Protein AF-A0A3R7H3B7-F1 (afdb_monomer)

Solvent-accessible surface area (backbone atoms only — not comparable to full-atom values): 36992 Å² total; per-residue (Å²): 107,69,53,58,36,31,70,70,70,75,41,98,56,63,69,35,51,40,84,41,78,47,76,55,96,95,42,68,45,66,43,55,30,46,43,41,50,54,59,50,52,53,51,50,52,37,36,76,71,58,27,34,45,76,46,83,48,63,47,96,85,70,43,81,40,78,48,77,43,81,29,76,66,31,55,58,53,57,67,72,50,58,67,67,61,51,47,57,49,44,54,68,42,30,75,87,79,74,93,74,78,92,86,82,89,85,89,80,84,87,82,90,77,86,81,86,77,82,67,75,76,60,56,53,57,42,79,45,77,39,79,91,80,67,43,41,33,42,33,42,64,89,68,51,71,46,75,53,63,47,60,62,77,58,77,71,27,29,28,29,17,31,28,75,64,47,82,82,41,97,79,54,71,79,82,65,68,77,42,60,88,50,28,66,54,26,37,54,52,42,73,70,45,93,61,72,71,57,78,70,92,74,87,77,84,64,49,36,34,18,52,39,33,44,35,39,16,37,48,47,101,48,48,32,71,56,42,36,56,42,37,61,74,40,23,66,88,46,96,67,51,40,46,78,42,60,67,76,78,78,88,56,84,87,54,96,74,85,89,78,77,86,49,34,34,33,37,42,70,67,49,75,40,72,63,49,34,43,30,29,40,38,34,68,53,50,84,82,61,96,84,53,48,72,45,66,31,32,16,36,40,42,38,21,77,19,44,33,40,40,15,26,33,44,39,18,46,36,84,32,48,24,73,52,36,49,50,74,59,49,23,41,49,48,52,52,53,50,47,50,53,42,51,48,49,52,34,70,46,52,73,69,57,48,54,51,39,25,61,54,41,67,72,42,52,64,67,63,85,59,37,40,37,37,36,17,45,34,52,40,74,82,66,63,37,66,70,46,67,62,88,42,66,52,31,36,54,52,29,48,62,18,31,64,74,77,50,60,38,62,50,79,90,71,28,31,39,41,37,29,75,43,12,35,40,32,28,10,81,62,38,78,79,46,42,67,59,52,50,54,50,39,52,52,52,15,46,51,55,47,52,54,39,50,52,53,46,52,52,52,52,52,51,50,52,50,52,50,52,52,44,69,74,49,40,90,80,50,67,84,54,50,62,62,48,52,53,50,52,53,50,50,54,54,50,50,54,60,47,64,70,41,57,62,46,61,77,67,61,72,75,81,82,75,74,96,62,97,45,76,65,61,57,53,59,53,51,65,73,56,64,87,80,75,77,86,84,83,80,46,79,48,76,45,67,41,84,88,79,76,42,79,74,48,74,52,68,53,78,75,91,88,69,64,66,64,59,56,51,50,49,50,49,52,47,40,57,74,68,46,76,78,49,93,78,73,76,79,88,80,88,78,89,79,91,80,85,88,89,86,88,84,83,89,83,83,90,80,90,80,85,85,90,86,87,85,89,85,89,86,92,84,91,134

Radius of gyration: 31.47 Å; Cα contacts (8 Å, |Δi|>4): 890; chains: 1; bounding box: 110×87×71 Å

pLDDT: mean 72.65, std 22.72, range [22.89, 96.06]

Secondary structure (DSSP, 8-state):
-HHHHHHTTS-----EEEEEEEEETTEEEEEEEEE-HHHHHHHHHHHHTTSEEEEEEE-TT--EEEEEEE-HHHHHHHHHS-HHHHHHHHHHHS-S-----S------PPP------------SPEEEEETTTTEEEEE-TTS-EEE-STT-PPP--EEEEE---GGGSSSS-PPPP--GGGHHHHHHHHHH-SS-SS--S----S-EEES-EEEEEEE----HHHHHHHHHHTTTTSSS--EEE-S---S-TTSS-----S-EEEEEEEEEETTTEEEEEEEEE-PPPSS--EE--EEEEEETTSEEEEEEEEEEETTEETTSEEHHHHHHHHHHHHHHHHHHHHHHS-HHHHHHHHHHTTT-TTS---EEEEEESEEES---GGGG--SSHHHHHHHHHH-SEEEEEEETTTEEEEEESSEEEEESTTGGGGHHHHHHHHHHHHHHHHHHHHHHHHHHHHHHHHHHHHHHHSGGG-GGGHHHHHHHHHHHHHHHHHHHHHHHHHHH---------S-HHHHHHHHHHHTTSS-SPPPEEEEEEETTTTEEEEEEEE----S-HHHHHHHHHHHHHHTTTT-TT-PPPP----------------------------------

Structure (mmCIF, N/CA/C/O backbone):
data_AF-A0A3R7H3B7-F1
#
_entry.id   AF-A0A3R7H3B7-F1
#
loop_
_atom_site.group_PDB
_atom_site.id
_atom_site.type_symbol
_atom_site.label_atom_id
_atom_site.label_alt_id
_atom_site.label_comp_id
_atom_site.label_asym_id
_atom_site.label_entity_id
_atom_site.label_seq_id
_atom_site.pdbx_PDB_ins_code
_atom_site.Cartn_x
_atom_site.Cartn_y
_atom_site.Cartn_z
_atom_site.occupancy
_atom_site.B_iso_or_equiv
_atom_site.auth_seq_id
_atom_site.auth_comp_id
_atom_site.auth_asym_id
_atom_site.auth_atom_id
_atom_site.pdbx_PDB_model_num
ATOM 1 N N . MET A 1 1 ? -18.184 2.719 -10.898 1.00 84.25 1 MET A N 1
ATOM 2 C CA . MET A 1 1 ? -19.611 2.324 -10.978 1.00 84.25 1 MET A CA 1
ATOM 3 C C . MET A 1 1 ? -20.132 1.876 -9.626 1.00 84.25 1 MET A C 1
ATOM 5 O O . MET A 1 1 ? -20.988 2.570 -9.114 1.00 84.25 1 MET A O 1
ATOM 9 N N . VAL A 1 2 ? -19.607 0.794 -9.035 1.00 90.25 2 VAL A N 1
ATOM 10 C CA . VAL A 1 2 ? -20.010 0.353 -7.682 1.00 90.25 2 VAL A CA 1
ATOM 11 C C . VAL A 1 2 ? -19.800 1.459 -6.644 1.00 90.25 2 VAL A C 1
ATOM 13 O O . VAL A 1 2 ? -20.755 1.822 -5.979 1.00 90.25 2 VAL A O 1
ATOM 16 N N . TYR A 1 3 ? -18.607 2.064 -6.602 1.00 90.88 3 TYR A N 1
ATOM 17 C CA . TYR A 1 3 ? -18.316 3.225 -5.747 1.00 90.88 3 TYR A CA 1
ATOM 18 C C . TYR A 1 3 ? -19.371 4.339 -5.872 1.00 90.88 3 TYR A C 1
ATOM 20 O O . TYR A 1 3 ? -19.967 4.753 -4.890 1.00 90.88 3 TYR A O 1
ATOM 28 N N . GLU A 1 4 ? -19.683 4.762 -7.099 1.00 89.00 4 GLU A N 1
ATOM 29 C CA . GLU A 1 4 ? -20.697 5.798 -7.344 1.00 89.00 4 GLU A CA 1
ATOM 30 C C . GLU A 1 4 ? -22.089 5.374 -6.850 1.00 89.00 4 GLU A C 1
ATOM 32 O O . GLU A 1 4 ? -22.828 6.190 -6.317 1.00 89.00 4 GLU A O 1
ATOM 37 N N . ALA A 1 5 ? -22.453 4.096 -6.989 1.00 88.19 5 ALA A N 1
ATOM 38 C CA . ALA A 1 5 ? -23.725 3.583 -6.486 1.00 88.19 5 ALA A CA 1
ATOM 39 C C . ALA A 1 5 ? -23.786 3.572 -4.946 1.00 88.19 5 ALA A C 1
ATOM 41 O O . ALA A 1 5 ? -24.858 3.816 -4.392 1.00 88.19 5 ALA A O 1
ATOM 42 N N . ILE A 1 6 ? -22.657 3.331 -4.271 1.00 89.06 6 ILE A N 1
ATOM 43 C CA . ILE A 1 6 ? -22.537 3.430 -2.809 1.00 89.06 6 ILE A CA 1
ATOM 44 C C . ILE A 1 6 ? -22.723 4.884 -2.368 1.00 89.06 6 ILE A C 1
ATOM 46 O O . ILE A 1 6 ? -23.629 5.177 -1.596 1.00 89.06 6 ILE A O 1
ATOM 50 N N . VAL A 1 7 ? -21.970 5.820 -2.958 1.00 86.81 7 VAL A N 1
ATOM 51 C CA . VAL A 1 7 ? -22.064 7.261 -2.645 1.00 86.81 7 VAL A CA 1
ATOM 52 C C . VAL A 1 7 ? -23.470 7.822 -2.920 1.00 86.81 7 VAL A C 1
ATOM 54 O O . VAL A 1 7 ? -23.940 8.719 -2.224 1.00 86.81 7 VAL A O 1
ATOM 57 N N . HIS A 1 8 ? -24.182 7.281 -3.914 1.00 85.38 8 HIS A N 1
ATOM 58 C CA . HIS A 1 8 ? -25.578 7.628 -4.200 1.00 85.38 8 HIS A CA 1
ATOM 59 C C . HIS A 1 8 ? -26.615 6.941 -3.283 1.00 85.38 8 HIS A C 1
ATOM 61 O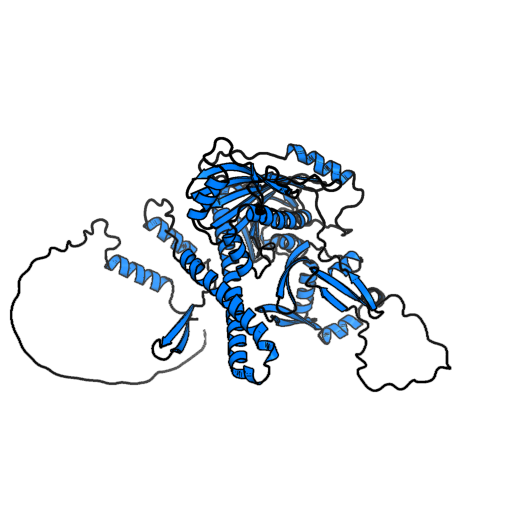 O . HIS A 1 8 ? -27.817 7.167 -3.455 1.00 85.38 8 HIS A O 1
ATOM 67 N N . GLY A 1 9 ? -26.195 6.102 -2.330 1.00 85.19 9 GLY A N 1
ATOM 68 C CA . GLY A 1 9 ? -27.075 5.390 -1.394 1.00 85.19 9 GLY A CA 1
ATOM 69 C C . GLY A 1 9 ? -27.939 4.304 -2.050 1.00 85.19 9 GLY A C 1
ATOM 70 O O . GLY A 1 9 ? -29.058 4.024 -1.599 1.00 85.19 9 GLY A O 1
ATOM 71 N N . LEU A 1 10 ? -27.477 3.735 -3.170 1.00 86.75 10 LEU A N 1
ATOM 72 C CA . LEU A 1 10 ? -28.135 2.610 -3.848 1.00 86.75 10 LEU A CA 1
ATOM 73 C C . LEU A 1 10 ? -27.658 1.264 -3.312 1.00 86.75 10 LEU A C 1
ATOM 75 O O . LEU A 1 10 ? -28.444 0.320 -3.266 1.00 86.75 10 LEU A O 1
ATOM 79 N N . LEU A 1 11 ? -26.385 1.186 -2.929 1.00 87.50 11 LEU A N 1
ATOM 80 C CA . LEU A 1 11 ? -25.763 0.017 -2.322 1.00 87.50 11 LEU A CA 1
ATOM 81 C C . LEU A 1 11 ? -25.270 0.406 -0.928 1.00 87.50 11 LEU A C 1
ATOM 83 O O . LEU A 1 11 ? -24.579 1.408 -0.795 1.00 87.50 11 LEU A O 1
ATOM 87 N N . ALA A 1 12 ? -25.628 -0.385 0.080 1.00 87.69 12 ALA A N 1
ATOM 88 C CA . ALA A 1 12 ? -25.113 -0.256 1.440 1.00 87.69 12 ALA A CA 1
ATOM 89 C C . ALA A 1 12 ? -23.921 -1.208 1.593 1.00 87.69 12 ALA A C 1
ATOM 91 O O . ALA A 1 12 ? -24.053 -2.287 2.162 1.00 87.69 12 ALA A O 1
ATOM 92 N N . PHE A 1 13 ? -22.814 -0.854 0.947 1.00 89.06 13 PHE A N 1
ATOM 93 C CA . PHE A 1 13 ? -21.551 -1.584 1.004 1.00 89.06 13 PHE A CA 1
ATOM 94 C C . PHE A 1 13 ? -20.454 -0.617 1.397 1.00 89.06 13 PHE A C 1
ATOM 96 O O . PHE A 1 13 ? -20.462 0.515 0.913 1.00 89.06 13 PHE A O 1
ATOM 103 N N . ASP A 1 14 ? -19.483 -1.099 2.157 1.00 87.50 14 ASP A N 1
ATOM 104 C CA . ASP A 1 14 ? -18.314 -0.303 2.501 1.00 87.50 14 ASP A CA 1
ATOM 105 C C . ASP A 1 14 ? -17.273 -0.326 1.363 1.00 87.50 14 ASP A C 1
ATOM 107 O O . ASP A 1 14 ? -17.285 -1.198 0.476 1.00 87.50 14 ASP A O 1
ATOM 111 N N . TYR A 1 15 ? -16.377 0.658 1.350 1.00 90.94 15 TYR A N 1
ATOM 112 C CA . TYR A 1 15 ? -15.267 0.772 0.417 1.00 90.94 15 TYR A CA 1
ATOM 113 C C . TYR A 1 15 ? -13.994 1.298 1.081 1.00 90.94 15 TYR A C 1
ATOM 115 O O . TYR A 1 15 ? -13.997 2.186 1.933 1.00 90.94 15 TYR A O 1
ATOM 123 N N . SER A 1 16 ? -12.868 0.830 0.555 1.00 91.50 16 SER A N 1
ATOM 124 C CA . SER A 1 16 ? -11.545 1.270 0.971 1.00 91.50 16 SER A CA 1
ATOM 125 C C . SER A 1 16 ? -10.645 1.539 -0.237 1.00 91.50 16 SER A C 1
ATOM 127 O O . SER A 1 16 ? -10.895 1.029 -1.340 1.00 91.50 16 SER A O 1
ATOM 129 N N . PRO A 1 17 ? -9.603 2.368 -0.076 1.00 92.44 17 PRO A N 1
ATOM 130 C CA . PRO A 1 17 ? -8.626 2.581 -1.129 1.00 92.44 17 PRO A CA 1
ATOM 131 C C . PRO A 1 17 ? -7.788 1.321 -1.369 1.00 92.44 17 PRO A C 1
ATOM 133 O O . PRO A 1 17 ? -7.205 0.752 -0.454 1.00 92.44 17 PRO A O 1
ATOM 136 N N . VAL A 1 18 ? -7.672 0.916 -2.633 1.00 90.38 18 VAL A N 1
ATOM 137 C CA . VAL A 1 18 ? -6.851 -0.221 -3.067 1.00 90.38 18 VAL A CA 1
ATOM 138 C C . VAL A 1 18 ? -5.989 0.190 -4.254 1.00 90.38 18 VAL A C 1
ATOM 140 O O . VAL A 1 18 ? -6.495 0.677 -5.273 1.00 90.38 18 VAL A O 1
ATOM 143 N N . CYS A 1 19 ? -4.682 -0.060 -4.164 1.00 87.56 19 CYS A N 1
ATOM 144 C CA . CYS A 1 19 ? -3.751 0.203 -5.255 1.00 87.56 19 CYS A CA 1
ATOM 145 C C . CYS A 1 19 ? -3.958 -0.813 -6.386 1.00 87.56 19 CYS A C 1
ATOM 147 O O . CYS A 1 19 ? -3.610 -1.991 -6.291 1.00 87.56 19 CYS A O 1
ATOM 149 N N . THR A 1 20 ? -4.545 -0.357 -7.490 1.00 84.81 20 THR A N 1
ATOM 150 C CA . THR A 1 20 ? -4.897 -1.201 -8.633 1.00 84.81 20 THR A CA 1
ATOM 151 C C . THR A 1 20 ? -4.161 -0.740 -9.880 1.00 84.81 20 THR A C 1
ATOM 153 O O . THR A 1 20 ? -4.021 0.453 -10.146 1.00 84.81 20 THR A O 1
ATOM 156 N N . SER A 1 21 ? -3.707 -1.694 -10.693 1.00 81.12 21 SER A N 1
ATOM 157 C CA . SER A 1 21 ? -3.136 -1.370 -11.995 1.00 81.12 21 SER A CA 1
ATOM 158 C C . SER A 1 21 ? -4.216 -1.320 -13.073 1.00 81.12 21 SER A C 1
ATOM 160 O O . SER A 1 21 ? -5.039 -2.225 -13.195 1.00 81.12 21 SER A O 1
ATOM 162 N N . ILE A 1 22 ? -4.199 -0.246 -13.854 1.00 82.31 22 ILE A N 1
ATOM 163 C CA . ILE A 1 22 ? -5.062 -0.003 -15.000 1.00 82.31 22 ILE A CA 1
ATOM 164 C C . ILE A 1 22 ? -4.201 -0.015 -16.251 1.00 82.31 22 ILE A C 1
ATOM 166 O O . ILE A 1 22 ? -3.172 0.655 -16.313 1.00 82.31 22 ILE A O 1
ATOM 170 N N . VAL A 1 23 ? -4.657 -0.745 -17.263 1.00 73.81 23 VAL A N 1
ATOM 171 C CA . VAL A 1 23 ? -4.038 -0.752 -18.587 1.00 73.81 23 VAL A CA 1
ATOM 172 C C . VAL A 1 23 ? -4.940 -0.010 -19.554 1.00 73.81 23 VAL A C 1
ATOM 174 O O . VAL A 1 23 ? -6.113 -0.362 -19.705 1.00 73.81 23 VAL A O 1
ATOM 177 N N . LYS A 1 24 ? -4.393 1.003 -20.221 1.00 72.25 24 LYS A N 1
ATOM 178 C CA . LYS A 1 24 ? -5.067 1.691 -21.318 1.00 72.25 24 LYS A CA 1
ATOM 179 C C . LYS A 1 24 ? -4.048 2.135 -22.363 1.00 72.25 24 LYS A C 1
ATOM 181 O O . LYS A 1 24 ? -3.003 2.661 -22.007 1.00 72.25 24 LYS A O 1
ATOM 186 N N . ASP A 1 25 ? -4.370 1.924 -23.638 1.00 66.12 25 ASP A N 1
ATOM 187 C CA . ASP A 1 25 ? -3.553 2.361 -24.779 1.00 66.12 25 ASP A CA 1
ATOM 188 C C . ASP A 1 25 ? -2.088 1.855 -24.699 1.00 66.12 25 ASP A C 1
ATOM 190 O O . ASP A 1 25 ? -1.145 2.580 -25.004 1.00 66.12 25 ASP A O 1
ATOM 194 N N . GLY A 1 26 ? -1.893 0.611 -24.231 1.00 62.34 26 GLY A N 1
ATOM 195 C CA . GLY A 1 26 ? -0.570 -0.009 -24.046 1.00 62.34 26 GLY A CA 1
ATOM 196 C C . GLY A 1 26 ? 0.262 0.572 -22.894 1.00 62.34 26 GLY A C 1
ATOM 197 O O . GLY A 1 26 ? 1.460 0.304 -22.800 1.00 62.34 26 GLY A O 1
ATOM 198 N N . GLN A 1 27 ? -0.347 1.401 -22.040 1.00 65.06 27 GLN A N 1
ATOM 199 C CA . GLN A 1 27 ? 0.271 1.942 -20.837 1.00 65.06 27 GLN A CA 1
ATOM 200 C C . GLN A 1 27 ? -0.405 1.371 -19.593 1.00 65.06 27 GLN A C 1
ATOM 202 O O . GLN A 1 27 ? -1.615 1.496 -19.387 1.00 65.06 27 GLN A O 1
ATOM 207 N N . SER A 1 28 ? 0.414 0.762 -18.743 1.00 73.19 28 SER A N 1
ATOM 208 C CA . SER A 1 28 ? 0.033 0.265 -17.430 1.00 73.19 28 SER A CA 1
ATOM 209 C C . SER A 1 28 ? 0.355 1.325 -16.382 1.00 73.19 28 SER A C 1
ATOM 211 O O . SER A 1 28 ? 1.526 1.543 -16.086 1.00 73.19 28 SER A O 1
ATOM 213 N N . ARG A 1 29 ? -0.669 1.919 -15.773 1.00 79.44 29 ARG A N 1
ATOM 214 C CA . ARG A 1 29 ? -0.538 2.857 -14.651 1.00 79.44 29 ARG A CA 1
ATOM 215 C C . ARG A 1 29 ? -1.155 2.264 -13.393 1.00 79.44 29 ARG A C 1
ATOM 217 O O . ARG A 1 29 ? -2.046 1.419 -13.473 1.00 79.44 29 ARG A O 1
ATOM 224 N N . ARG A 1 30 ? -0.684 2.662 -12.227 1.00 83.88 30 ARG A N 1
ATOM 225 C CA . ARG A 1 30 ? -1.213 2.262 -10.928 1.00 83.88 30 ARG A CA 1
ATOM 226 C C . ARG A 1 30 ? -1.883 3.449 -10.282 1.00 83.88 30 ARG A C 1
ATOM 228 O O . ARG A 1 30 ? -1.384 4.569 -10.321 1.00 83.88 30 ARG A O 1
ATOM 235 N N . LEU A 1 31 ? -3.067 3.191 -9.757 1.00 87.38 31 LEU A N 1
ATOM 236 C CA . LEU A 1 31 ? -3.912 4.197 -9.150 1.00 87.38 31 LEU A CA 1
ATOM 237 C C . LEU A 1 31 ? -4.520 3.612 -7.889 1.00 87.38 31 LEU A C 1
ATOM 239 O O . LEU A 1 31 ? -4.938 2.451 -7.867 1.00 87.38 31 LEU A O 1
ATOM 243 N N . TRP A 1 32 ? -4.618 4.452 -6.874 1.00 90.00 32 TRP A N 1
ATOM 244 C CA . TRP A 1 32 ? -5.471 4.192 -5.734 1.00 90.00 32 TRP A CA 1
ATOM 245 C C . TRP A 1 32 ? -6.923 4.374 -6.166 1.00 90.00 32 TRP A C 1
ATOM 247 O O . TRP A 1 32 ? -7.287 5.403 -6.738 1.00 90.00 32 TRP A O 1
ATOM 257 N N . LEU A 1 33 ? -7.724 3.330 -5.971 1.00 92.25 33 LEU A N 1
ATOM 258 C CA . LEU A 1 33 ? -9.146 3.324 -6.284 1.00 92.25 33 LEU A CA 1
ATOM 259 C C . LEU A 1 33 ? -9.929 2.959 -5.035 1.00 92.25 33 LEU A C 1
ATOM 261 O O . LEU A 1 33 ? -9.603 1.969 -4.387 1.00 92.25 33 LEU A O 1
ATOM 265 N N . ASN A 1 34 ? -11.010 3.678 -4.773 1.00 92.62 34 ASN A N 1
ATOM 266 C CA . ASN A 1 34 ? -11.999 3.276 -3.785 1.00 92.62 34 ASN A CA 1
ATOM 267 C C . ASN A 1 34 ? -12.763 2.047 -4.296 1.00 92.62 34 ASN A C 1
ATOM 269 O O . ASN A 1 34 ? -13.562 2.123 -5.240 1.00 92.62 34 ASN A O 1
ATOM 273 N N . VAL A 1 35 ? -12.481 0.889 -3.701 1.00 92.38 35 VAL A N 1
ATOM 274 C CA . VAL A 1 35 ? -13.042 -0.407 -4.081 1.00 92.38 35 VAL A CA 1
ATOM 275 C C . VAL A 1 35 ? -13.765 -1.027 -2.893 1.00 92.38 35 VAL A C 1
ATOM 277 O O . VAL A 1 35 ? -13.250 -1.076 -1.785 1.00 92.38 35 VAL A O 1
ATOM 280 N N . SER A 1 36 ? -14.959 -1.554 -3.152 1.00 92.69 36 SER A N 1
ATOM 281 C CA . SER A 1 36 ? -15.730 -2.297 -2.159 1.00 92.69 36 SER A CA 1
ATOM 282 C C . SER A 1 36 ? -15.365 -3.780 -2.179 1.00 92.69 36 SER A C 1
ATOM 284 O O . SER A 1 36 ? -15.512 -4.449 -3.212 1.00 92.69 36 SER A O 1
ATOM 286 N N . HIS A 1 37 ? -14.893 -4.291 -1.040 1.00 90.88 37 HIS A N 1
ATOM 287 C CA . HIS A 1 37 ? -14.665 -5.721 -0.836 1.00 90.88 37 HIS A CA 1
ATOM 288 C C . HIS A 1 37 ? -15.986 -6.487 -0.692 1.00 90.88 37 HIS A C 1
ATOM 290 O O . HIS A 1 37 ? -16.108 -7.566 -1.272 1.00 90.88 37 HIS A O 1
ATOM 296 N N . ASP A 1 38 ? -17.008 -5.886 -0.079 1.00 90.62 38 ASP A N 1
ATOM 297 C CA . ASP A 1 38 ? -18.362 -6.453 -0.011 1.00 90.62 38 ASP A CA 1
ATOM 298 C C . ASP A 1 38 ? -18.953 -6.680 -1.400 1.00 90.62 38 ASP A C 1
ATOM 300 O O . ASP A 1 38 ? -19.488 -7.745 -1.705 1.00 90.62 38 ASP A O 1
ATOM 304 N N . ALA A 1 39 ? -18.791 -5.708 -2.300 1.00 91.75 39 ALA A N 1
ATOM 305 C CA . ALA A 1 39 ? -19.256 -5.857 -3.670 1.00 91.75 39 ALA A CA 1
ATOM 306 C C . ALA A 1 39 ? -18.494 -6.952 -4.434 1.00 91.75 39 ALA A C 1
ATOM 308 O O . ALA A 1 39 ? -19.076 -7.610 -5.299 1.00 91.75 39 ALA A O 1
ATOM 309 N N . ARG A 1 40 ? -17.200 -7.163 -4.143 1.00 91.31 40 ARG A N 1
ATOM 310 C CA . ARG A 1 40 ? -16.432 -8.283 -4.716 1.00 91.31 40 ARG A CA 1
ATOM 311 C C . ARG A 1 40 ? -16.951 -9.622 -4.192 1.00 91.31 40 ARG A C 1
ATOM 313 O O . ARG A 1 40 ? -17.205 -10.503 -5.010 1.00 91.31 40 ARG A O 1
ATOM 320 N N . ALA A 1 41 ? -17.187 -9.735 -2.885 1.00 91.12 41 ALA A N 1
ATOM 321 C CA . ALA A 1 41 ? -17.777 -10.923 -2.271 1.00 91.12 41 ALA A CA 1
ATOM 322 C C . ALA A 1 41 ? -19.163 -11.233 -2.865 1.00 91.12 41 ALA A C 1
ATOM 324 O O . ALA A 1 41 ? -19.416 -12.355 -3.295 1.00 91.12 41 ALA A O 1
ATOM 325 N N . ALA A 1 42 ? -20.012 -10.217 -3.041 1.00 92.12 42 ALA A N 1
ATOM 326 C CA . ALA A 1 42 ? -21.317 -10.376 -3.678 1.00 92.12 42 ALA A CA 1
ATOM 327 C C . ALA A 1 42 ? -21.216 -10.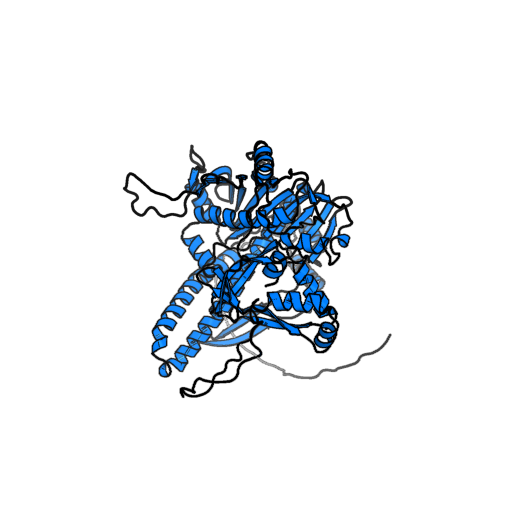881 -5.133 1.00 92.12 42 ALA A C 1
ATOM 329 O O . ALA A 1 42 ? -22.040 -11.680 -5.576 1.00 92.12 42 ALA A O 1
ATOM 330 N N . ILE A 1 43 ? -20.209 -10.446 -5.904 1.00 92.12 43 ILE A N 1
ATOM 331 C CA . ILE A 1 43 ? -19.965 -10.972 -7.260 1.00 92.12 43 ILE A CA 1
ATOM 332 C C . ILE A 1 43 ? -19.547 -12.446 -7.214 1.00 92.12 43 ILE A C 1
ATOM 334 O O . ILE A 1 43 ? -19.983 -13.228 -8.067 1.00 92.12 43 ILE A O 1
ATOM 338 N N . ASP A 1 44 ? -18.726 -12.832 -6.239 1.00 90.50 44 ASP A N 1
ATOM 339 C CA . ASP A 1 44 ? -18.331 -14.224 -6.044 1.00 90.50 44 ASP A CA 1
ATOM 340 C C . ASP A 1 44 ? -19.533 -15.098 -5.652 1.00 90.50 44 ASP A C 1
ATOM 342 O O . ASP A 1 44 ? -19.723 -16.151 -6.263 1.00 90.50 44 ASP A O 1
ATOM 346 N N . ASP A 1 45 ? -20.429 -14.621 -4.785 1.00 92.44 45 ASP A N 1
ATOM 347 C CA . ASP A 1 45 ? -21.685 -15.309 -4.453 1.00 92.44 45 ASP A CA 1
ATOM 348 C C . ASP A 1 45 ? -22.582 -15.492 -5.686 1.00 92.44 45 ASP A C 1
ATOM 350 O O . ASP A 1 45 ? -23.094 -16.584 -5.956 1.00 92.44 45 ASP A O 1
ATOM 354 N N . LEU A 1 46 ? -22.743 -14.446 -6.507 1.00 93.12 46 LEU A N 1
ATOM 355 C CA . LEU A 1 46 ? -23.495 -14.533 -7.766 1.00 93.12 46 LEU A CA 1
ATOM 356 C C . LEU A 1 46 ? -22.887 -15.561 -8.730 1.00 93.12 46 LEU A C 1
ATOM 358 O O . LEU A 1 46 ? -23.604 -16.197 -9.513 1.00 93.12 46 LEU A O 1
ATOM 362 N N . ARG A 1 47 ? -21.566 -15.729 -8.695 1.00 92.69 47 ARG A N 1
ATOM 363 C CA . ARG A 1 47 ? -20.856 -16.724 -9.494 1.00 92.69 47 ARG A CA 1
ATOM 364 C C . ARG A 1 47 ? -21.033 -18.133 -8.929 1.00 92.69 47 ARG A C 1
ATOM 366 O O . ARG A 1 47 ? -21.271 -19.049 -9.717 1.00 92.69 47 ARG A O 1
ATOM 373 N N . GLU A 1 48 ? -20.964 -18.314 -7.611 1.00 91.88 48 GLU A N 1
ATOM 374 C CA . GLU A 1 48 ? -21.236 -19.593 -6.939 1.00 91.88 48 GLU A CA 1
ATOM 375 C C . GLU A 1 48 ? -22.674 -20.074 -7.198 1.00 91.88 48 GLU A C 1
ATOM 377 O O . GLU A 1 48 ? -22.903 -21.260 -7.429 1.00 91.88 48 GLU A O 1
ATOM 382 N N . GLN A 1 49 ? -23.636 -19.149 -7.272 1.00 92.88 49 GLN A N 1
ATOM 383 C CA . GLN A 1 49 ? -25.039 -19.439 -7.599 1.00 92.88 49 GLN A CA 1
ATOM 384 C C . GLN A 1 49 ? -25.316 -19.620 -9.108 1.00 92.88 49 GLN A C 1
ATOM 386 O O . GLN A 1 49 ? -26.471 -19.767 -9.520 1.00 92.88 49 GLN A O 1
ATOM 391 N N . GLU A 1 50 ? -24.277 -19.610 -9.952 1.00 92.94 50 GLU A N 1
ATOM 392 C CA . GLU A 1 50 ? -24.353 -19.717 -11.419 1.00 92.94 50 GLU A CA 1
ATOM 393 C C . GLU A 1 50 ? -25.200 -18.619 -12.102 1.00 92.94 50 GLU A C 1
ATOM 395 O O . GLU A 1 50 ? -25.703 -18.786 -13.223 1.00 92.94 50 GLU A O 1
ATOM 400 N N . LEU A 1 51 ? -25.361 -17.469 -11.447 1.00 93.19 51 LEU A N 1
ATOM 401 C CA . LEU A 1 51 ? -26.051 -16.299 -11.998 1.00 93.19 51 LEU A CA 1
ATOM 402 C C . LEU A 1 51 ? -25.123 -15.496 -12.921 1.00 93.19 51 LEU A C 1
ATOM 404 O O . LEU A 1 51 ? -25.560 -14.918 -13.919 1.00 93.19 51 LEU A O 1
ATOM 408 N N . VAL A 1 52 ? -23.820 -15.525 -12.647 1.00 94.06 52 VAL A N 1
ATOM 409 C CA . VAL A 1 52 ? -22.799 -14.855 -13.455 1.00 94.06 52 VAL A CA 1
ATOM 410 C C . VAL A 1 52 ? -21.704 -15.843 -13.848 1.00 94.06 52 VAL A C 1
ATOM 412 O O . VAL A 1 52 ? -21.156 -16.568 -13.023 1.00 94.06 52 VAL A O 1
ATOM 415 N N . LYS A 1 53 ? -21.354 -15.863 -15.135 1.00 92.69 53 LYS A N 1
ATOM 416 C CA . LYS A 1 53 ? -20.165 -16.545 -15.653 1.00 92.69 53 LYS A CA 1
ATOM 417 C C . LYS A 1 53 ? -18.991 -15.580 -15.672 1.00 92.69 53 LYS A C 1
ATOM 419 O O . LYS A 1 53 ? -19.155 -14.415 -16.019 1.00 92.69 53 LYS A O 1
ATOM 424 N N . ALA A 1 54 ? -17.805 -16.088 -15.362 1.00 92.62 54 ALA A N 1
ATOM 425 C CA . ALA A 1 54 ? -16.563 -15.331 -15.407 1.00 92.62 54 ALA A CA 1
ATOM 426 C C . ALA A 1 54 ? -15.610 -15.943 -16.439 1.00 92.62 54 ALA A C 1
ATOM 428 O O . ALA A 1 54 ? -15.347 -17.147 -16.415 1.00 92.62 54 ALA A O 1
ATOM 429 N N . LEU A 1 55 ? -15.077 -15.108 -17.325 1.00 91.25 55 LEU A N 1
ATOM 430 C CA . LEU A 1 55 ? -14.008 -15.436 -18.256 1.00 91.25 55 LEU A CA 1
ATOM 431 C C . LEU A 1 55 ? -12.741 -14.711 -17.802 1.00 91.25 55 LEU A C 1
ATOM 433 O O . LEU A 1 55 ? -12.687 -13.482 -17.803 1.00 91.25 55 LEU A O 1
ATOM 437 N N . LYS A 1 56 ? -11.711 -15.473 -17.434 1.00 90.19 56 LYS A N 1
ATOM 438 C CA . LYS A 1 56 ? -10.383 -14.915 -17.167 1.00 90.19 56 LYS A CA 1
ATOM 439 C C . LYS A 1 56 ? -9.659 -14.699 -18.494 1.00 90.19 56 LYS A C 1
ATOM 441 O O . LYS A 1 56 ? -9.549 -15.617 -19.301 1.00 90.19 56 LYS A O 1
ATOM 446 N N . THR A 1 57 ? -9.185 -13.483 -18.703 1.00 86.81 57 THR A N 1
ATOM 447 C CA . THR A 1 57 ? -8.445 -13.023 -19.883 1.00 86.81 57 THR A CA 1
ATOM 448 C C . THR A 1 57 ? -7.193 -12.276 -19.424 1.00 86.81 57 THR A C 1
ATOM 450 O O . THR A 1 57 ? -6.988 -12.087 -18.222 1.00 86.81 57 THR A O 1
ATOM 453 N N . CYS A 1 58 ? -6.341 -11.851 -20.350 1.00 80.50 58 CYS A N 1
ATOM 454 C CA . CYS A 1 58 ? -5.213 -10.978 -20.048 1.00 80.50 58 CYS A CA 1
ATOM 455 C C . CYS A 1 58 ? -5.213 -9.755 -20.968 1.00 80.50 58 CYS A C 1
ATOM 457 O O . CYS A 1 58 ? -5.662 -9.836 -22.111 1.00 80.50 58 CYS A O 1
ATOM 459 N N . SER A 1 59 ? -4.731 -8.625 -20.454 1.00 75.62 59 SER A N 1
ATOM 460 C CA . SER A 1 59 ? -4.462 -7.431 -21.256 1.00 75.62 59 SER A CA 1
ATOM 461 C C . SER A 1 59 ? -3.190 -7.595 -22.096 1.00 75.62 59 SER A C 1
ATOM 463 O O . SER A 1 59 ? -2.439 -8.557 -21.921 1.00 75.62 59 SER A O 1
ATOM 465 N N . GLU A 1 60 ? -2.927 -6.626 -22.977 1.00 69.06 60 GLU A N 1
ATOM 466 C CA . GLU A 1 60 ? -1.689 -6.552 -23.770 1.00 69.06 60 GLU A CA 1
ATOM 467 C C . GLU A 1 60 ? -0.424 -6.499 -22.892 1.00 69.06 60 GLU A C 1
ATOM 469 O O . GLU A 1 60 ? 0.605 -7.048 -23.268 1.00 69.06 60 GLU A O 1
ATOM 474 N N . ASP A 1 61 ? -0.526 -5.942 -21.681 1.00 67.00 61 ASP A N 1
ATOM 475 C CA . ASP A 1 61 ? 0.564 -5.881 -20.692 1.00 67.00 61 ASP A CA 1
ATOM 476 C C . ASP A 1 61 ? 0.580 -7.087 -19.733 1.00 67.00 61 ASP A C 1
ATOM 478 O O . ASP A 1 61 ? 1.082 -7.002 -18.604 1.00 67.00 61 ASP A O 1
ATOM 482 N N . PHE A 1 62 ? -0.018 -8.209 -20.147 1.00 72.31 62 PHE A N 1
ATOM 483 C CA . PHE A 1 62 ? -0.100 -9.459 -19.384 1.00 72.31 62 PHE A CA 1
ATOM 484 C C . PHE A 1 62 ? -0.773 -9.320 -18.009 1.00 72.31 62 PHE A C 1
ATOM 486 O O . PHE A 1 62 ? -0.533 -10.124 -17.105 1.00 72.31 62 PHE A O 1
ATOM 493 N N . GLN A 1 63 ? -1.636 -8.316 -17.823 1.00 74.50 63 GLN A N 1
ATOM 494 C CA . GLN A 1 63 ? -2.398 -8.193 -16.583 1.00 74.50 63 GLN A CA 1
ATOM 495 C C . GLN A 1 63 ? -3.645 -9.072 -16.637 1.00 74.50 63 GLN A C 1
ATOM 497 O O . GLN A 1 63 ? -4.373 -9.017 -17.631 1.00 74.50 63 GLN A O 1
ATOM 502 N N . PRO A 1 64 ? -3.929 -9.869 -15.594 1.00 80.56 64 PRO A N 1
ATOM 503 C CA . PRO A 1 64 ? -5.141 -10.668 -15.555 1.00 80.56 64 PRO A CA 1
ATOM 504 C C . PRO A 1 64 ? -6.365 -9.751 -15.481 1.00 80.56 64 PRO A C 1
ATOM 506 O O . PRO A 1 64 ? -6.429 -8.840 -14.661 1.00 80.56 64 PRO A O 1
ATOM 509 N N . SER A 1 65 ? -7.355 -10.025 -16.321 1.00 83.38 65 SER A N 1
ATOM 510 C CA . SER A 1 65 ? -8.645 -9.343 -16.338 1.00 83.38 65 SER A CA 1
ATOM 511 C C . SER A 1 65 ? -9.766 -10.373 -16.281 1.00 83.38 65 SER A C 1
ATOM 513 O O . SER A 1 65 ? -9.660 -11.453 -16.865 1.00 83.38 65 SER A O 1
ATOM 515 N N . THR A 1 66 ? -10.848 -10.056 -15.575 1.00 88.50 66 THR A N 1
ATOM 516 C CA . THR A 1 66 ? -12.019 -10.935 -15.485 1.00 88.50 66 THR A CA 1
ATOM 517 C C . THR A 1 66 ? -13.200 -10.263 -16.162 1.00 88.50 66 THR A C 1
ATOM 519 O O . THR A 1 66 ? -13.649 -9.202 -15.737 1.00 88.50 66 THR A O 1
ATOM 522 N N . ALA A 1 67 ? -13.698 -10.887 -17.226 1.00 89.31 67 ALA A N 1
ATOM 523 C CA . ALA A 1 67 ? -14.914 -10.477 -17.906 1.00 89.31 67 ALA A CA 1
ATOM 524 C C . ALA A 1 67 ? -16.101 -11.272 -17.355 1.00 89.31 67 ALA A C 1
ATOM 526 O O . ALA A 1 67 ? -16.028 -12.495 -17.227 1.00 89.31 67 ALA A O 1
ATOM 527 N N . TYR A 1 68 ? -17.199 -10.586 -17.055 1.00 90.25 68 TYR A N 1
ATOM 528 C CA . TYR A 1 68 ? -18.400 -11.197 -16.495 1.00 90.25 68 TYR A CA 1
ATOM 529 C C . TYR A 1 68 ? -19.532 -11.227 -17.525 1.00 90.25 68 TYR A C 1
ATOM 531 O O . TYR A 1 68 ? -19.742 -10.263 -18.259 1.00 90.25 68 TYR A O 1
ATOM 539 N N . GLN A 1 69 ? -20.271 -12.336 -17.572 1.00 92.25 69 GLN A N 1
ATOM 540 C CA . GLN A 1 69 ? -21.448 -12.514 -18.418 1.00 92.25 69 GLN A CA 1
ATOM 541 C C . GLN A 1 69 ? -22.622 -13.032 -17.586 1.00 92.25 69 GLN A C 1
ATOM 543 O O . GLN A 1 69 ? -22.524 -14.065 -16.927 1.00 92.25 69 GLN A O 1
ATOM 548 N N . VAL A 1 70 ? -23.755 -12.338 -17.662 1.00 92.12 70 VAL A N 1
ATOM 549 C CA . VAL A 1 70 ? -25.007 -12.731 -17.000 1.00 92.12 70 VAL A CA 1
ATOM 550 C C . VAL A 1 70 ? -25.570 -14.006 -17.644 1.00 92.12 70 VAL A C 1
ATOM 552 O O . VAL A 1 70 ? -25.558 -14.146 -18.869 1.00 92.12 70 VAL A O 1
ATOM 555 N N . THR A 1 71 ? -26.051 -14.956 -16.837 1.00 93.81 71 THR A N 1
ATOM 556 C CA . THR A 1 71 ? -26.667 -16.199 -17.332 1.00 93.81 71 THR A CA 1
ATOM 557 C C . THR A 1 71 ? -28.173 -16.054 -17.554 1.00 93.81 71 THR A C 1
ATOM 559 O O . THR A 1 71 ? -28.817 -15.161 -17.012 1.00 93.81 71 THR A O 1
ATOM 562 N N . ALA A 1 72 ? -28.778 -16.980 -18.308 1.00 91.38 72 ALA A N 1
ATOM 563 C CA . ALA A 1 72 ? -30.233 -17.005 -18.490 1.00 91.38 72 ALA A CA 1
ATOM 564 C C . ALA A 1 72 ? -30.993 -17.154 -17.154 1.00 91.38 72 ALA A C 1
ATOM 566 O O . ALA A 1 72 ? -32.050 -16.556 -16.981 1.00 91.38 72 ALA A O 1
ATOM 567 N N . ARG A 1 73 ? -30.426 -17.898 -16.187 1.00 91.69 73 ARG A N 1
ATOM 568 C CA . ARG A 1 73 ? -30.980 -18.028 -14.827 1.00 91.69 73 ARG A CA 1
ATOM 569 C C . ARG A 1 73 ? -31.024 -16.678 -14.116 1.00 91.69 73 ARG A C 1
ATOM 571 O O . ARG A 1 73 ? -32.027 -16.354 -13.488 1.00 91.69 73 ARG A O 1
ATOM 578 N N . ALA A 1 74 ? -29.961 -15.888 -14.247 1.00 91.00 74 ALA A N 1
ATOM 579 C CA . ALA A 1 74 ? -29.934 -14.537 -13.711 1.00 91.00 74 ALA A CA 1
ATOM 580 C C . ALA A 1 74 ? -30.950 -13.624 -14.388 1.00 91.00 74 ALA A C 1
ATOM 582 O O . ALA A 1 74 ? -31.613 -12.878 -13.684 1.00 91.00 74 ALA A O 1
ATOM 583 N N . SER A 1 75 ? -31.159 -13.722 -15.704 1.00 88.81 75 SER A N 1
ATOM 584 C CA . SER A 1 75 ? -32.224 -12.963 -16.375 1.00 88.81 75 SER A CA 1
ATOM 585 C C . SER A 1 75 ? -33.607 -13.252 -15.776 1.00 88.81 75 SER A C 1
ATOM 587 O O . SER A 1 75 ? -34.344 -12.317 -15.481 1.00 88.81 75 SER A O 1
ATOM 589 N N . THR A 1 76 ? -33.930 -14.518 -15.494 1.00 89.12 76 THR A N 1
ATOM 590 C CA . THR A 1 76 ? -35.187 -14.883 -14.815 1.00 89.12 76 THR A CA 1
ATOM 591 C C . THR A 1 76 ? -35.245 -14.369 -13.372 1.00 89.12 76 THR A C 1
ATOM 593 O O . THR A 1 76 ? -36.285 -13.895 -12.924 1.00 89.12 76 THR A O 1
ATOM 596 N N . ALA A 1 77 ? -34.135 -14.420 -12.630 1.00 87.44 77 ALA A N 1
ATOM 597 C CA . ALA A 1 77 ? -34.075 -13.864 -11.275 1.00 87.44 77 ALA A CA 1
ATOM 598 C C . ALA A 1 77 ? -34.251 -12.334 -11.272 1.00 87.44 77 ALA A C 1
ATOM 600 O O . ALA A 1 77 ? -34.948 -11.790 -10.416 1.00 87.44 77 ALA A O 1
ATOM 601 N N . LEU A 1 78 ? -33.685 -11.643 -12.267 1.00 86.94 78 LEU A N 1
ATOM 602 C CA . LEU A 1 78 ? -33.863 -10.208 -12.464 1.00 86.94 78 LEU A CA 1
ATOM 603 C C . LEU A 1 78 ? -35.330 -9.864 -12.749 1.00 86.94 78 LEU A C 1
ATOM 605 O O . LEU A 1 78 ? -35.808 -8.840 -12.272 1.00 86.94 78 LEU A O 1
ATOM 609 N N . GLU A 1 79 ? -36.092 -10.705 -13.455 1.00 86.69 79 GLU A N 1
ATOM 610 C CA . GLU A 1 79 ? -37.535 -10.486 -13.652 1.00 86.69 79 GLU A CA 1
ATOM 611 C C . GLU A 1 79 ? -38.309 -10.465 -12.324 1.00 86.69 79 GLU A C 1
ATOM 613 O O . GLU A 1 79 ? -39.204 -9.633 -12.169 1.00 86.69 79 GLU A O 1
ATOM 618 N N . ALA A 1 80 ? -37.903 -11.273 -11.342 1.00 87.19 80 ALA A N 1
ATOM 619 C CA . ALA A 1 80 ? -38.538 -11.354 -10.026 1.00 87.19 80 ALA A CA 1
ATOM 620 C C . ALA A 1 80 ? -38.195 -10.192 -9.070 1.00 87.19 80 ALA A C 1
ATOM 622 O O . ALA A 1 80 ? -38.859 -10.043 -8.042 1.00 87.19 80 ALA A O 1
ATOM 623 N N . LEU A 1 81 ? -37.191 -9.361 -9.383 1.00 87.19 81 LEU A N 1
ATOM 624 C CA . LEU A 1 81 ? -36.821 -8.218 -8.539 1.00 87.19 81 LEU A CA 1
ATOM 625 C C . LEU A 1 81 ? -37.959 -7.181 -8.437 1.00 87.19 81 LEU A C 1
ATOM 627 O O . LEU A 1 81 ? -38.649 -6.930 -9.437 1.00 87.19 81 LEU A O 1
ATOM 631 N N . PRO A 1 82 ? -38.124 -6.521 -7.272 1.00 91.56 82 PRO A N 1
ATOM 632 C CA . PRO A 1 82 ? -39.114 -5.467 -7.088 1.00 91.56 82 PRO A CA 1
ATOM 633 C C . PRO A 1 82 ? -38.969 -4.354 -8.130 1.00 91.56 82 PRO A C 1
ATOM 635 O O . PRO A 1 82 ? -37.872 -3.858 -8.387 1.00 91.56 82 PRO A O 1
ATOM 638 N N . ALA A 1 83 ? -40.094 -3.908 -8.694 1.00 87.81 83 ALA A N 1
ATOM 639 C CA . ALA A 1 83 ? -40.104 -2.832 -9.690 1.00 87.81 83 ALA A CA 1
ATOM 640 C C . ALA A 1 83 ? -39.474 -1.532 -9.162 1.00 87.81 83 ALA A C 1
ATOM 642 O O . ALA A 1 83 ? -38.817 -0.820 -9.914 1.00 87.81 83 ALA A O 1
ATOM 643 N N . ARG A 1 84 ? -39.618 -1.262 -7.857 1.00 87.94 84 ARG A N 1
ATOM 644 C CA . ARG A 1 84 ? -39.002 -0.111 -7.185 1.00 87.94 84 ARG A CA 1
ATOM 645 C C . ARG A 1 84 ? -37.477 -0.124 -7.298 1.00 87.94 84 ARG A C 1
ATOM 647 O O . ARG A 1 84 ? -36.890 0.911 -7.587 1.00 87.94 84 ARG A O 1
ATOM 654 N N . ASP A 1 85 ? -36.845 -1.270 -7.066 1.00 85.25 85 ASP A N 1
ATOM 655 C CA . ASP A 1 85 ? -35.382 -1.367 -7.051 1.00 85.25 85 ASP A CA 1
ATOM 656 C C . ASP A 1 85 ? -34.817 -1.312 -8.470 1.00 85.25 85 ASP A C 1
ATOM 658 O O . ASP A 1 85 ? -33.811 -0.646 -8.705 1.00 85.25 85 ASP A O 1
ATOM 662 N N . LYS A 1 86 ? -35.527 -1.916 -9.435 1.00 85.19 86 LYS A N 1
ATOM 663 C CA . LYS A 1 86 ? -35.228 -1.764 -10.867 1.00 85.19 86 LYS A CA 1
ATOM 664 C C . LYS A 1 86 ? -35.270 -0.304 -11.286 1.00 85.19 86 LYS A C 1
ATOM 666 O O . LYS A 1 86 ? -34.304 0.174 -11.857 1.00 85.19 86 LYS A O 1
ATOM 671 N N . GLN A 1 87 ? -36.339 0.410 -10.929 1.00 86.06 87 GLN A N 1
ATOM 672 C CA . GLN A 1 87 ? -36.485 1.821 -11.270 1.00 86.06 87 GLN A CA 1
ATOM 673 C C . GLN A 1 87 ? -35.371 2.673 -10.651 1.00 86.06 87 GLN A C 1
ATOM 675 O O . GLN A 1 87 ? -34.779 3.480 -11.351 1.00 86.06 87 GLN A O 1
ATOM 680 N N . ARG A 1 88 ? -35.010 2.451 -9.377 1.00 86.00 88 ARG A N 1
ATOM 681 C CA . ARG A 1 88 ? -33.881 3.161 -8.744 1.00 86.00 88 ARG A CA 1
ATOM 682 C C . ARG A 1 88 ? -32.553 2.914 -9.466 1.00 86.00 88 ARG A C 1
ATOM 684 O O . ARG A 1 88 ? -31.745 3.832 -9.573 1.00 86.00 88 ARG A O 1
ATOM 691 N N . LEU A 1 89 ? -32.315 1.686 -9.930 1.00 85.50 89 LEU A N 1
ATOM 692 C CA . LEU A 1 89 ? -31.108 1.340 -10.680 1.00 85.50 89 LEU A CA 1
ATOM 693 C C . LEU A 1 89 ? -31.138 1.930 -12.095 1.00 85.50 89 LEU A C 1
ATOM 695 O O . LEU A 1 89 ? -30.133 2.476 -12.543 1.00 85.50 89 LEU A O 1
ATOM 699 N N . ASP A 1 90 ? -32.278 1.862 -12.777 1.00 84.19 90 ASP A N 1
ATOM 700 C CA . ASP A 1 90 ? -32.473 2.450 -14.099 1.00 84.19 90 ASP A CA 1
ATOM 701 C C . ASP A 1 90 ? -32.297 3.972 -14.037 1.00 84.19 90 ASP A C 1
ATOM 703 O O . ASP A 1 90 ? -31.548 4.511 -14.842 1.00 84.19 90 ASP A O 1
ATOM 707 N N . ASP A 1 91 ? -32.859 4.661 -13.041 1.00 82.81 91 ASP A N 1
ATOM 708 C CA . ASP A 1 91 ? -32.688 6.108 -12.818 1.00 82.81 91 ASP A CA 1
ATOM 709 C C . ASP A 1 91 ? -31.221 6.509 -12.570 1.00 82.81 91 ASP A C 1
ATOM 711 O O . ASP A 1 91 ? -30.827 7.651 -12.809 1.00 82.81 91 ASP A O 1
ATOM 715 N N . PHE A 1 92 ? -30.400 5.582 -12.072 1.00 83.69 92 PHE A N 1
ATOM 716 C CA . PHE A 1 92 ? -28.968 5.789 -11.863 1.00 83.69 92 PHE A CA 1
ATOM 717 C C . PHE A 1 92 ? -28.138 5.498 -13.118 1.00 83.69 92 PHE A C 1
ATOM 719 O O . PHE A 1 92 ? -27.201 6.234 -13.438 1.00 83.69 92 PHE A O 1
ATOM 726 N N . LEU A 1 93 ? -28.463 4.412 -13.826 1.00 80.31 93 LEU A N 1
ATOM 727 C CA . LEU A 1 93 ? -27.766 3.982 -15.040 1.00 80.31 93 LEU A CA 1
ATOM 728 C C . LEU A 1 93 ? -28.164 4.802 -16.273 1.00 80.31 93 LEU A C 1
ATOM 730 O O . LEU A 1 93 ? -27.382 4.887 -17.224 1.00 80.31 93 LEU A O 1
ATOM 734 N N . THR A 1 94 ? -29.3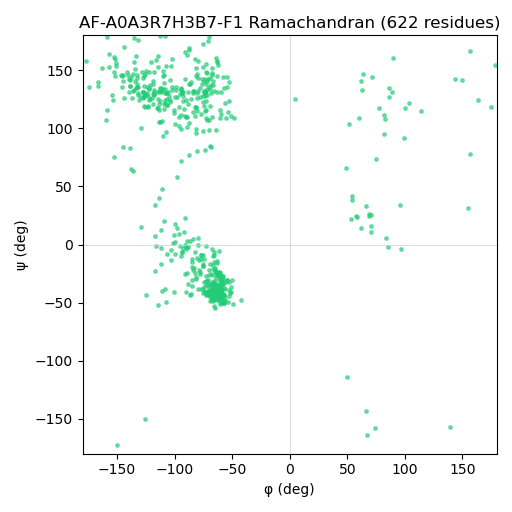61 5.385 -16.254 1.00 74.06 94 THR A N 1
ATOM 735 C CA . THR A 1 94 ? -29.946 6.220 -17.306 1.00 74.06 94 THR A CA 1
ATOM 736 C C . THR A 1 94 ? -30.120 7.657 -16.809 1.00 74.06 94 THR A C 1
ATOM 738 O O . THR A 1 94 ? -30.020 7.941 -15.621 1.00 74.06 94 THR A O 1
ATOM 741 N N . CYS A 1 95 ? -30.288 8.619 -17.717 1.00 54.56 95 CYS A N 1
ATOM 742 C CA . CYS A 1 95 ? -30.416 10.018 -17.313 1.00 54.56 95 CYS A CA 1
ATOM 743 C C . CYS A 1 95 ? -31.838 10.306 -16.786 1.00 54.56 95 CYS A C 1
ATOM 745 O O . CYS A 1 95 ? -32.800 9.952 -17.475 1.00 54.56 95 CYS A O 1
ATOM 747 N N . PRO A 1 96 ? -32.016 11.008 -15.648 1.00 45.06 96 PRO A N 1
ATOM 748 C CA . PRO A 1 96 ? -33.329 11.493 -15.242 1.00 45.06 96 PRO A CA 1
ATOM 749 C C . PRO A 1 96 ? -33.748 12.620 -16.191 1.00 45.06 96 PRO A C 1
ATOM 751 O O . PRO A 1 96 ? -33.304 13.759 -16.056 1.00 45.06 96 PRO A O 1
ATOM 754 N N . GLY A 1 97 ? -34.572 12.299 -17.192 1.00 44.09 97 GLY A N 1
ATOM 755 C CA . GLY A 1 97 ? -35.095 13.313 -18.112 1.00 44.09 97 GLY A CA 1
ATOM 756 C C . GLY A 1 97 ? -35.522 12.863 -19.507 1.00 44.09 97 GLY A C 1
ATOM 757 O O . GLY A 1 97 ? -35.426 13.668 -20.427 1.00 44.09 97 GLY A O 1
ATOM 758 N N . SER A 1 98 ? -36.011 11.634 -19.701 1.00 40.25 98 SER A N 1
ATOM 759 C CA . SER A 1 98 ? -36.727 11.281 -20.944 1.00 40.25 98 SER A CA 1
ATOM 760 C C . SER A 1 98 ? -38.187 10.883 -20.719 1.00 40.25 98 SER A C 1
ATOM 762 O O . SER A 1 98 ? -38.753 10.113 -21.482 1.00 40.25 98 SER A O 1
ATOM 764 N N . ASP A 1 99 ? -38.840 11.504 -19.734 1.00 39.50 99 ASP A N 1
ATOM 765 C CA . ASP A 1 99 ? -40.302 11.628 -19.721 1.00 39.50 99 ASP A CA 1
ATOM 766 C C . ASP A 1 99 ? -40.723 12.891 -20.496 1.00 39.50 99 ASP A C 1
ATOM 768 O O . ASP A 1 99 ? -41.009 13.947 -19.931 1.00 39.50 99 ASP A O 1
ATOM 772 N N . SER A 1 100 ? -40.686 12.799 -21.830 1.00 35.09 100 SER A N 1
ATOM 773 C CA . SER A 1 100 ? -41.365 13.672 -22.814 1.00 35.09 100 SER A CA 1
ATOM 774 C C . SER A 1 100 ? -40.908 13.232 -24.214 1.00 35.09 100 SER A C 1
ATOM 776 O O . SER A 1 100 ? -39.726 13.305 -24.512 1.00 35.09 100 SER A O 1
ATOM 778 N N . VAL A 1 101 ? -41.725 12.758 -25.159 1.00 35.72 101 VAL A N 1
ATOM 779 C CA . VAL A 1 101 ? -43.109 13.114 -25.486 1.00 35.72 101 VAL A CA 1
ATOM 780 C C . VAL A 1 101 ? -43.759 11.953 -26.260 1.00 35.72 101 VAL A C 1
ATOM 782 O O . VAL A 1 101 ? -43.408 11.684 -27.409 1.00 35.72 101 VAL A O 1
ATOM 785 N N . LEU A 1 102 ? -44.787 11.329 -25.683 1.00 37.03 102 LEU A N 1
ATOM 786 C CA . LEU A 1 102 ? -45.956 10.949 -26.477 1.00 37.03 102 LEU A CA 1
ATOM 787 C C . LEU A 1 102 ? -46.750 12.241 -26.737 1.00 37.03 102 LEU A C 1
ATOM 789 O O . LEU A 1 102 ? -47.078 12.934 -25.780 1.00 37.03 102 LEU A O 1
ATOM 793 N N . LEU A 1 103 ? -47.072 12.499 -28.016 1.00 33.16 103 LEU A N 1
ATOM 794 C CA . LEU A 1 103 ? -47.920 13.572 -28.592 1.00 33.16 103 LEU A CA 1
ATOM 795 C C . LEU A 1 103 ? -47.202 14.806 -29.185 1.00 33.16 103 LEU A C 1
ATOM 797 O O . LEU A 1 103 ? -47.056 15.830 -28.531 1.00 33.16 103 LEU A O 1
ATOM 801 N N . ALA A 1 104 ? -46.913 14.765 -30.492 1.00 27.84 104 ALA A N 1
ATOM 802 C CA . ALA A 1 104 ? -47.638 15.579 -31.486 1.00 27.84 104 ALA A CA 1
ATOM 803 C C . ALA A 1 104 ? -47.204 15.233 -32.932 1.00 27.84 104 ALA A C 1
ATOM 805 O O . ALA A 1 104 ? -46.009 15.112 -33.205 1.00 27.84 104 ALA A O 1
ATOM 806 N N . PRO A 1 105 ? -48.150 15.091 -33.881 1.00 40.66 105 PRO A N 1
ATOM 807 C CA . PRO A 1 105 ? -47.858 14.953 -35.299 1.00 40.66 105 PRO A CA 1
ATOM 808 C C . PRO A 1 105 ? -47.611 16.332 -35.934 1.00 40.66 105 PRO A C 1
ATOM 810 O O . PRO A 1 105 ? -48.216 17.325 -35.541 1.00 40.66 105 PRO A O 1
ATOM 813 N N . HIS A 1 106 ? -46.794 16.331 -36.988 1.00 33.31 106 HIS A N 1
ATOM 814 C CA . HIS A 1 106 ? -46.594 17.380 -37.998 1.00 33.31 106 HIS A CA 1
ATOM 815 C C . HIS A 1 106 ? -45.328 18.248 -37.916 1.00 33.31 106 HIS A C 1
ATOM 817 O O . HIS A 1 106 ? -45.117 19.072 -37.033 1.00 33.31 106 HIS A O 1
ATOM 823 N N . SER A 1 107 ? -44.612 18.166 -39.042 1.00 34.03 107 SER A N 1
ATOM 824 C CA . SER A 1 107 ? -43.742 19.169 -39.661 1.00 34.03 107 SER A CA 1
ATOM 825 C C . SER A 1 107 ? -42.313 19.323 -39.126 1.00 34.03 107 SER A C 1
ATOM 827 O O . SER A 1 107 ? -42.028 20.149 -38.269 1.00 34.03 107 SER A O 1
ATOM 829 N N . ARG A 1 108 ? -41.376 18.627 -39.788 1.00 28.81 108 ARG A N 1
ATOM 830 C CA . ARG A 1 108 ? -40.306 19.246 -40.600 1.00 28.81 108 ARG A CA 1
ATOM 831 C C . ARG A 1 108 ? -39.623 18.183 -41.473 1.00 28.81 108 ARG A C 1
ATOM 833 O O . ARG A 1 108 ? -39.481 17.035 -41.077 1.00 28.81 108 ARG A O 1
ATOM 840 N N . GLN A 1 109 ? -39.329 18.574 -42.710 1.00 29.69 109 GLN A N 1
ATOM 841 C CA . GLN A 1 109 ? -38.866 17.737 -43.821 1.00 29.69 109 GLN A CA 1
ATOM 842 C C . GLN A 1 109 ? -37.498 17.070 -43.574 1.00 29.69 109 GLN A C 1
ATOM 844 O O . GLN A 1 109 ? -36.691 17.612 -42.819 1.00 29.69 109 GLN A O 1
ATOM 849 N N . PRO A 1 110 ? -37.200 15.950 -44.264 1.00 33.12 110 PRO A N 1
ATOM 850 C CA . PRO A 1 110 ? -35.919 15.265 -44.170 1.00 33.12 110 PRO A CA 1
ATOM 851 C C . PRO A 1 110 ? -34.882 15.936 -45.083 1.00 33.12 110 PRO A C 1
ATOM 853 O O . PRO A 1 110 ? -35.041 15.961 -46.304 1.00 33.12 110 PRO A O 1
ATOM 856 N N . SER A 1 111 ? -33.796 16.459 -44.514 1.00 28.70 111 SER A N 1
ATOM 857 C CA . SER A 1 111 ? -32.574 16.717 -45.277 1.00 28.70 111 SER A CA 1
ATOM 858 C C . SER A 1 111 ? -31.788 15.413 -45.392 1.00 28.70 111 SER A C 1
ATOM 860 O O . SER A 1 111 ? -31.375 14.832 -44.392 1.00 28.70 111 SER A O 1
ATOM 862 N N . ILE A 1 112 ? -31.621 14.957 -46.628 1.00 37.91 112 ILE A N 1
ATOM 863 C CA . ILE A 1 112 ? -30.881 13.759 -47.012 1.00 37.91 112 ILE A CA 1
ATOM 864 C C . ILE A 1 112 ? -29.377 14.025 -46.853 1.00 37.91 112 ILE A C 1
ATOM 866 O O . ILE A 1 112 ? -28.815 14.824 -47.599 1.00 37.91 112 ILE A O 1
ATOM 870 N N . THR A 1 113 ? -28.722 13.302 -45.945 1.00 30.12 113 THR A N 1
ATOM 871 C CA . THR A 1 113 ? -27.287 12.969 -46.005 1.00 30.12 113 THR A CA 1
ATOM 872 C C . THR A 1 113 ? -27.095 11.490 -45.635 1.00 30.12 113 THR A C 1
ATOM 874 O O . THR A 1 113 ? -27.917 10.929 -44.907 1.00 30.12 113 THR A O 1
ATOM 877 N N . PRO A 1 114 ? -26.105 10.799 -46.230 1.00 36.38 114 PRO A N 1
ATOM 878 C CA . PRO A 1 114 ? -26.213 9.369 -46.487 1.00 36.38 114 PRO A CA 1
ATOM 879 C C . PRO A 1 114 ? -25.747 8.484 -45.323 1.00 36.38 114 PRO A C 1
ATOM 881 O O . PRO A 1 114 ? -24.696 8.698 -44.735 1.00 36.38 114 PRO A O 1
ATOM 884 N N . ALA A 1 115 ? -26.540 7.435 -45.107 1.00 33.16 115 ALA A N 1
ATOM 885 C CA . ALA A 1 115 ? -26.162 6.065 -44.768 1.00 33.16 115 ALA A CA 1
ATOM 886 C C . ALA A 1 115 ? -25.190 5.807 -43.593 1.00 33.16 115 ALA A C 1
ATOM 888 O O . ALA A 1 115 ? -23.975 5.749 -43.744 1.00 33.16 115 ALA A O 1
ATOM 889 N N . ASN A 1 116 ? -25.823 5.371 -42.500 1.00 36.66 116 ASN A N 1
ATOM 890 C CA . ASN A 1 116 ? -25.544 4.089 -41.843 1.00 36.66 116 ASN A CA 1
ATOM 891 C C . ASN A 1 116 ? -24.260 3.966 -41.020 1.00 36.66 116 ASN A C 1
ATOM 893 O O . ASN A 1 116 ? -23.381 3.167 -41.320 1.00 36.66 116 ASN A O 1
ATOM 897 N N . LEU A 1 117 ? -24.288 4.610 -39.859 1.00 30.19 117 LEU A N 1
ATOM 898 C CA . LEU A 1 117 ? -24.005 3.940 -38.590 1.00 30.19 117 LEU A CA 1
ATOM 899 C C . LEU A 1 117 ? -24.923 4.579 -37.549 1.00 30.19 117 LEU A C 1
ATOM 901 O O . LEU A 1 117 ? -24.541 5.503 -36.838 1.00 30.19 117 LEU A O 1
ATOM 905 N N . VAL A 1 118 ? -26.164 4.092 -37.469 1.00 35.34 118 VAL A N 1
ATOM 906 C CA . VAL A 1 118 ? -26.899 4.191 -36.205 1.00 35.34 118 VAL A CA 1
ATOM 907 C C . VAL A 1 118 ? -26.160 3.241 -35.268 1.00 35.34 118 VAL A C 1
ATOM 909 O O . VAL A 1 118 ? -26.482 2.059 -35.175 1.00 35.34 118 VAL A O 1
ATOM 912 N N . LEU A 1 119 ? -25.084 3.735 -34.649 1.00 36.78 119 LEU A N 1
ATOM 913 C CA . LEU A 1 119 ? -24.634 3.186 -33.381 1.00 36.78 119 LEU A CA 1
ATOM 914 C C . LEU A 1 119 ? -25.872 3.291 -32.504 1.00 36.78 119 LEU A C 1
ATOM 916 O O . LEU A 1 119 ? -26.312 4.403 -32.232 1.00 36.78 119 LEU A O 1
ATOM 920 N N . ALA A 1 120 ? -26.497 2.161 -32.178 1.00 38.47 120 ALA A N 1
ATOM 921 C CA . ALA A 1 120 ? -27.537 2.141 -31.167 1.00 38.47 120 ALA A CA 1
ATOM 922 C C . ALA A 1 120 ? -26.962 2.900 -29.967 1.00 38.47 120 ALA A C 1
ATOM 924 O O . ALA A 1 120 ? -25.973 2.448 -29.382 1.00 38.47 120 ALA A O 1
ATOM 925 N N . GLU A 1 121 ? -27.473 4.103 -29.699 1.00 50.38 121 GLU A N 1
ATOM 926 C CA . GLU A 1 121 ? -27.037 4.895 -28.560 1.00 50.38 121 GLU A CA 1
ATOM 927 C C . GLU A 1 121 ? -27.444 4.079 -27.348 1.00 50.38 121 GLU A C 1
ATOM 929 O O . GLU A 1 121 ? -28.618 4.000 -26.997 1.00 50.38 121 GLU A O 1
ATOM 934 N N . ASN A 1 122 ? -26.482 3.340 -26.801 1.00 56.22 122 ASN A N 1
ATOM 935 C CA . ASN A 1 122 ? -26.714 2.546 -25.619 1.00 56.22 122 ASN A CA 1
ATOM 936 C C . ASN A 1 122 ? -27.119 3.548 -24.527 1.00 56.22 122 ASN A C 1
ATOM 938 O O . ASN A 1 122 ? -26.307 4.420 -24.207 1.00 56.22 122 ASN A O 1
ATOM 942 N N . PRO A 1 123 ? -28.357 3.485 -23.998 1.00 64.31 123 PRO A N 1
ATOM 943 C CA . PRO A 1 123 ? -28.835 4.462 -23.024 1.00 64.31 123 PRO A CA 1
ATOM 944 C C . PRO A 1 123 ? -28.079 4.364 -21.693 1.00 64.31 123 PRO A C 1
ATOM 946 O O . PRO A 1 123 ? -28.240 5.229 -20.836 1.00 64.31 123 PRO A O 1
ATOM 949 N N . LEU A 1 124 ? -27.266 3.315 -21.529 1.00 72.44 124 LEU A N 1
ATOM 950 C CA . LEU A 1 124 ? -26.466 3.054 -20.348 1.00 72.44 124 LEU A CA 1
ATOM 951 C C . LEU A 1 124 ? -25.265 3.996 -20.242 1.00 72.44 124 LEU A C 1
ATOM 953 O O . LEU A 1 124 ? -24.568 4.298 -21.215 1.00 72.44 124 LEU A O 1
ATOM 957 N N . LEU A 1 125 ? -24.982 4.378 -19.003 1.00 80.00 125 LEU A N 1
ATOM 958 C CA . LEU A 1 125 ? -23.796 5.117 -18.607 1.00 80.00 125 LEU A CA 1
ATOM 959 C C . LEU A 1 125 ? -22.504 4.435 -19.099 1.00 80.00 125 LEU A C 1
ATOM 961 O O . LEU A 1 125 ? -22.215 3.280 -18.783 1.00 80.00 125 LEU A O 1
ATOM 965 N N . LYS A 1 126 ? -21.693 5.173 -19.864 1.00 83.12 126 LYS A N 1
ATOM 966 C CA . LYS A 1 126 ? -20.403 4.720 -20.395 1.00 83.12 126 LYS A CA 1
ATOM 967 C C . LYS A 1 126 ? -19.262 5.249 -19.534 1.00 83.12 126 LYS A C 1
ATOM 969 O O . LYS A 1 126 ? -19.129 6.455 -19.350 1.00 83.12 126 LYS A O 1
ATOM 974 N N . ILE A 1 127 ? -18.386 4.360 -19.075 1.00 86.25 127 ILE A N 1
ATOM 975 C CA . ILE A 1 127 ? -17.173 4.733 -18.337 1.00 86.25 127 ILE A CA 1
ATOM 976 C C . ILE A 1 127 ? -15.998 4.830 -19.309 1.00 86.25 127 ILE A C 1
ATOM 978 O O . ILE A 1 127 ? -15.768 3.931 -20.118 1.00 86.25 127 ILE A O 1
ATOM 982 N N . THR A 1 128 ? -15.231 5.910 -19.215 1.00 86.62 128 THR A N 1
ATOM 983 C CA . THR A 1 128 ? -13.963 6.075 -19.934 1.00 86.62 128 THR A CA 1
ATOM 984 C C . THR A 1 128 ? -12.883 6.544 -18.973 1.00 86.62 128 THR A C 1
ATOM 986 O O . THR A 1 128 ? -13.130 7.445 -18.179 1.00 86.62 128 THR A O 1
ATOM 989 N N . TYR A 1 129 ? -11.692 5.960 -19.052 1.00 87.00 129 TYR A N 1
ATOM 990 C CA . TYR A 1 129 ? -10.531 6.393 -18.274 1.00 87.00 129 TYR A CA 1
ATOM 991 C C . TYR A 1 129 ? -9.697 7.397 -19.082 1.00 87.00 129 TYR A C 1
ATOM 993 O O . TYR A 1 129 ? -9.411 7.156 -20.258 1.00 87.00 129 TYR A O 1
ATOM 1001 N N . ASP A 1 130 ? -9.335 8.526 -18.481 1.00 85.25 130 ASP A N 1
ATOM 1002 C CA . ASP A 1 130 ? -8.378 9.489 -19.025 1.00 85.25 130 ASP A CA 1
ATOM 1003 C C . ASP A 1 130 ? -6.992 9.211 -18.426 1.00 85.25 130 ASP A C 1
ATOM 1005 O O . ASP A 1 130 ? -6.771 9.451 -17.239 1.00 85.25 130 ASP A O 1
ATOM 1009 N N . ALA A 1 131 ? -6.073 8.700 -19.249 1.00 78.81 131 ALA A N 1
ATOM 1010 C CA . ALA A 1 131 ? -4.736 8.299 -18.816 1.00 78.81 131 ALA A CA 1
ATOM 1011 C C . ALA A 1 131 ? -3.831 9.489 -18.460 1.00 78.81 131 ALA A C 1
ATOM 1013 O O . ALA A 1 131 ? -3.000 9.364 -17.558 1.00 78.81 131 ALA A O 1
ATOM 1014 N N . GLU A 1 132 ? -4.015 10.646 -19.108 1.00 78.50 132 GLU A N 1
ATOM 1015 C CA . GLU A 1 132 ? -3.206 11.842 -18.844 1.00 78.50 132 GLU A CA 1
ATOM 1016 C C . GLU A 1 132 ? -3.533 12.405 -17.463 1.00 78.50 132 GLU A C 1
ATOM 1018 O O . GLU A 1 132 ? -2.646 12.656 -16.646 1.00 78.50 132 GLU A O 1
ATOM 1023 N N . ARG A 1 133 ? -4.832 12.549 -17.177 1.00 80.12 133 ARG A N 1
ATOM 1024 C CA . ARG A 1 133 ? -5.314 13.096 -15.902 1.00 80.12 133 ARG A CA 1
ATOM 1025 C C . ARG A 1 133 ? -5.430 12.060 -14.791 1.00 80.12 133 ARG A C 1
ATOM 1027 O O . ARG A 1 133 ? -5.571 12.444 -13.638 1.00 80.12 133 ARG A O 1
ATOM 1034 N N . GLY A 1 134 ? -5.397 10.771 -15.120 1.00 80.00 134 GLY A N 1
ATOM 1035 C CA . GLY A 1 134 ? -5.598 9.694 -14.154 1.00 80.00 134 GLY A CA 1
ATOM 1036 C C . GLY A 1 134 ? -7.028 9.609 -13.615 1.00 80.00 134 GLY A C 1
ATOM 1037 O O . GLY A 1 134 ? -7.223 9.087 -12.528 1.00 80.00 134 GLY A O 1
ATOM 1038 N N . GLN A 1 135 ? -8.023 10.110 -14.354 1.00 86.81 135 GLN A N 1
ATOM 1039 C CA . GLN A 1 135 ? -9.402 10.265 -13.876 1.00 86.81 135 GLN A CA 1
ATOM 1040 C C . GLN A 1 135 ? -10.391 9.423 -14.680 1.00 86.81 135 GLN A C 1
ATOM 1042 O O . GLN A 1 135 ? -10.250 9.236 -15.892 1.00 86.81 135 GLN A O 1
ATOM 1047 N N . PHE A 1 136 ? -11.457 8.973 -14.022 1.00 89.19 136 PHE A N 1
ATOM 1048 C CA . PHE A 1 136 ? -12.568 8.302 -14.688 1.00 89.19 136 PHE A CA 1
ATOM 1049 C C . PHE A 1 136 ? -13.666 9.295 -15.044 1.00 89.19 136 PHE A C 1
ATOM 1051 O O . PHE A 1 136 ? -14.126 10.075 -14.216 1.00 89.19 136 PHE A O 1
ATOM 1058 N N . ARG A 1 137 ? -14.125 9.233 -16.290 1.00 88.62 137 ARG A N 1
ATOM 1059 C CA . ARG A 1 137 ? -15.253 10.008 -16.798 1.00 88.62 137 ARG A CA 1
ATOM 1060 C C . ARG A 1 137 ? -16.452 9.102 -17.009 1.00 88.62 137 ARG A C 1
ATOM 1062 O O . ARG A 1 137 ? -16.343 8.064 -17.665 1.00 88.62 137 ARG A O 1
ATOM 1069 N N . LEU A 1 138 ? -17.589 9.533 -16.487 1.00 86.38 138 LEU A N 1
ATOM 1070 C CA . LEU A 1 138 ? -18.890 8.912 -16.667 1.00 86.38 138 LEU A CA 1
ATOM 1071 C C . LEU A 1 138 ? -19.627 9.721 -17.731 1.00 86.38 138 LEU A C 1
ATOM 1073 O O . LEU A 1 138 ? -19.938 10.893 -17.531 1.00 86.38 138 LEU A O 1
ATOM 1077 N N . ARG A 1 139 ? -19.865 9.113 -18.889 1.00 83.69 139 ARG A N 1
ATOM 1078 C CA . ARG A 1 139 ? -20.588 9.730 -19.998 1.00 83.69 139 ARG A CA 1
ATOM 1079 C C . ARG A 1 139 ? -21.992 9.154 -20.067 1.00 83.69 139 ARG A C 1
ATOM 1081 O O . ARG A 1 139 ? -22.156 7.942 -20.201 1.00 83.69 139 ARG A O 1
ATOM 1088 N N . ARG A 1 140 ? -22.989 10.027 -20.013 1.00 79.12 140 ARG A N 1
ATOM 1089 C CA . ARG A 1 140 ? -24.397 9.666 -20.180 1.00 79.12 140 ARG A CA 1
ATOM 1090 C C . ARG A 1 140 ? -24.817 9.770 -21.648 1.00 79.12 140 ARG A C 1
ATOM 1092 O O . ARG A 1 140 ? -24.102 10.335 -22.483 1.00 79.12 140 ARG A O 1
ATOM 1099 N N . SER A 1 141 ? -25.970 9.188 -21.958 1.00 72.00 141 SER A N 1
ATOM 1100 C CA . SER A 1 141 ? -26.556 9.157 -23.304 1.00 72.00 141 SER A CA 1
ATOM 1101 C C . SER A 1 141 ? -26.935 10.544 -23.833 1.00 72.00 141 SER A C 1
ATOM 1103 O O . SER A 1 141 ? -26.821 10.785 -25.028 1.00 72.00 141 SER A O 1
ATOM 1105 N N . ASP A 1 142 ? -27.269 11.488 -22.951 1.00 70.81 142 ASP A N 1
ATOM 1106 C CA . ASP A 1 142 ? -27.536 12.897 -23.283 1.00 70.81 142 ASP A CA 1
ATOM 1107 C C . ASP A 1 142 ? -26.273 13.708 -23.646 1.00 70.81 142 ASP A C 1
ATOM 1109 O O . ASP A 1 142 ? -26.354 14.893 -23.969 1.00 70.81 142 ASP A O 1
ATOM 1113 N N . GLY A 1 143 ? -25.092 13.083 -23.592 1.00 73.50 143 GLY A N 1
ATOM 1114 C CA . GLY A 1 143 ? -23.807 13.722 -23.854 1.00 73.50 143 GLY A CA 1
ATOM 1115 C C . GLY A 1 143 ? -23.189 14.425 -22.643 1.00 73.50 143 GLY A C 1
ATOM 1116 O O . GLY A 1 143 ? -22.064 14.914 -22.763 1.00 73.50 143 GLY A O 1
ATOM 1117 N N . SER A 1 144 ? -23.857 14.440 -21.484 1.00 78.19 144 SER A N 1
ATOM 1118 C CA . SER A 1 144 ? -23.268 14.943 -20.244 1.00 78.19 144 SER A CA 1
ATOM 1119 C C . SER A 1 144 ? -22.116 14.044 -19.786 1.00 78.19 144 SER A C 1
ATOM 1121 O O . SER A 1 144 ? -22.141 12.815 -19.925 1.00 78.19 144 SER A O 1
ATOM 1123 N N . VAL A 1 145 ? -21.061 14.676 -19.275 1.00 83.25 145 VAL A N 1
ATOM 1124 C CA . VAL A 1 145 ? -19.864 14.000 -18.777 1.00 83.25 145 VAL A CA 1
ATOM 1125 C C . VAL A 1 145 ? -19.607 14.483 -17.360 1.00 83.25 145 VAL A C 1
ATOM 1127 O O . VAL A 1 145 ? -19.369 15.671 -17.153 1.00 83.25 145 VAL A O 1
ATOM 1130 N N . SER A 1 146 ? -19.633 13.567 -16.398 1.00 85.00 146 SER A N 1
ATOM 1131 C CA . SER A 1 146 ? -19.181 13.818 -15.031 1.00 85.00 146 SER A CA 1
ATOM 1132 C C . SER A 1 146 ? -17.851 13.115 -14.770 1.00 85.00 146 SER A C 1
ATOM 1134 O O . SER A 1 146 ? -17.505 12.126 -15.422 1.00 85.00 146 SER A O 1
ATOM 1136 N N . VAL A 1 147 ? -17.070 13.657 -13.839 1.00 88.50 147 VAL A N 1
ATOM 1137 C CA . VAL A 1 147 ? -15.845 13.020 -13.347 1.00 88.50 147 VAL A CA 1
ATOM 1138 C C . VAL A 1 147 ? -16.218 12.205 -12.115 1.00 88.50 147 VAL A C 1
ATOM 1140 O O . VAL A 1 147 ? -16.887 12.714 -11.221 1.00 88.50 147 VAL A O 1
ATOM 1143 N N . SER A 1 148 ? -15.839 10.931 -12.116 1.00 89.75 148 SER A N 1
ATOM 1144 C CA . SER A 1 148 ? -16.026 10.026 -10.985 1.00 89.75 148 SER A CA 1
ATOM 1145 C C . SER A 1 148 ? -15.001 10.335 -9.905 1.00 89.75 148 SER A C 1
ATOM 1147 O O . SER A 1 148 ? -13.840 10.595 -10.221 1.00 89.75 148 SER A O 1
ATOM 1149 N N . ARG A 1 149 ? -15.426 10.239 -8.645 1.00 89.5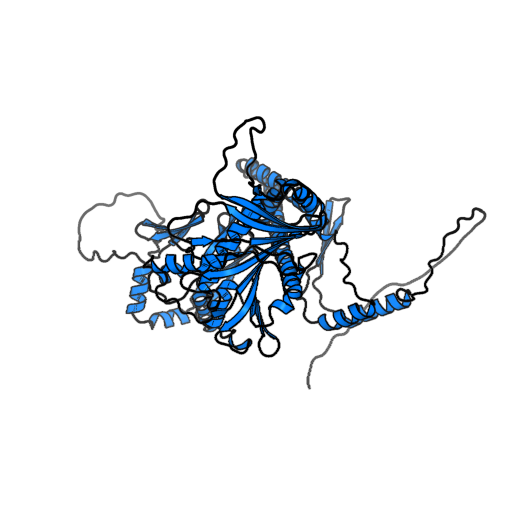0 149 ARG A N 1
ATOM 1150 C CA . ARG A 1 149 ? -14.575 10.484 -7.471 1.00 89.50 149 ARG A CA 1
ATOM 1151 C C . ARG A 1 149 ? -13.895 9.215 -6.956 1.00 89.50 149 ARG A C 1
ATOM 1153 O O . ARG A 1 149 ? -13.303 9.207 -5.892 1.00 89.50 149 ARG A O 1
ATOM 1160 N N . VAL A 1 150 ? -13.951 8.122 -7.720 1.00 90.69 150 VAL A N 1
ATOM 1161 C CA . VAL A 1 150 ? -13.371 6.823 -7.331 1.00 90.69 150 VAL A CA 1
ATOM 1162 C C . VAL A 1 150 ? -11.854 6.871 -7.108 1.00 90.69 150 VAL A C 1
ATOM 1164 O O . VAL A 1 150 ? -11.314 6.015 -6.419 1.00 90.69 150 VAL A O 1
ATOM 1167 N N . THR A 1 151 ? -11.168 7.841 -7.713 1.00 89.81 151 THR A N 1
ATOM 1168 C CA . THR A 1 151 ? -9.726 8.090 -7.549 1.00 89.81 151 THR A CA 1
ATOM 1169 C C . THR A 1 151 ? -9.413 9.115 -6.461 1.00 89.81 151 THR A C 1
ATOM 1171 O O . THR A 1 151 ? -8.242 9.342 -6.176 1.00 89.81 151 THR A O 1
ATOM 1174 N N . ASP A 1 152 ? -10.435 9.759 -5.895 1.00 89.50 152 ASP A N 1
ATOM 1175 C CA . ASP A 1 152 ? -10.279 10.756 -4.844 1.00 89.50 152 ASP A CA 1
ATOM 1176 C C . ASP A 1 152 ? -10.306 10.007 -3.508 1.00 89.50 152 ASP A C 1
ATOM 1178 O O . ASP A 1 152 ? -11.365 9.585 -3.039 1.00 89.50 152 ASP A O 1
ATOM 1182 N N . ILE A 1 153 ? -9.129 9.778 -2.930 1.00 88.50 153 ILE A N 1
ATOM 1183 C CA . ILE A 1 153 ? -9.011 9.114 -1.631 1.00 88.50 153 ILE A CA 1
ATOM 1184 C C . ILE A 1 153 ? -9.313 10.136 -0.539 1.00 88.50 153 ILE A C 1
ATOM 1186 O O . ILE A 1 153 ? -8.816 11.260 -0.591 1.00 88.50 153 ILE A O 1
ATOM 1190 N N . GLU A 1 154 ? -10.163 9.775 0.422 1.00 84.88 154 GLU A N 1
ATOM 1191 C CA . GLU A 1 154 ? -10.482 10.682 1.521 1.00 84.88 154 GLU A CA 1
ATOM 1192 C C . GLU A 1 154 ? -9.321 10.775 2.511 1.00 84.88 154 GLU A C 1
ATOM 1194 O O . GLU A 1 154 ? -8.812 9.758 2.982 1.00 84.88 154 GLU A O 1
ATOM 1199 N N . GLU A 1 155 ? -8.950 12.003 2.865 1.00 82.56 155 GLU A N 1
ATOM 1200 C CA . GLU A 1 155 ? -7.919 12.268 3.862 1.00 82.56 155 GLU A CA 1
ATOM 1201 C C . GLU A 1 155 ? -8.439 12.007 5.280 1.00 82.56 155 GLU A C 1
ATOM 1203 O O . GLU A 1 155 ? -9.581 12.338 5.638 1.00 82.56 155 GLU A O 1
ATOM 1208 N N . VAL A 1 156 ? -7.563 11.428 6.097 1.00 85.94 156 VAL A N 1
ATOM 1209 C CA . VAL A 1 156 ? -7.812 11.090 7.498 1.00 85.94 156 VAL A CA 1
ATOM 1210 C C . VAL A 1 156 ? -6.830 11.876 8.358 1.00 85.94 156 VAL A C 1
ATOM 1212 O O . VAL A 1 156 ? -5.631 11.880 8.094 1.00 85.94 156 VAL A O 1
ATOM 1215 N N . SER A 1 157 ? -7.323 12.537 9.406 1.00 88.12 157 SER A N 1
ATOM 1216 C CA . SER A 1 157 ? -6.448 13.149 10.411 1.00 88.12 157 SER A CA 1
ATOM 1217 C C . SER A 1 157 ? -5.835 12.052 11.277 1.00 88.12 157 SER A C 1
ATOM 1219 O O . SER A 1 157 ? -6.563 11.218 11.823 1.00 88.12 157 SER A O 1
ATOM 1221 N N . TYR A 1 158 ? -4.517 12.061 11.448 1.00 91.12 158 TYR A N 1
ATOM 1222 C CA . TYR A 1 158 ? -3.820 11.114 12.314 1.00 91.12 158 TYR A CA 1
ATOM 1223 C C . TYR A 1 158 ? -2.516 11.688 12.871 1.00 91.12 158 TYR A C 1
ATOM 1225 O O . TYR A 1 158 ? -1.957 12.674 12.383 1.00 91.12 158 TYR A O 1
ATOM 1233 N N . VAL A 1 159 ? -2.041 11.049 13.938 1.00 92.50 159 VAL A N 1
ATOM 1234 C CA . VAL A 1 159 ? -0.739 11.315 14.552 1.00 92.50 159 VAL A CA 1
ATOM 1235 C C . VAL A 1 159 ? 0.016 10.002 14.641 1.00 92.50 159 VAL A C 1
ATOM 1237 O O . VAL A 1 159 ? -0.511 9.027 15.181 1.00 92.50 159 VAL A O 1
ATOM 1240 N N . SER A 1 160 ? 1.242 9.986 14.126 1.00 94.25 160 SER A N 1
ATOM 1241 C CA . SER A 1 160 ? 2.146 8.849 14.238 1.00 94.25 160 SER A CA 1
ATOM 1242 C C . SER A 1 160 ? 3.496 9.243 14.831 1.00 94.25 160 SER A C 1
ATOM 1244 O O . SER A 1 160 ? 4.006 10.353 14.639 1.00 94.25 160 SER A O 1
ATOM 1246 N N . SER A 1 161 ? 4.073 8.311 15.581 1.00 95.06 161 SER A N 1
ATOM 1247 C CA . SER A 1 161 ? 5.429 8.392 16.116 1.00 95.06 161 SER A CA 1
ATOM 1248 C C . SER A 1 161 ? 6.359 7.482 15.307 1.00 95.06 161 SER A C 1
ATOM 1250 O O . SER A 1 161 ? 5.955 6.376 14.941 1.00 95.06 161 SER A O 1
ATOM 1252 N N . PRO A 1 162 ? 7.611 7.890 15.037 1.00 95.25 162 PRO A N 1
ATOM 1253 C CA . PRO A 1 162 ? 8.558 7.047 14.321 1.00 95.25 162 PRO A CA 1
ATOM 1254 C C . PRO A 1 162 ? 8.926 5.814 15.153 1.00 95.25 162 PRO A C 1
ATOM 1256 O O . PRO A 1 162 ? 9.152 5.900 16.360 1.00 95.25 162 PRO A O 1
ATOM 1259 N N . TYR A 1 163 ? 8.992 4.650 14.507 1.00 94.12 163 TYR A N 1
ATOM 1260 C CA . TYR A 1 163 ? 9.254 3.382 15.188 1.00 94.12 163 TYR A CA 1
ATOM 1261 C C . TYR A 1 163 ? 10.088 2.443 14.315 1.00 94.12 163 TYR A C 1
ATOM 1263 O O . TYR A 1 163 ? 9.859 2.327 13.117 1.00 94.12 163 TYR A O 1
ATOM 1271 N N . LEU A 1 164 ? 11.026 1.720 14.925 1.00 93.88 164 LEU A N 1
ATOM 1272 C CA . LEU A 1 164 ? 11.680 0.563 14.319 1.00 93.88 164 LEU A CA 1
ATOM 1273 C C . LEU A 1 164 ? 11.869 -0.535 15.375 1.00 93.88 164 LEU A C 1
ATOM 1275 O O . LEU A 1 164 ? 12.158 -0.224 16.534 1.00 93.88 164 LEU A O 1
ATOM 1279 N N . PRO A 1 165 ? 11.781 -1.820 14.992 1.00 90.25 165 PRO A N 1
ATOM 1280 C CA . PRO A 1 165 ? 12.135 -2.929 15.866 1.00 90.25 165 PRO A CA 1
ATOM 1281 C C . PRO A 1 165 ? 13.577 -2.869 16.367 1.00 90.25 165 PRO A C 1
ATOM 1283 O O . PRO A 1 165 ? 14.510 -2.554 15.624 1.00 90.25 165 PRO A O 1
ATOM 1286 N N . ALA A 1 166 ? 13.790 -3.293 17.613 1.00 87.19 166 ALA A N 1
ATOM 1287 C CA . ALA A 1 166 ? 15.122 -3.316 18.221 1.00 87.19 166 ALA A CA 1
ATOM 1288 C C . ALA A 1 166 ? 16.109 -4.234 17.473 1.00 87.19 166 ALA A C 1
ATOM 1290 O O . ALA A 1 166 ? 17.318 -4.021 17.545 1.00 87.19 166 ALA A O 1
ATOM 1291 N N . CYS A 1 167 ? 15.615 -5.238 16.735 1.00 86.94 167 CYS A N 1
ATOM 1292 C CA . CYS A 1 167 ? 16.447 -6.143 15.939 1.00 86.94 167 CYS A CA 1
ATOM 1293 C C . CYS A 1 167 ? 17.103 -5.487 14.715 1.00 86.94 167 CYS A C 1
ATOM 1295 O O . CYS A 1 167 ? 18.058 -6.050 14.190 1.00 86.94 167 CYS A O 1
ATOM 1297 N N . LEU A 1 168 ? 16.616 -4.320 14.281 1.00 87.44 168 LEU A N 1
ATOM 1298 C CA . LEU A 1 168 ? 17.207 -3.523 13.197 1.00 87.44 168 LEU A CA 1
ATOM 1299 C C . LEU A 1 168 ? 18.235 -2.498 13.703 1.00 87.44 168 LEU A C 1
ATOM 1301 O O . LEU A 1 168 ? 18.813 -1.746 12.919 1.00 87.44 168 LEU A O 1
ATOM 1305 N N . MET A 1 169 ? 18.458 -2.442 15.017 1.00 85.69 169 MET A N 1
ATOM 1306 C CA . MET A 1 169 ? 19.371 -1.498 15.653 1.00 85.69 169 MET A CA 1
ATOM 1307 C C . MET A 1 169 ? 20.607 -2.215 16.176 1.00 85.69 169 MET A C 1
ATOM 1309 O O . MET A 1 169 ? 20.521 -3.320 16.713 1.00 85.69 169 MET A O 1
ATOM 1313 N N . ARG A 1 170 ? 21.761 -1.546 16.133 1.00 77.81 170 ARG A N 1
ATOM 1314 C CA . ARG A 1 170 ? 23.027 -2.123 16.601 1.00 77.81 170 ARG A CA 1
ATOM 1315 C C . ARG A 1 170 ? 23.014 -2.457 18.091 1.00 77.81 170 ARG A C 1
ATOM 1317 O O . ARG A 1 170 ? 23.518 -3.498 18.505 1.00 77.81 170 ARG A O 1
ATOM 1324 N N . ASN A 1 171 ? 22.454 -1.549 18.889 1.00 71.56 171 ASN A N 1
ATOM 1325 C CA . ASN A 1 171 ? 22.456 -1.635 20.351 1.00 71.56 171 ASN A CA 1
ATOM 1326 C C . ASN A 1 171 ? 21.061 -1.880 20.945 1.00 71.56 171 ASN A C 1
ATOM 1328 O O . ASN A 1 171 ? 20.950 -2.012 22.159 1.00 71.56 171 ASN A O 1
ATOM 1332 N N . GLY A 1 172 ? 20.004 -1.925 20.123 1.00 68.75 172 GLY A N 1
ATOM 1333 C CA . GLY A 1 172 ? 18.620 -2.115 20.581 1.00 68.75 172 GLY A CA 1
ATOM 1334 C C . GLY A 1 172 ? 18.079 -1.011 21.505 1.00 68.75 172 GLY A C 1
ATOM 1335 O O . GLY A 1 172 ? 17.077 -1.226 22.178 1.00 68.75 172 GLY A O 1
ATOM 1336 N N . THR A 1 173 ? 18.755 0.140 21.587 1.00 60.75 173 THR A N 1
ATOM 1337 C CA . THR A 1 173 ? 18.476 1.224 22.553 1.00 60.75 173 THR A CA 1
ATOM 1338 C C . THR A 1 173 ? 18.349 2.598 21.899 1.00 60.75 173 THR A C 1
ATOM 1340 O O . THR A 1 173 ? 18.511 3.612 22.579 1.00 60.75 173 THR A O 1
ATOM 1343 N N . ALA A 1 174 ? 18.181 2.667 20.579 1.00 67.75 174 ALA A N 1
ATOM 1344 C CA . ALA A 1 174 ? 18.052 3.957 19.922 1.00 67.75 174 ALA A CA 1
ATOM 1345 C C . ALA A 1 174 ? 16.646 4.509 20.194 1.00 67.75 174 ALA A C 1
ATOM 1347 O O . ALA A 1 174 ? 15.648 3.832 19.947 1.00 67.75 174 ALA A O 1
ATOM 1348 N N . ASN A 1 175 ? 16.582 5.706 20.776 1.00 77.12 175 ASN A N 1
ATOM 1349 C CA . ASN A 1 175 ? 15.319 6.318 21.165 1.00 77.12 175 ASN A CA 1
ATOM 1350 C C . ASN A 1 175 ? 14.813 7.180 20.021 1.00 77.12 175 ASN A C 1
ATOM 1352 O O . ASN A 1 175 ? 15.443 8.181 19.683 1.00 77.12 175 ASN A O 1
ATOM 1356 N N . PHE A 1 176 ? 13.665 6.786 19.491 1.00 88.00 176 PHE A N 1
ATOM 1357 C CA . PHE A 1 176 ? 12.908 7.591 18.557 1.00 88.00 176 PHE A CA 1
ATOM 1358 C C . PHE A 1 176 ? 12.182 8.736 19.278 1.00 88.00 176 PHE A C 1
ATOM 1360 O O . PHE A 1 176 ? 11.862 8.637 20.471 1.00 88.00 176 PHE A O 1
ATOM 1367 N N . SER A 1 177 ? 11.935 9.836 18.572 1.00 90.50 177 SER A N 1
ATOM 1368 C CA . SER A 1 177 ? 11.037 10.891 19.036 1.00 90.50 177 SER A CA 1
ATOM 1369 C C . SER A 1 177 ? 9.599 10.368 19.173 1.00 90.50 177 SER A C 1
ATOM 1371 O O . SER A 1 177 ? 9.231 9.346 18.603 1.00 90.50 177 SER A O 1
ATOM 1373 N N . SER A 1 178 ? 8.777 11.038 19.987 1.00 91.25 178 SER A N 1
ATOM 1374 C CA . SER A 1 178 ? 7.370 10.668 20.171 1.00 91.25 178 SER A CA 1
ATOM 1375 C C . SER A 1 178 ? 6.464 11.868 19.942 1.00 91.25 178 SER A C 1
ATOM 1377 O O . SER A 1 178 ? 6.664 12.950 20.507 1.00 91.25 178 SER A O 1
ATOM 1379 N N . ASN A 1 179 ? 5.439 11.639 19.131 1.00 91.19 179 ASN A N 1
ATOM 1380 C CA . ASN A 1 179 ? 4.393 12.583 18.779 1.00 91.19 179 ASN A CA 1
ATOM 1381 C C . ASN A 1 179 ? 3.091 12.348 19.556 1.00 91.19 179 ASN A C 1
ATOM 1383 O O . ASN A 1 179 ? 2.165 13.142 19.403 1.00 91.19 179 ASN A O 1
ATOM 1387 N N . ALA A 1 180 ? 3.034 11.366 20.463 1.00 87.94 180 ALA A N 1
ATOM 1388 C CA . ALA A 1 180 ? 1.838 11.024 21.240 1.00 87.94 180 ALA A CA 1
ATOM 1389 C C . ALA A 1 180 ? 1.213 12.219 21.987 1.00 87.94 180 ALA A C 1
ATOM 1391 O O . ALA A 1 180 ? -0.005 12.328 22.114 1.00 87.94 180 ALA A O 1
ATOM 1392 N N . TRP A 1 181 ? 2.025 13.187 22.426 1.00 88.25 181 TRP A N 1
ATOM 1393 C CA . TRP A 1 181 ? 1.546 14.422 23.066 1.00 88.25 181 TRP A CA 1
ATOM 1394 C C . TRP A 1 181 ? 0.685 15.309 22.143 1.00 88.25 181 TRP A C 1
ATOM 1396 O O . TRP A 1 181 ? -0.007 16.211 22.619 1.00 88.25 181 TRP A O 1
ATOM 1406 N N . GLN A 1 182 ? 0.728 15.076 20.829 1.00 86.19 182 GLN A N 1
ATOM 1407 C CA . GLN A 1 182 ? -0.056 15.780 19.816 1.00 86.19 182 GLN A CA 1
ATOM 1408 C C . GLN A 1 182 ? -1.374 15.077 19.471 1.00 86.19 182 GLN A C 1
ATOM 1410 O O . GLN A 1 182 ? -2.183 15.682 18.770 1.00 86.19 182 GLN A O 1
ATOM 1415 N N . ALA A 1 183 ? -1.632 13.869 19.988 1.00 85.12 183 ALA A N 1
ATOM 1416 C CA . ALA A 1 183 ? -2.861 13.106 19.737 1.00 85.12 183 ALA A CA 1
ATOM 1417 C C . ALA A 1 183 ? -4.134 13.925 20.024 1.00 85.12 183 ALA A C 1
ATOM 1419 O O . ALA A 1 183 ? -5.085 13.939 19.243 1.00 85.12 183 ALA A O 1
ATOM 1420 N N . ASP A 1 184 ? -4.102 14.726 21.091 1.00 84.56 184 ASP A N 1
ATOM 1421 C CA . ASP A 1 184 ? -5.159 15.667 21.469 1.00 84.56 184 ASP A CA 1
ATOM 1422 C C . ASP A 1 184 ? -5.546 16.659 20.359 1.00 84.56 184 ASP A C 1
ATOM 1424 O O . ASP A 1 184 ? -6.684 17.136 20.325 1.00 84.56 184 ASP A O 1
ATOM 1428 N N . LYS A 1 185 ? -4.604 17.034 19.483 1.00 82.56 185 LYS A N 1
ATOM 1429 C CA . LYS A 1 185 ? -4.867 17.953 18.366 1.00 82.56 185 LYS A CA 1
ATOM 1430 C C . LYS A 1 185 ? -5.741 17.285 17.311 1.00 82.56 185 LYS A C 1
ATOM 1432 O O . LYS A 1 185 ? -6.665 17.928 16.822 1.00 82.56 185 LYS A O 1
ATOM 1437 N N . CYS A 1 186 ? -5.481 16.010 17.019 1.00 80.88 186 CYS A N 1
ATOM 1438 C CA . CYS A 1 186 ? -6.274 15.216 16.086 1.00 80.88 186 CYS A CA 1
ATOM 1439 C C . CYS A 1 186 ? -7.727 15.121 16.566 1.00 80.88 186 CYS A C 1
ATOM 1441 O O . CYS A 1 186 ? -8.637 15.550 15.858 1.00 80.88 186 CYS A O 1
ATOM 1443 N N . LEU A 1 187 ? -7.935 14.729 17.827 1.00 76.50 187 LEU A N 1
ATOM 1444 C CA . LEU A 1 187 ? -9.271 14.611 18.429 1.00 76.50 187 LEU A CA 1
ATOM 1445 C C . LEU A 1 187 ? -10.062 15.930 18.388 1.00 76.50 187 LEU A C 1
ATOM 1447 O O . LEU A 1 187 ? -11.253 15.953 18.075 1.00 76.50 187 LEU A O 1
ATOM 1451 N N . LYS A 1 188 ? -9.394 17.053 18.685 1.00 77.62 188 LYS A N 1
ATOM 1452 C CA . LYS A 1 188 ? -10.012 18.389 18.659 1.00 77.62 188 LYS A CA 1
ATOM 1453 C C . LYS A 1 188 ? -10.318 18.865 17.239 1.00 77.62 188 LYS A C 1
ATOM 1455 O O . LYS A 1 188 ? -11.318 19.555 17.057 1.00 77.62 188 LYS A O 1
ATOM 1460 N N . SER A 1 189 ? -9.481 18.512 16.260 1.00 70.19 189 SER A N 1
ATOM 1461 C CA . SER A 1 189 ? -9.709 18.862 14.854 1.00 70.19 189 SER A CA 1
ATOM 1462 C C . SER A 1 189 ? -10.976 18.198 14.318 1.00 70.19 189 SER A C 1
ATOM 1464 O O . SER A 1 189 ? -11.841 18.882 13.782 1.00 70.19 189 SER A O 1
ATOM 1466 N N . THR A 1 190 ? -11.163 16.908 14.597 1.00 65.38 190 THR A N 1
ATOM 1467 C CA . THR A 1 190 ? -12.329 16.139 14.149 1.00 65.38 190 THR A CA 1
ATOM 1468 C C . THR A 1 190 ? -13.622 16.644 14.789 1.00 65.38 190 THR A C 1
ATOM 1470 O O . THR A 1 190 ? -14.627 16.799 14.106 1.00 65.38 190 THR A O 1
ATOM 1473 N N . ALA A 1 191 ? -13.599 17.013 16.075 1.00 61.16 191 ALA A N 1
ATOM 1474 C CA . ALA A 1 191 ? -14.769 17.579 16.757 1.00 61.16 191 ALA A CA 1
ATOM 1475 C C . ALA A 1 191 ? -15.224 18.944 16.196 1.00 61.16 191 ALA A C 1
ATOM 1477 O O . ALA A 1 191 ? -16.377 19.334 16.386 1.00 61.16 191 ALA A O 1
ATOM 1478 N N . ALA A 1 192 ? -14.332 19.688 15.533 1.00 57.88 192 ALA A N 1
ATOM 1479 C CA . ALA A 1 192 ? -14.655 20.969 14.906 1.00 57.88 192 ALA A CA 1
ATOM 1480 C C . ALA A 1 192 ? -15.258 20.812 13.498 1.00 57.88 192 ALA A C 1
ATOM 1482 O O . ALA A 1 192 ? -15.959 21.711 13.027 1.00 57.88 192 ALA A O 1
ATOM 1483 N N . ILE A 1 193 ? -15.016 19.678 12.835 1.00 59.97 193 ILE A N 1
ATOM 1484 C CA . ILE A 1 193 ? -15.521 19.376 11.496 1.00 59.97 193 ILE A CA 1
ATOM 1485 C C . ILE A 1 193 ? -16.823 18.584 11.663 1.00 59.97 193 ILE A C 1
ATOM 1487 O O . ILE A 1 193 ? -16.823 17.388 11.920 1.00 59.97 193 ILE A O 1
ATOM 1491 N N . ALA A 1 194 ? -17.965 19.261 11.531 1.00 44.00 194 ALA A N 1
ATOM 1492 C CA . ALA A 1 194 ? -19.290 18.668 11.759 1.00 44.00 194 ALA A CA 1
ATOM 1493 C C . ALA A 1 194 ? -19.692 17.554 10.761 1.00 44.00 194 ALA A C 1
ATOM 1495 O O . ALA A 1 194 ? -20.723 16.919 10.964 1.00 44.00 194 ALA A O 1
ATOM 1496 N N . ASN A 1 195 ? -18.891 17.311 9.717 1.00 51.75 195 ASN A N 1
ATOM 1497 C CA . ASN A 1 195 ? -19.070 16.240 8.736 1.00 51.75 195 ASN A CA 1
ATOM 1498 C C . ASN A 1 195 ? -17.763 15.438 8.643 1.00 51.75 195 ASN A C 1
ATOM 1500 O O . ASN A 1 195 ? -16.718 16.031 8.382 1.00 51.75 195 ASN A O 1
ATOM 1504 N N . SER A 1 196 ? -17.800 14.115 8.807 1.00 54.62 196 SER A N 1
ATOM 1505 C CA . SER A 1 196 ? -16.660 13.255 8.462 1.00 54.62 196 SER A CA 1
ATOM 1506 C C . SER A 1 196 ? -16.213 13.527 7.017 1.00 54.62 196 SER A C 1
ATOM 1508 O O . SER A 1 196 ? -17.049 13.725 6.134 1.00 54.62 196 SER A O 1
ATOM 1510 N N . SER A 1 197 ? -14.900 13.558 6.762 1.00 60.31 197 SER A N 1
ATOM 1511 C CA . SER A 1 197 ? -14.345 13.656 5.398 1.00 60.31 197 SER A CA 1
ATOM 1512 C C . SER A 1 197 ? -14.732 12.450 4.534 1.00 60.31 197 SER A C 1
ATOM 1514 O O . SER A 1 197 ? -14.787 12.556 3.311 1.00 60.31 197 SER A O 1
ATOM 1516 N N . ILE A 1 198 ? -15.040 11.327 5.186 1.00 63.66 198 ILE A N 1
ATOM 1517 C CA . ILE A 1 198 ? -15.500 10.079 4.585 1.00 63.66 198 ILE A CA 1
ATOM 1518 C C . ILE A 1 198 ? -16.951 10.240 4.117 1.00 63.66 198 ILE A C 1
ATOM 1520 O O . ILE A 1 198 ? -17.817 10.681 4.875 1.00 63.66 198 ILE A O 1
ATOM 1524 N N . HIS A 1 199 ? -17.193 9.897 2.849 1.00 56.56 199 HIS A N 1
ATOM 1525 C CA . HIS A 1 199 ? -18.485 10.069 2.179 1.00 56.56 199 HIS A CA 1
ATOM 1526 C C . HIS A 1 199 ? -19.497 8.956 2.451 1.00 56.56 199 HIS A C 1
ATOM 1528 O O . HIS A 1 199 ? -20.647 9.081 2.028 1.00 56.56 199 HIS A O 1
ATOM 1534 N N . ASP A 1 200 ? -19.083 7.902 3.145 1.00 59.41 200 ASP A N 1
ATOM 1535 C CA . ASP A 1 200 ? -19.991 6.889 3.656 1.00 59.41 200 ASP A CA 1
ATOM 1536 C C . ASP A 1 200 ? -20.787 7.430 4.855 1.00 59.41 200 ASP A C 1
ATOM 1538 O O . ASP A 1 200 ? -20.234 8.043 5.771 1.00 59.41 200 ASP A O 1
ATOM 1542 N N . ALA A 1 201 ? -22.103 7.234 4.818 1.00 47.72 201 ALA A N 1
ATOM 1543 C CA . ALA A 1 201 ? -23.021 7.678 5.857 1.00 47.72 201 ALA A CA 1
ATOM 1544 C C . ALA A 1 201 ? -23.102 6.689 7.035 1.00 47.72 201 ALA A C 1
ATOM 1546 O O . ALA A 1 201 ? -23.498 7.109 8.122 1.00 47.72 201 ALA A O 1
ATOM 1547 N N . ASP A 1 202 ? -22.710 5.423 6.835 1.00 53.91 202 ASP A N 1
ATOM 1548 C CA . ASP A 1 202 ? -22.913 4.325 7.787 1.00 53.91 202 ASP A CA 1
ATOM 1549 C C . ASP A 1 202 ? -21.647 3.446 7.923 1.00 53.91 202 ASP A C 1
ATOM 1551 O O . ASP A 1 202 ? -21.675 2.255 7.625 1.00 53.91 202 ASP A O 1
ATOM 1555 N N . LEU A 1 203 ? -20.529 4.009 8.409 1.00 61.41 203 LEU A N 1
ATOM 1556 C CA . LEU A 1 203 ? -19.332 3.212 8.736 1.00 61.41 203 LEU A CA 1
ATOM 1557 C C . LEU A 1 203 ? -19.665 2.162 9.813 1.00 61.41 203 LEU A C 1
ATOM 1559 O O . LEU A 1 203 ? -19.945 2.501 10.970 1.00 61.41 203 LEU A O 1
ATOM 1563 N N . SER A 1 204 ? -19.636 0.884 9.436 1.00 66.69 204 SER A N 1
ATOM 1564 C CA . SER A 1 204 ? -19.842 -0.250 10.337 1.00 66.69 204 SER A CA 1
ATOM 1565 C C . SER A 1 204 ? -18.506 -0.880 10.719 1.00 66.69 204 SER A C 1
ATOM 1567 O O . SER A 1 204 ? -17.838 -1.463 9.877 1.00 66.69 204 SER A O 1
ATOM 1569 N N . PHE A 1 205 ? -18.144 -0.821 12.001 1.00 76.38 205 PHE A N 1
ATOM 1570 C CA . PHE A 1 205 ? -16.900 -1.419 12.494 1.00 76.38 205 PHE A CA 1
ATOM 1571 C C . PHE A 1 205 ? -17.140 -2.868 12.926 1.00 76.38 205 PHE A C 1
ATOM 1573 O O . PHE A 1 205 ? -17.781 -3.102 13.959 1.00 76.38 205 PHE A O 1
ATOM 1580 N N . ALA A 1 206 ? -16.620 -3.842 12.180 1.00 85.81 206 ALA A N 1
ATOM 1581 C CA . ALA A 1 206 ? -16.614 -5.238 12.609 1.00 85.81 206 ALA A CA 1
ATOM 1582 C C . ALA A 1 206 ? -15.332 -5.583 13.388 1.00 85.81 206 ALA A C 1
ATOM 1584 O O . ALA A 1 206 ? -15.369 -6.488 14.232 1.00 85.81 206 ALA A O 1
ATOM 1585 N N . ILE A 1 207 ? -14.223 -4.865 13.155 1.00 91.75 207 ILE A N 1
ATOM 1586 C CA . ILE A 1 207 ? -12.910 -5.118 13.757 1.00 91.75 207 ILE A CA 1
ATOM 1587 C C . ILE A 1 207 ? -12.266 -3.833 14.285 1.00 91.75 207 ILE A C 1
ATOM 1589 O O . ILE A 1 207 ? -12.188 -2.800 13.630 1.00 91.75 207 ILE A O 1
ATOM 1593 N N . VAL A 1 208 ? -11.725 -3.930 15.497 1.00 93.38 208 VAL A N 1
ATOM 1594 C CA . VAL A 1 208 ? -10.954 -2.864 16.140 1.00 93.38 208 VAL A CA 1
ATOM 1595 C C . VAL A 1 208 ? -9.603 -3.412 16.574 1.00 93.38 208 VAL A C 1
ATOM 1597 O O . VAL A 1 208 ? -9.514 -4.510 17.131 1.00 93.38 208 VAL A O 1
ATOM 1600 N N . LEU A 1 209 ? -8.552 -2.634 16.331 1.00 94.75 209 LEU A N 1
ATOM 1601 C CA . LEU A 1 209 ? -7.184 -2.940 16.728 1.00 94.75 209 LEU A CA 1
ATOM 1602 C C . LEU A 1 209 ? -6.725 -1.998 17.845 1.00 94.75 209 LEU A C 1
ATOM 1604 O O . LEU A 1 209 ? -7.075 -0.820 17.865 1.00 94.75 209 LEU A O 1
ATOM 1608 N N . GLU A 1 210 ? -5.911 -2.521 18.759 1.00 94.50 210 GLU A N 1
ATOM 1609 C CA . GLU A 1 210 ? -5.358 -1.756 19.882 1.00 94.50 210 GLU A CA 1
ATOM 1610 C C . GLU A 1 210 ? -3.847 -1.580 19.713 1.00 94.50 210 GLU A C 1
ATOM 1612 O O . GLU A 1 210 ? -3.135 -2.566 19.493 1.00 94.50 210 GLU A O 1
ATOM 1617 N N . ASN A 1 211 ? -3.348 -0.353 19.892 1.00 93.75 211 ASN A N 1
ATOM 1618 C CA . ASN A 1 211 ? -1.925 0.003 19.875 1.00 93.75 211 ASN A CA 1
ATOM 1619 C C . ASN A 1 211 ? -1.204 -0.580 18.653 1.00 93.75 211 ASN A C 1
ATOM 1621 O O . ASN A 1 211 ? -0.373 -1.489 18.764 1.00 93.75 211 ASN A O 1
ATOM 1625 N N . VAL A 1 212 ? -1.600 -0.091 17.476 1.00 95.06 212 VAL A N 1
ATOM 1626 C CA . VAL A 1 212 ? -1.106 -0.580 16.188 1.00 95.06 212 VAL A CA 1
ATOM 1627 C C . VAL A 1 212 ? 0.255 0.026 15.874 1.00 95.06 212 VAL A C 1
ATOM 1629 O O . VAL A 1 212 ? 0.441 1.244 15.888 1.00 95.06 212 VAL A O 1
ATOM 1632 N N . ARG A 1 213 ? 1.192 -0.842 15.503 1.00 94.88 213 ARG A N 1
ATOM 1633 C CA . ARG A 1 213 ? 2.445 -0.470 14.857 1.00 94.88 213 ARG A CA 1
ATOM 1634 C C . ARG A 1 213 ? 2.423 -0.967 13.433 1.00 94.88 213 ARG A C 1
ATOM 1636 O O . ARG A 1 213 ? 2.053 -2.108 13.150 1.00 94.88 213 ARG A O 1
ATOM 1643 N N . LEU A 1 214 ? 2.843 -0.091 12.546 1.00 95.00 214 LEU A N 1
ATOM 1644 C CA . LEU A 1 214 ? 2.904 -0.331 11.126 1.00 95.00 214 LEU A CA 1
ATOM 1645 C C . LEU A 1 214 ? 4.365 -0.390 10.707 1.00 95.00 214 LEU A C 1
ATOM 1647 O O . LEU A 1 214 ? 5.153 0.494 11.032 1.00 95.00 214 LEU A O 1
ATOM 1651 N N . MET A 1 215 ? 4.707 -1.428 9.958 1.00 95.31 215 MET A N 1
ATOM 1652 C CA . MET A 1 215 ? 5.941 -1.528 9.203 1.00 95.31 215 MET A CA 1
ATOM 1653 C C . MET A 1 215 ? 5.607 -1.748 7.737 1.00 95.31 215 MET A C 1
ATOM 1655 O O . MET A 1 215 ? 4.794 -2.598 7.397 1.00 95.31 215 MET A O 1
ATOM 1659 N N . VAL A 1 216 ? 6.258 -1.015 6.853 1.00 95.50 216 VAL A N 1
ATOM 1660 C CA . VAL A 1 216 ? 6.125 -1.179 5.413 1.00 95.50 216 VAL A CA 1
ATOM 1661 C C . VAL A 1 216 ? 7.486 -1.565 4.854 1.00 95.50 216 VAL A C 1
ATOM 1663 O O . VAL A 1 216 ? 8.509 -0.991 5.220 1.00 95.50 216 VAL A O 1
ATOM 1666 N N . GLY A 1 217 ? 7.505 -2.589 4.011 1.00 94.12 217 GLY A N 1
ATOM 1667 C CA . GLY A 1 217 ? 8.714 -3.152 3.428 1.00 94.12 217 GLY A CA 1
ATOM 1668 C C . GLY A 1 217 ? 8.819 -2.816 1.952 1.00 94.12 217 GLY A C 1
ATOM 1669 O O . GLY A 1 217 ? 7.861 -2.979 1.192 1.00 94.12 217 GLY A O 1
ATOM 1670 N N . GLU A 1 218 ? 10.002 -2.376 1.545 1.00 92.56 218 GLU A N 1
ATOM 1671 C CA . GLU A 1 218 ? 10.372 -2.166 0.153 1.00 92.56 218 GLU A CA 1
ATOM 1672 C C . GLU A 1 218 ? 11.762 -2.755 -0.099 1.00 92.56 218 GLU A C 1
ATOM 1674 O O . GLU A 1 218 ? 12.607 -2.829 0.791 1.00 92.56 218 GLU A O 1
ATOM 1679 N N . TRP A 1 219 ? 12.013 -3.192 -1.330 1.00 91.06 219 TRP A N 1
ATOM 1680 C CA . TRP A 1 219 ? 13.350 -3.586 -1.751 1.00 91.06 219 TRP A CA 1
ATOM 1681 C C . TRP A 1 219 ? 13.728 -2.846 -3.028 1.00 91.06 219 TRP A C 1
ATOM 1683 O O . TRP A 1 219 ? 12.964 -2.806 -3.990 1.00 91.06 219 TRP A O 1
ATOM 1693 N N . ILE A 1 220 ? 14.918 -2.255 -3.053 1.00 87.62 220 ILE A N 1
ATOM 1694 C CA . ILE A 1 220 ? 15.446 -1.561 -4.227 1.00 87.62 220 ILE A CA 1
ATOM 1695 C C . ILE A 1 220 ? 16.805 -2.181 -4.559 1.00 87.62 220 ILE A C 1
ATOM 1697 O O . ILE A 1 220 ? 17.660 -2.256 -3.683 1.00 87.62 220 ILE A O 1
ATOM 1701 N N . PRO A 1 221 ? 17.061 -2.600 -5.813 1.00 77.94 221 PRO A N 1
ATOM 1702 C CA . PRO A 1 221 ? 18.265 -3.347 -6.171 1.00 77.94 221 PRO A CA 1
ATOM 1703 C C . PRO A 1 221 ? 19.513 -2.450 -6.184 1.00 77.94 221 PRO A C 1
ATOM 1705 O O . PRO A 1 221 ? 19.982 -1.992 -7.232 1.00 77.94 221 PRO A O 1
ATOM 1708 N N . PHE A 1 222 ? 20.083 -2.207 -5.007 1.00 76.00 222 PHE A N 1
ATOM 1709 C CA . PHE A 1 222 ? 21.366 -1.545 -4.824 1.00 76.00 222 PHE A CA 1
ATOM 1710 C C . PHE A 1 222 ? 22.254 -2.300 -3.831 1.00 76.00 222 PHE A C 1
ATOM 1712 O O . PHE A 1 222 ? 21.797 -3.170 -3.106 1.00 76.00 222 PHE A O 1
ATOM 1719 N N . GLY A 1 223 ? 23.554 -1.998 -3.862 1.00 76.06 223 GLY A N 1
ATOM 1720 C CA . GLY A 1 223 ? 24.553 -2.656 -3.019 1.00 76.06 223 GLY A CA 1
ATOM 1721 C C . GLY A 1 223 ? 25.175 -1.723 -1.973 1.00 76.06 223 GLY A C 1
ATOM 1722 O O . GLY A 1 223 ? 24.922 -0.514 -2.008 1.00 76.06 223 GLY A O 1
ATOM 1723 N N . PRO A 1 224 ? 26.096 -2.241 -1.137 1.00 80.62 224 PRO A N 1
ATOM 1724 C CA . PRO A 1 224 ? 26.679 -1.518 0.000 1.00 80.62 224 PRO A CA 1
ATOM 1725 C C . PRO A 1 224 ? 27.339 -0.180 -0.359 1.00 80.62 224 PRO A C 1
ATOM 1727 O O . PRO A 1 224 ? 27.258 0.787 0.390 1.00 80.62 224 PRO A O 1
ATOM 1730 N N . ASN A 1 225 ? 27.921 -0.069 -1.559 1.00 83.75 225 ASN A N 1
ATOM 1731 C CA . ASN A 1 225 ? 28.521 1.184 -2.037 1.00 83.75 225 ASN A CA 1
ATOM 1732 C C . ASN A 1 225 ? 27.516 2.349 -2.092 1.00 83.75 225 ASN A C 1
ATOM 1734 O O . ASN A 1 225 ? 27.910 3.504 -1.953 1.00 83.75 225 ASN A O 1
ATOM 1738 N N . GLN A 1 226 ? 26.229 2.059 -2.317 1.00 83.94 226 GLN A N 1
ATOM 1739 C CA . GLN A 1 226 ? 25.188 3.087 -2.304 1.00 83.94 226 GLN A CA 1
ATOM 1740 C C . GLN A 1 226 ? 24.864 3.546 -0.882 1.00 83.94 226 GLN A C 1
ATOM 1742 O O . GLN A 1 226 ? 24.594 4.728 -0.698 1.00 83.94 226 GLN A O 1
ATOM 1747 N N . ILE A 1 227 ? 24.961 2.662 0.118 1.00 86.12 227 ILE A N 1
ATOM 1748 C CA . ILE A 1 227 ? 24.824 3.036 1.533 1.00 86.12 227 ILE A CA 1
ATOM 1749 C C . ILE A 1 227 ? 25.999 3.896 1.983 1.00 86.12 227 ILE A C 1
ATOM 1751 O O . ILE A 1 227 ? 25.780 4.923 2.611 1.00 86.12 227 ILE A O 1
ATOM 1755 N N . VAL A 1 228 ? 27.227 3.563 1.581 1.00 87.44 228 VAL A N 1
ATOM 1756 C CA . VAL A 1 228 ? 28.398 4.414 1.854 1.00 87.44 228 VAL A CA 1
ATOM 1757 C C . VAL A 1 228 ? 28.196 5.818 1.273 1.00 87.44 228 VAL A C 1
ATOM 1759 O O . VAL A 1 228 ? 28.316 6.812 1.986 1.00 87.44 228 VAL A O 1
ATOM 1762 N N . SER A 1 229 ? 27.799 5.908 -0.002 1.00 87.62 229 SER A N 1
ATOM 1763 C CA . SER A 1 229 ? 27.523 7.196 -0.654 1.00 87.62 229 SER A CA 1
ATOM 1764 C C . SER A 1 229 ? 26.332 7.937 -0.034 1.00 87.62 229 SER A C 1
ATOM 1766 O O . SER A 1 229 ? 26.309 9.168 -0.005 1.00 87.62 229 SER A O 1
ATOM 1768 N N . LEU A 1 230 ? 25.323 7.218 0.461 1.00 89.12 230 LEU A N 1
ATOM 1769 C CA . LEU A 1 230 ? 24.219 7.809 1.211 1.00 89.12 230 LEU A CA 1
ATOM 1770 C C . LEU A 1 230 ? 24.706 8.363 2.554 1.00 89.12 230 LEU A C 1
ATOM 1772 O O . LEU A 1 230 ? 24.404 9.506 2.865 1.00 89.12 230 LEU A O 1
ATOM 1776 N N . ASN A 1 231 ? 25.498 7.606 3.311 1.00 89.81 231 ASN A N 1
ATOM 1777 C CA . ASN A 1 231 ? 26.028 8.022 4.607 1.00 89.81 231 ASN A CA 1
ATOM 1778 C C . ASN A 1 231 ? 26.908 9.272 4.503 1.00 89.81 231 ASN A C 1
ATOM 1780 O O . ASN A 1 231 ? 26.834 10.134 5.382 1.00 89.81 231 ASN A O 1
ATOM 1784 N N . GLU A 1 232 ? 27.691 9.392 3.427 1.00 89.25 232 GLU A N 1
ATOM 1785 C CA . GLU A 1 232 ? 28.425 10.615 3.087 1.00 89.25 232 GLU A CA 1
ATOM 1786 C C . GLU A 1 232 ? 27.471 11.787 2.806 1.00 89.25 232 GLU A C 1
ATOM 1788 O O . GLU A 1 232 ? 27.640 12.854 3.388 1.00 89.25 232 GLU A O 1
ATOM 1793 N N . ARG A 1 233 ? 26.430 11.589 1.981 1.00 88.69 233 ARG A N 1
ATOM 1794 C CA . ARG A 1 233 ? 25.434 12.635 1.663 1.00 88.69 233 ARG A CA 1
ATOM 1795 C C . ARG A 1 233 ? 24.605 13.077 2.869 1.00 88.69 233 ARG A C 1
ATOM 1797 O O . ARG A 1 233 ? 24.252 14.246 2.957 1.00 88.69 233 ARG A O 1
ATOM 1804 N N . LEU A 1 234 ? 24.297 12.158 3.781 1.00 88.69 234 LEU A N 1
ATOM 1805 C CA . LEU A 1 234 ? 23.570 12.441 5.019 1.00 88.69 234 LEU A CA 1
ATOM 1806 C C . LEU A 1 234 ? 24.443 13.140 6.076 1.00 88.69 234 LEU A C 1
ATOM 1808 O O . LEU A 1 234 ? 23.928 13.552 7.116 1.00 88.69 234 LEU A O 1
ATOM 1812 N N . GLY A 1 235 ? 25.756 13.244 5.847 1.00 89.12 235 GLY A N 1
ATOM 1813 C CA . GLY A 1 235 ? 26.685 13.800 6.826 1.00 89.12 235 GLY A CA 1
ATOM 1814 C C . GLY A 1 235 ? 26.813 12.924 8.074 1.00 89.12 235 GLY A C 1
ATOM 1815 O O . GLY A 1 235 ? 27.001 13.436 9.172 1.00 89.12 235 GLY A O 1
ATOM 1816 N N . SER A 1 236 ? 26.715 11.596 7.941 1.00 86.25 236 SER A N 1
ATOM 1817 C CA . SER A 1 236 ? 26.675 10.671 9.095 1.00 86.25 236 SER A CA 1
ATOM 1818 C C . SER A 1 236 ? 27.946 10.727 9.951 1.00 86.25 236 SER A C 1
ATOM 1820 O O . SER A 1 236 ? 27.902 10.532 11.164 1.00 86.25 236 SER A O 1
ATOM 1822 N N . LEU A 1 237 ? 29.088 11.035 9.329 1.00 85.44 237 LEU A N 1
ATOM 1823 C CA . LEU A 1 237 ? 30.377 11.232 10.005 1.00 85.44 237 LEU A CA 1
ATOM 1824 C C . LEU A 1 237 ? 30.648 12.699 10.382 1.00 85.44 237 LEU A C 1
ATOM 1826 O O . LEU A 1 237 ? 31.685 13.001 10.976 1.00 85.44 237 LEU A O 1
ATOM 1830 N N . GLU A 1 238 ? 29.755 13.617 10.018 1.00 87.44 238 GLU A N 1
ATOM 1831 C CA . GLU A 1 238 ? 29.912 15.044 10.269 1.00 87.44 238 GLU A CA 1
ATOM 1832 C C . GLU A 1 238 ? 29.363 15.448 11.641 1.00 87.44 238 GLU A C 1
ATOM 1834 O O . GLU A 1 238 ? 28.666 14.702 12.326 1.00 87.44 238 GLU A O 1
ATOM 1839 N N . ARG A 1 239 ? 29.690 16.674 12.067 1.00 82.00 239 ARG A N 1
ATOM 1840 C CA . ARG A 1 239 ? 29.203 17.227 13.340 1.00 82.00 239 ARG A CA 1
ATOM 1841 C C . ARG A 1 239 ? 27.700 17.521 13.311 1.00 82.00 239 ARG A C 1
ATOM 1843 O O . ARG A 1 239 ? 27.053 17.439 14.352 1.00 82.00 239 ARG A O 1
ATOM 1850 N N . CYS A 1 240 ? 27.178 17.920 12.156 1.00 81.75 240 CYS A N 1
ATOM 1851 C CA . CYS A 1 240 ? 25.765 18.201 11.944 1.00 81.75 240 CYS A CA 1
ATOM 1852 C C . CYS A 1 240 ? 25.196 17.070 11.088 1.00 81.75 240 CYS A C 1
ATOM 1854 O O . CYS A 1 240 ? 25.369 17.079 9.876 1.00 81.75 240 CYS A O 1
ATOM 1856 N N . GLN A 1 241 ? 24.581 16.086 11.736 1.00 86.44 241 GLN A N 1
ATOM 1857 C CA . GLN A 1 241 ? 24.012 14.915 11.073 1.00 86.44 241 GLN A CA 1
ATOM 1858 C C . GLN A 1 241 ? 22.588 15.200 10.587 1.00 86.44 241 GLN A C 1
ATOM 1860 O O . GLN A 1 241 ? 21.797 15.803 11.317 1.00 86.44 241 GLN A O 1
ATOM 1865 N N . GLY A 1 242 ? 22.249 14.716 9.390 1.00 87.88 242 GLY A N 1
ATOM 1866 C CA . GLY A 1 242 ? 20.923 14.906 8.802 1.00 87.88 242 GLY A CA 1
ATOM 1867 C C . GLY A 1 242 ? 20.691 16.328 8.281 1.00 87.88 242 GLY A C 1
ATOM 1868 O O . GLY A 1 242 ? 21.631 17.058 7.970 1.00 87.88 242 GLY A O 1
ATOM 1869 N N . GLY A 1 243 ? 19.424 16.723 8.151 1.00 89.69 243 GLY A N 1
ATOM 1870 C CA . GLY A 1 243 ? 19.041 18.017 7.580 1.00 89.69 243 GLY A CA 1
ATOM 1871 C C . GLY A 1 243 ? 17.830 17.943 6.656 1.00 89.69 243 GLY A C 1
ATOM 1872 O O . GLY A 1 243 ? 17.010 17.037 6.774 1.00 89.69 243 GLY A O 1
ATOM 1873 N N . LEU A 1 244 ? 17.715 18.927 5.761 1.00 89.94 244 LEU A N 1
ATOM 1874 C CA . LEU A 1 244 ? 16.678 18.993 4.730 1.00 89.94 244 LEU A CA 1
ATOM 1875 C C . LEU A 1 244 ? 17.238 18.495 3.396 1.00 89.94 244 LEU A C 1
ATOM 1877 O O . LEU A 1 244 ? 18.308 18.932 2.973 1.00 89.94 244 LEU A O 1
ATOM 1881 N N . PHE A 1 245 ? 16.490 17.626 2.727 1.00 88.31 245 PHE A N 1
ATOM 1882 C CA . PHE A 1 245 ? 16.867 16.978 1.478 1.00 88.31 245 PHE A CA 1
ATOM 1883 C C . PHE A 1 245 ? 15.813 17.218 0.396 1.00 88.31 245 PHE A C 1
ATOM 1885 O O . PHE A 1 245 ? 14.626 17.383 0.680 1.00 88.31 245 PHE A O 1
ATOM 1892 N N . THR A 1 246 ? 16.277 17.255 -0.854 1.00 87.25 246 THR A N 1
ATOM 1893 C CA . THR A 1 246 ? 15.446 17.379 -2.054 1.00 87.25 246 THR A CA 1
ATOM 1894 C C . THR A 1 246 ? 16.049 16.574 -3.198 1.00 87.25 246 THR A C 1
ATOM 1896 O O . THR A 1 246 ? 17.270 16.483 -3.345 1.00 87.25 246 THR A O 1
ATOM 1899 N N . SER A 1 247 ? 15.181 16.010 -4.032 1.00 83.00 247 SER A N 1
ATOM 1900 C CA . SER A 1 247 ? 15.539 15.372 -5.299 1.00 83.00 247 SER A CA 1
ATOM 1901 C C . SER A 1 247 ? 15.831 16.363 -6.435 1.00 83.00 247 SER A C 1
ATOM 1903 O O . SER A 1 247 ? 16.291 15.925 -7.504 1.00 83.00 247 SER A O 1
ATOM 1905 N N . GLU A 1 248 ? 15.567 17.660 -6.234 1.00 84.31 248 GLU A N 1
ATOM 1906 C CA . GLU A 1 248 ? 15.798 18.720 -7.216 1.00 84.31 248 GLU A CA 1
ATOM 1907 C C . GLU A 1 248 ? 17.289 18.998 -7.436 1.00 84.31 248 GLU A C 1
ATOM 1909 O O . GLU A 1 248 ? 18.086 19.098 -6.505 1.00 84.31 248 GLU A O 1
ATOM 1914 N N . LEU A 1 249 ? 17.676 19.136 -8.707 1.00 81.81 249 LEU A N 1
ATOM 1915 C CA . LEU A 1 249 ? 19.051 19.436 -9.095 1.00 81.81 249 LEU A CA 1
ATOM 1916 C C . LEU A 1 249 ? 19.267 20.947 -9.169 1.00 81.81 249 LEU A C 1
ATOM 1918 O O . LEU A 1 249 ? 18.611 21.632 -9.959 1.00 81.81 249 LEU A O 1
ATOM 1922 N N . ASP A 1 250 ? 20.255 21.442 -8.427 1.00 85.06 250 ASP A N 1
ATOM 1923 C CA . ASP A 1 250 ? 20.712 22.822 -8.554 1.00 85.06 250 ASP A CA 1
ATOM 1924 C C . ASP A 1 250 ? 21.381 23.040 -9.923 1.00 85.06 250 ASP A C 1
ATOM 1926 O O . ASP A 1 250 ? 22.468 22.534 -10.216 1.00 85.06 250 ASP A O 1
ATOM 1930 N N . LYS A 1 251 ? 20.706 23.801 -10.790 1.00 86.88 251 LYS A N 1
ATOM 1931 C CA . LYS A 1 251 ? 21.194 24.149 -12.133 1.00 86.88 251 LYS A CA 1
ATOM 1932 C C . LYS A 1 251 ? 22.230 25.277 -12.115 1.00 86.88 251 LYS A C 1
ATOM 1934 O O . LYS A 1 251 ? 22.870 25.513 -13.139 1.00 86.88 251 LYS A O 1
ATOM 1939 N N . ALA A 1 252 ? 22.385 25.990 -10.999 1.00 86.94 252 ALA A N 1
ATOM 1940 C CA . ALA A 1 252 ? 23.266 27.143 -10.864 1.00 86.94 252 ALA A CA 1
ATOM 1941 C C . ALA A 1 252 ? 24.035 27.111 -9.525 1.00 86.94 252 ALA A C 1
ATOM 1943 O O . ALA A 1 252 ? 23.909 28.046 -8.732 1.00 86.94 252 ALA A O 1
ATOM 1944 N N . PRO A 1 253 ? 24.920 26.117 -9.308 1.00 85.62 253 PRO A N 1
ATOM 1945 C CA . PRO A 1 253 ? 25.592 25.880 -8.020 1.00 85.62 253 PRO A CA 1
ATOM 1946 C C . PRO A 1 253 ? 26.517 27.011 -7.551 1.00 85.62 253 PRO A C 1
ATOM 1948 O O . PRO A 1 253 ? 26.948 27.039 -6.403 1.00 85.62 253 PRO A O 1
ATOM 1951 N N . THR A 1 254 ? 26.861 27.951 -8.432 1.00 89.94 254 THR A N 1
ATOM 1952 C CA . THR A 1 254 ? 27.664 29.138 -8.098 1.00 89.94 254 THR A CA 1
ATOM 1953 C C . THR A 1 254 ? 26.821 30.342 -7.662 1.00 89.94 254 THR A C 1
ATOM 1955 O O . THR A 1 254 ? 27.378 31.396 -7.361 1.00 89.94 254 THR A O 1
ATOM 1958 N N . SER A 1 255 ? 25.491 30.233 -7.694 1.00 89.25 255 SER A N 1
ATOM 1959 C CA . SER A 1 255 ? 24.553 31.261 -7.231 1.00 89.25 255 SER A CA 1
ATOM 1960 C C . SER A 1 255 ? 24.545 31.359 -5.700 1.00 89.25 255 SER A C 1
ATOM 1962 O O . SER A 1 255 ? 24.841 30.395 -5.003 1.00 89.25 255 SER A O 1
ATOM 1964 N N . THR A 1 256 ? 24.166 32.517 -5.152 1.00 88.81 256 THR A N 1
ATOM 1965 C CA . THR A 1 256 ? 24.000 32.710 -3.696 1.00 88.81 256 THR A CA 1
ATOM 1966 C C . THR A 1 256 ? 22.599 32.374 -3.187 1.00 88.81 256 THR A C 1
ATOM 1968 O O . THR A 1 256 ? 22.332 32.512 -1.996 1.00 88.81 256 THR A O 1
ATOM 1971 N N . SER A 1 257 ? 21.680 32.000 -4.075 1.00 84.94 257 SER A N 1
ATOM 1972 C CA . SER A 1 257 ? 20.293 31.686 -3.733 1.00 84.94 257 SER A CA 1
ATOM 1973 C C . SER A 1 257 ? 19.810 30.469 -4.507 1.00 84.94 257 SER A C 1
ATOM 1975 O O . SER A 1 257 ? 20.024 30.398 -5.720 1.00 84.94 257 SER A O 1
ATOM 1977 N N . LEU A 1 258 ? 19.106 29.588 -3.799 1.00 83.00 258 LEU A N 1
ATOM 1978 C CA . LEU A 1 258 ? 18.416 28.413 -4.313 1.00 83.00 258 LEU A CA 1
ATOM 1979 C C . LEU A 1 258 ? 16.943 28.530 -3.906 1.00 83.00 258 LEU A C 1
ATOM 1981 O O . LEU A 1 258 ? 16.640 28.790 -2.742 1.00 83.00 258 LEU A O 1
ATOM 1985 N N . CYS A 1 259 ? 16.039 28.393 -4.870 1.00 81.06 259 CYS A N 1
ATOM 1986 C CA . CYS A 1 259 ? 14.601 28.365 -4.634 1.00 81.06 259 CYS A CA 1
ATOM 1987 C C . CYS A 1 259 ? 14.142 26.922 -4.813 1.00 81.06 259 CYS A C 1
ATOM 1989 O O . CYS A 1 259 ? 14.438 26.333 -5.849 1.00 81.06 259 CYS A O 1
ATOM 1991 N N . VAL A 1 260 ? 13.484 26.378 -3.792 1.00 82.31 260 VAL A N 1
ATOM 1992 C CA . VAL A 1 260 ? 12.965 25.008 -3.776 1.00 82.31 260 VAL A CA 1
ATOM 1993 C C . VAL A 1 260 ? 11.530 25.065 -3.278 1.00 82.31 260 VAL A C 1
ATOM 1995 O O . VAL A 1 260 ? 11.213 25.881 -2.404 1.00 82.31 260 VAL A O 1
ATOM 1998 N N . ASP A 1 261 ? 10.680 24.219 -3.841 1.00 80.62 261 ASP A N 1
ATOM 1999 C CA . ASP A 1 261 ? 9.290 24.111 -3.425 1.00 80.62 261 ASP A CA 1
ATOM 2000 C C . ASP A 1 261 ? 9.169 23.532 -1.995 1.00 80.62 261 ASP A C 1
ATOM 2002 O O . ASP A 1 261 ? 10.051 22.802 -1.526 1.00 80.62 261 ASP A O 1
ATOM 2006 N N . PRO A 1 262 ? 8.100 23.881 -1.249 1.00 79.94 262 PRO A N 1
ATOM 2007 C CA . PRO A 1 262 ? 7.850 23.327 0.080 1.00 79.94 262 PRO A CA 1
ATOM 2008 C C . PRO A 1 262 ? 7.589 21.813 0.033 1.00 79.94 262 PRO A C 1
ATOM 2010 O O . PRO A 1 262 ? 7.195 21.261 -0.992 1.00 79.94 262 PRO A O 1
ATOM 2013 N N . GLY A 1 263 ? 7.753 21.136 1.175 1.00 81.31 263 GLY A N 1
ATOM 2014 C CA . GLY A 1 263 ? 7.627 19.678 1.266 1.00 81.31 263 GLY A CA 1
ATOM 2015 C C . GLY A 1 263 ? 8.963 18.947 1.156 1.00 81.31 263 GLY A C 1
ATOM 2016 O O . GLY A 1 263 ? 8.999 17.856 0.587 1.00 81.31 263 GLY A O 1
ATOM 2017 N N . LEU A 1 264 ? 10.028 19.564 1.677 1.00 86.25 264 LEU A N 1
ATOM 2018 C CA . LEU A 1 264 ? 11.370 18.988 1.764 1.00 86.25 264 LEU A CA 1
ATOM 2019 C C . LEU A 1 264 ? 11.400 17.827 2.751 1.00 86.25 264 LEU A C 1
ATOM 2021 O O . LEU A 1 264 ? 10.739 17.866 3.785 1.00 86.25 264 LEU A O 1
ATOM 2025 N N . THR A 1 265 ? 12.238 16.839 2.478 1.00 89.75 265 THR A N 1
ATOM 2026 C CA . THR A 1 265 ? 12.424 15.700 3.374 1.00 89.75 265 THR A CA 1
ATOM 2027 C C . THR A 1 265 ? 13.367 16.094 4.509 1.00 89.75 265 THR A C 1
ATOM 2029 O O . THR A 1 265 ? 14.540 16.384 4.271 1.00 89.75 265 THR A O 1
ATOM 2032 N N . LYS A 1 266 ? 12.880 16.126 5.751 1.00 92.31 266 LYS A N 1
ATOM 2033 C CA . LYS A 1 266 ? 13.698 16.372 6.942 1.00 92.31 266 LYS A CA 1
ATOM 2034 C C . LYS A 1 266 ? 14.136 15.042 7.543 1.00 92.31 266 LYS A C 1
ATOM 2036 O O . LYS A 1 266 ? 13.337 14.124 7.657 1.00 92.31 266 LYS A O 1
ATOM 2041 N N . ILE A 1 267 ? 15.418 14.941 7.898 1.00 93.12 267 ILE A N 1
ATOM 2042 C CA . ILE A 1 267 ? 16.036 13.701 8.381 1.00 93.12 267 ILE A CA 1
ATOM 2043 C C . ILE A 1 267 ? 16.855 13.958 9.636 1.00 93.12 267 ILE A C 1
ATOM 2045 O O . ILE A 1 267 ? 17.663 14.891 9.673 1.00 93.12 267 ILE A O 1
ATOM 2049 N N . ALA A 1 268 ? 16.704 13.080 10.625 1.00 92.88 268 ALA A N 1
ATOM 2050 C CA . ALA A 1 268 ? 17.552 13.005 11.807 1.00 92.88 268 ALA A CA 1
ATOM 2051 C C . ALA A 1 268 ? 18.112 11.584 11.962 1.00 92.88 268 ALA A C 1
ATOM 2053 O O . ALA A 1 268 ? 17.364 10.623 12.115 1.00 92.88 268 ALA A O 1
ATOM 2054 N N . ILE A 1 269 ? 19.437 11.439 11.904 1.00 91.94 269 ILE A N 1
ATOM 2055 C CA . ILE A 1 269 ? 20.094 10.127 11.989 1.00 91.94 269 ILE A CA 1
ATOM 2056 C C . ILE A 1 269 ? 20.009 9.596 13.421 1.00 91.94 269 ILE A C 1
ATOM 2058 O O . ILE A 1 269 ? 20.304 10.318 14.372 1.00 91.94 269 ILE A O 1
ATOM 2062 N N . VAL A 1 270 ? 19.631 8.325 13.556 1.00 91.31 270 VAL A N 1
ATOM 2063 C CA . VAL A 1 270 ? 19.417 7.652 14.844 1.00 91.31 270 VAL A CA 1
ATOM 2064 C C . VAL A 1 270 ? 20.530 6.644 15.133 1.00 91.31 270 VAL A C 1
ATOM 2066 O O . VAL A 1 270 ? 21.121 6.657 16.211 1.00 91.31 270 VAL A O 1
ATOM 2069 N N . ASP A 1 271 ? 20.838 5.774 14.171 1.00 91.06 271 ASP A N 1
ATOM 2070 C CA . ASP A 1 271 ? 21.879 4.745 14.279 1.00 91.06 271 ASP A CA 1
ATOM 2071 C C . ASP A 1 271 ? 22.419 4.433 12.881 1.00 91.06 271 ASP A C 1
ATOM 2073 O O . ASP A 1 271 ? 21.686 4.535 11.904 1.00 91.06 271 ASP A O 1
ATOM 2077 N N . PHE A 1 272 ? 23.689 4.070 12.744 1.00 90.94 272 PHE A N 1
ATOM 2078 C CA . PHE A 1 272 ? 24.226 3.666 11.445 1.00 90.94 272 PHE A CA 1
ATOM 2079 C C . PHE A 1 272 ? 25.466 2.785 11.581 1.00 90.94 272 PHE A C 1
ATOM 2081 O O . PHE A 1 272 ? 26.261 2.891 12.520 1.00 90.94 272 PHE A O 1
ATOM 2088 N N . GLU A 1 273 ? 25.666 1.952 10.569 1.00 89.31 273 GLU A N 1
ATOM 2089 C CA . GLU A 1 273 ? 26.903 1.243 10.296 1.00 89.31 273 GLU A CA 1
ATOM 2090 C C . GLU A 1 273 ? 27.350 1.603 8.880 1.00 89.31 273 GLU A C 1
ATOM 2092 O O . GLU A 1 273 ? 26.635 1.376 7.907 1.00 89.31 273 GLU A O 1
ATOM 2097 N N . PHE A 1 274 ? 28.531 2.217 8.782 1.00 84.00 274 PHE A N 1
ATOM 2098 C CA . PHE A 1 274 ? 28.972 2.974 7.608 1.00 84.00 274 PHE A CA 1
ATOM 2099 C C . PHE A 1 274 ? 28.839 2.224 6.271 1.00 84.00 274 PHE A C 1
ATOM 2101 O O . PHE A 1 274 ? 28.498 2.839 5.260 1.00 84.00 274 PHE A O 1
ATOM 2108 N N . ASP A 1 275 ? 29.090 0.917 6.270 1.00 82.00 275 ASP A N 1
ATOM 2109 C CA . ASP A 1 275 ? 29.057 0.032 5.107 1.00 82.00 275 ASP A CA 1
ATOM 2110 C C . ASP A 1 275 ? 27.848 -0.918 5.063 1.00 82.00 275 ASP A C 1
ATOM 2112 O O . ASP A 1 275 ? 27.649 -1.574 4.039 1.00 82.00 275 ASP A O 1
ATOM 2116 N N . ALA A 1 276 ? 27.037 -0.988 6.122 1.00 84.25 276 ALA A N 1
ATOM 2117 C CA . ALA A 1 276 ? 25.971 -1.981 6.241 1.00 84.25 276 ALA A CA 1
ATOM 2118 C C . ALA A 1 276 ? 24.566 -1.374 6.246 1.00 84.25 276 ALA A C 1
ATOM 2120 O O . ALA A 1 276 ? 23.735 -1.809 5.454 1.00 84.25 276 ALA A O 1
ATOM 2121 N N . PHE A 1 277 ? 24.275 -0.391 7.101 1.00 90.81 277 PHE A N 1
ATOM 2122 C CA . PHE A 1 277 ? 22.924 0.165 7.202 1.00 90.81 277 PHE A CA 1
ATOM 2123 C C . PHE A 1 277 ? 22.882 1.581 7.776 1.00 90.81 277 PHE A C 1
ATOM 2125 O O . PHE A 1 277 ? 23.811 2.031 8.448 1.00 90.81 277 PHE A O 1
ATOM 2132 N N . THR A 1 278 ? 21.752 2.253 7.581 1.00 92.44 278 THR A N 1
ATOM 2133 C CA . THR A 1 278 ? 21.465 3.563 8.172 1.00 92.44 278 THR A CA 1
ATOM 2134 C C . THR A 1 278 ? 20.031 3.594 8.693 1.00 92.44 278 THR A C 1
ATOM 2136 O O . THR A 1 278 ? 19.095 3.322 7.943 1.00 92.44 278 THR A O 1
ATOM 2139 N N . ASN A 1 279 ? 19.873 3.951 9.967 1.00 94.12 279 ASN A N 1
ATOM 2140 C CA . ASN A 1 279 ? 18.605 4.183 10.651 1.00 94.12 279 ASN A CA 1
ATOM 2141 C C . ASN A 1 279 ? 18.416 5.674 10.915 1.00 94.12 279 ASN A C 1
ATOM 2143 O O . ASN A 1 279 ? 19.292 6.330 11.491 1.00 94.12 279 ASN A O 1
ATOM 2147 N N . PHE A 1 280 ? 17.261 6.211 10.552 1.00 94.06 280 PHE A N 1
ATOM 2148 C CA . PHE A 1 280 ? 16.953 7.619 10.771 1.00 94.06 280 PHE A CA 1
ATOM 2149 C C . PHE A 1 280 ? 15.457 7.865 10.939 1.00 94.06 280 PHE A C 1
ATOM 2151 O O . PHE A 1 280 ? 14.624 7.057 10.535 1.00 94.06 280 PHE A O 1
ATOM 2158 N N . GLU A 1 281 ? 15.138 9.001 11.542 1.00 94.75 281 GLU A N 1
ATOM 2159 C CA . GLU A 1 281 ? 13.808 9.594 11.534 1.00 94.75 281 GLU A CA 1
ATOM 2160 C C . GLU A 1 281 ? 13.637 10.458 10.292 1.00 94.75 281 GLU A C 1
ATOM 2162 O O . GLU A 1 281 ? 14.553 11.212 9.946 1.00 94.75 281 GLU A O 1
ATOM 2167 N N . ALA A 1 282 ? 12.475 10.372 9.651 1.00 93.75 282 ALA A N 1
ATOM 2168 C CA . ALA A 1 282 ? 12.121 11.214 8.521 1.00 93.75 282 ALA A CA 1
ATOM 2169 C C . ALA A 1 282 ? 10.713 11.803 8.655 1.00 93.75 282 ALA A C 1
ATOM 2171 O O . ALA A 1 282 ? 9.770 11.108 9.035 1.00 93.75 282 ALA A O 1
ATOM 2172 N N . ASP A 1 283 ? 10.582 13.079 8.302 1.00 91.38 283 ASP A N 1
ATOM 2173 C CA . ASP A 1 283 ? 9.323 13.820 8.225 1.00 91.38 283 ASP A CA 1
ATOM 2174 C C . ASP A 1 283 ? 9.285 14.700 6.966 1.00 91.38 283 ASP A C 1
ATOM 2176 O O . ASP A 1 283 ? 10.304 15.257 6.547 1.00 91.38 283 ASP A O 1
ATOM 2180 N N . ILE A 1 284 ? 8.111 14.848 6.343 1.00 86.69 284 ILE A N 1
ATOM 2181 C CA . ILE A 1 284 ? 7.936 15.778 5.221 1.00 86.69 284 ILE A CA 1
ATOM 2182 C C . ILE A 1 284 ? 7.674 17.170 5.788 1.00 86.69 284 ILE A C 1
ATOM 2184 O O . ILE A 1 284 ? 6.645 17.449 6.400 1.00 86.69 284 ILE A O 1
ATOM 2188 N N . TYR A 1 285 ? 8.608 18.084 5.546 1.00 81.06 285 TYR A N 1
ATOM 2189 C CA . TYR A 1 285 ? 8.510 19.470 5.971 1.00 81.06 285 TYR A CA 1
ATOM 2190 C C . TYR A 1 285 ? 7.618 20.267 5.012 1.00 81.06 285 TYR A C 1
ATOM 2192 O O . TYR A 1 285 ? 8.093 20.976 4.116 1.00 81.06 285 TYR A O 1
ATOM 2200 N N . ALA A 1 286 ? 6.306 20.130 5.195 1.00 76.94 286 ALA A N 1
ATOM 2201 C CA . ALA A 1 286 ? 5.281 20.896 4.497 1.00 76.94 286 ALA A CA 1
ATOM 2202 C C . ALA A 1 286 ? 4.568 21.877 5.453 1.00 76.94 286 ALA A C 1
ATOM 2204 O O . ALA A 1 286 ? 4.465 21.619 6.655 1.00 76.94 286 ALA A O 1
ATOM 2205 N N . PRO A 1 287 ? 4.091 23.034 4.958 1.00 70.31 287 PRO A N 1
ATOM 2206 C CA . PRO A 1 287 ? 3.234 23.911 5.746 1.00 70.31 287 PRO A CA 1
ATOM 2207 C C . PRO A 1 287 ? 1.923 23.191 6.086 1.00 70.31 287 PRO A C 1
ATOM 2209 O O . PRO A 1 287 ? 1.290 22.622 5.205 1.00 70.31 287 PRO A O 1
ATOM 2212 N N . ALA A 1 288 ? 1.522 23.234 7.359 1.00 62.34 288 ALA A N 1
ATOM 2213 C CA . ALA A 1 288 ? 0.318 22.554 7.829 1.00 62.34 288 ALA A CA 1
ATOM 2214 C C . ALA A 1 288 ? -0.939 23.057 7.103 1.00 62.34 288 ALA A C 1
ATOM 2216 O O . ALA A 1 288 ? -1.179 24.269 7.023 1.00 62.34 288 ALA A O 1
ATOM 2217 N N . GLU A 1 289 ? -1.752 22.123 6.615 1.00 63.44 289 GLU A N 1
ATOM 2218 C CA . GLU A 1 289 ? -3.054 22.428 6.038 1.00 63.44 289 GLU A CA 1
ATOM 2219 C C . GLU A 1 289 ? -4.063 22.818 7.128 1.00 63.44 289 GLU A C 1
ATOM 2221 O O . GLU A 1 289 ? -3.979 22.392 8.279 1.00 63.44 289 GLU A O 1
ATOM 2226 N N . GLN A 1 290 ? -5.016 23.692 6.791 1.00 58.31 290 GLN A N 1
ATOM 2227 C CA . GLN A 1 290 ? -5.905 24.301 7.791 1.00 58.31 290 GLN A CA 1
ATOM 2228 C C . GLN A 1 290 ? -7.002 23.357 8.305 1.00 58.31 290 GLN A C 1
ATOM 2230 O O . GLN A 1 290 ? -7.568 23.633 9.363 1.00 58.31 290 GLN A O 1
ATOM 2235 N N . ASN A 1 291 ? -7.304 22.272 7.582 1.00 67.56 291 ASN A N 1
ATOM 2236 C CA . ASN A 1 291 ? -8.493 21.452 7.829 1.00 67.56 291 ASN A CA 1
ATOM 2237 C C . ASN A 1 291 ? -8.196 20.007 8.255 1.00 67.56 291 ASN A C 1
ATOM 2239 O O . ASN A 1 291 ? -9.053 19.409 8.895 1.00 67.56 291 ASN A O 1
ATOM 2243 N N . VAL A 1 292 ? -7.018 19.453 7.954 1.00 74.81 292 VAL A N 1
ATOM 2244 C CA . VAL A 1 292 ? -6.654 18.068 8.298 1.00 74.81 292 VAL A CA 1
ATOM 2245 C C . VAL A 1 292 ? -5.340 18.084 9.074 1.00 74.81 292 VAL A C 1
ATOM 2247 O O . VAL A 1 292 ? -4.377 18.735 8.671 1.00 74.81 292 VAL A O 1
ATOM 2250 N N . VAL A 1 293 ? -5.309 17.415 10.230 1.00 83.25 293 VAL A N 1
ATOM 2251 C CA . VAL A 1 293 ? -4.093 17.299 11.046 1.00 83.25 293 VAL A CA 1
ATOM 2252 C C . VAL A 1 293 ? -3.423 15.975 10.711 1.00 83.25 293 VAL A C 1
ATOM 2254 O O . VAL A 1 293 ? -3.847 14.934 11.205 1.00 83.25 293 VAL A O 1
ATOM 2257 N N . GLN A 1 294 ? -2.368 16.032 9.903 1.00 85.44 294 GLN A N 1
ATOM 2258 C CA . GLN A 1 294 ? -1.495 14.899 9.599 1.00 85.44 294 GLN A CA 1
ATOM 2259 C C . GLN A 1 294 ? -0.116 15.178 10.191 1.00 85.44 294 GLN A C 1
ATOM 2261 O O . GLN A 1 294 ? 0.627 16.040 9.721 1.00 85.44 294 GLN A O 1
ATOM 2266 N N . ILE A 1 295 ? 0.196 14.499 11.294 1.00 87.94 295 ILE A N 1
ATOM 2267 C CA . ILE A 1 295 ? 1.531 14.530 11.892 1.00 87.94 295 ILE A CA 1
ATOM 2268 C C . ILE A 1 295 ? 2.135 13.159 11.654 1.00 87.94 295 ILE A C 1
ATOM 2270 O O . ILE A 1 295 ? 1.910 12.235 12.434 1.00 87.94 295 ILE A O 1
ATOM 2274 N N . GLU A 1 296 ? 2.879 13.053 10.561 1.00 89.31 296 GLU A N 1
ATOM 2275 C CA . GLU A 1 296 ? 3.513 11.817 10.136 1.00 89.31 296 GLU A CA 1
ATOM 2276 C C . GLU A 1 296 ? 5.020 11.872 10.387 1.00 89.31 296 GLU A C 1
ATOM 2278 O O . GLU A 1 296 ? 5.708 12.847 10.069 1.00 89.31 296 GLU A O 1
ATOM 2283 N N . SER A 1 297 ? 5.550 10.831 11.017 1.00 92.19 297 SER A N 1
ATOM 2284 C CA . SER A 1 297 ? 6.983 10.690 11.251 1.00 92.19 297 SER A CA 1
ATOM 2285 C C . SER A 1 297 ? 7.373 9.225 11.131 1.00 92.19 297 SER A C 1
ATOM 2287 O O . SER A 1 297 ? 6.810 8.362 11.801 1.00 92.19 297 SER A O 1
ATOM 2289 N N . PHE A 1 298 ? 8.354 8.950 10.277 1.00 95.06 298 PHE A N 1
ATOM 2290 C CA . PHE A 1 298 ? 8.812 7.604 9.961 1.00 95.06 298 PHE A CA 1
ATOM 2291 C C . PHE A 1 298 ? 10.113 7.279 10.681 1.00 95.06 298 PHE A C 1
ATOM 2293 O O . PHE A 1 298 ? 11.059 8.062 10.642 1.00 95.06 298 PHE A O 1
ATOM 2300 N N . GLY A 1 299 ? 10.201 6.087 11.262 1.00 95.62 299 GLY A N 1
ATOM 2301 C CA . GLY A 1 299 ? 11.472 5.415 11.499 1.00 95.62 299 GLY A CA 1
ATOM 2302 C C . GLY A 1 299 ? 11.855 4.639 10.244 1.00 95.62 299 GLY A C 1
ATOM 2303 O O . GLY A 1 299 ? 11.066 3.843 9.747 1.00 95.62 299 GLY A O 1
ATOM 2304 N N . MET A 1 300 ? 13.040 4.874 9.692 1.00 95.38 300 MET A N 1
ATOM 2305 C CA . MET A 1 300 ? 13.465 4.265 8.431 1.00 95.38 300 MET A CA 1
ATOM 2306 C C . MET A 1 300 ? 14.773 3.509 8.601 1.00 95.38 300 MET A C 1
ATOM 2308 O O . MET A 1 300 ? 15.733 4.059 9.134 1.00 95.38 300 MET A O 1
ATOM 2312 N N . HIS A 1 301 ? 14.804 2.262 8.133 1.00 94.69 301 HIS A N 1
ATOM 2313 C CA . HIS A 1 301 ? 15.985 1.403 8.071 1.00 94.69 301 HIS A CA 1
ATOM 2314 C C . HIS A 1 301 ? 16.346 1.149 6.613 1.00 94.69 301 HIS A C 1
ATOM 2316 O O . HIS A 1 301 ? 15.535 0.600 5.869 1.00 94.69 301 HIS A O 1
ATOM 2322 N N . LEU A 1 302 ? 17.555 1.528 6.205 1.00 93.69 302 LEU A N 1
ATOM 2323 C CA . LEU A 1 302 ? 18.090 1.245 4.874 1.00 93.69 302 LEU A CA 1
ATOM 2324 C C . LEU A 1 302 ? 19.297 0.324 5.008 1.00 93.69 302 LEU A C 1
ATOM 2326 O O . LEU A 1 302 ? 20.310 0.725 5.579 1.00 93.69 302 LEU A O 1
ATOM 2330 N N . HIS A 1 303 ? 19.209 -0.876 4.441 1.00 90.81 303 HIS A N 1
ATOM 2331 C CA . HIS A 1 303 ? 20.275 -1.872 4.472 1.00 90.81 303 HIS A CA 1
ATOM 2332 C C . HIS A 1 303 ? 21.037 -1.954 3.137 1.00 90.81 303 HIS A C 1
ATOM 2334 O O . HIS A 1 303 ? 20.517 -1.662 2.058 1.00 90.81 303 HIS A O 1
ATOM 2340 N N . GLY A 1 304 ? 22.300 -2.376 3.201 1.00 82.88 304 GLY A N 1
ATOM 2341 C CA . GLY A 1 304 ? 23.236 -2.447 2.077 1.00 82.88 304 GLY A CA 1
ATOM 2342 C C . GLY A 1 304 ? 22.880 -3.455 0.994 1.00 82.88 304 GLY A C 1
ATOM 2343 O O . GLY A 1 304 ? 23.425 -3.370 -0.103 1.00 82.88 304 GLY A O 1
ATOM 2344 N N . ASP A 1 305 ? 21.964 -4.378 1.267 1.00 81.25 305 ASP A N 1
ATOM 2345 C CA . ASP A 1 305 ? 21.435 -5.316 0.275 1.00 81.25 305 ASP A CA 1
ATOM 2346 C C . ASP A 1 305 ? 20.198 -4.800 -0.476 1.00 81.25 305 ASP A C 1
ATOM 2348 O O . ASP A 1 305 ? 19.623 -5.537 -1.281 1.00 81.25 305 ASP A O 1
ATOM 2352 N N . GLY A 1 306 ? 19.781 -3.559 -0.208 1.00 85.19 306 GLY A N 1
ATOM 2353 C CA . GLY A 1 306 ? 18.626 -2.939 -0.846 1.00 85.19 306 GLY A CA 1
ATOM 2354 C C . GLY A 1 306 ? 17.328 -3.010 -0.050 1.00 85.19 306 GLY A C 1
ATOM 2355 O O . GLY A 1 306 ? 16.328 -2.457 -0.508 1.00 85.19 306 GLY A O 1
ATOM 2356 N N . SER A 1 307 ? 17.310 -3.677 1.106 1.00 89.44 307 SER A N 1
ATOM 2357 C CA . SER A 1 307 ? 16.116 -3.762 1.954 1.00 89.44 307 SER A CA 1
ATOM 2358 C C . SER A 1 307 ? 15.853 -2.442 2.661 1.00 89.44 307 SER A C 1
ATOM 2360 O O . SER A 1 307 ? 16.755 -1.851 3.259 1.00 89.44 307 SER A O 1
ATOM 2362 N N . ILE A 1 308 ? 14.607 -1.985 2.588 1.00 94.50 308 ILE A N 1
ATOM 2363 C CA . ILE A 1 308 ? 14.141 -0.752 3.208 1.00 94.50 308 ILE A CA 1
ATOM 2364 C C . ILE A 1 308 ? 12.923 -1.082 4.063 1.00 94.50 308 ILE A C 1
ATOM 2366 O O . ILE A 1 308 ? 11.964 -1.689 3.583 1.00 94.50 308 ILE A O 1
ATOM 2370 N N . VAL A 1 309 ? 12.964 -0.677 5.329 1.00 95.69 309 VAL A N 1
ATOM 2371 C CA . VAL A 1 309 ? 11.834 -0.796 6.255 1.00 95.69 309 VAL A CA 1
ATOM 2372 C C . VAL A 1 309 ? 11.442 0.595 6.722 1.00 95.69 309 VAL A C 1
ATOM 2374 O O . VAL A 1 309 ? 12.273 1.339 7.238 1.00 95.69 309 VAL A O 1
ATOM 2377 N N . TYR A 1 310 ? 10.170 0.925 6.552 1.00 96.06 310 TYR A N 1
ATOM 2378 C CA . TYR A 1 310 ? 9.527 2.106 7.116 1.00 96.06 310 TYR A CA 1
ATOM 2379 C C . TYR A 1 310 ? 8.709 1.652 8.311 1.00 96.06 310 TYR A C 1
ATOM 2381 O O . TYR A 1 310 ? 7.984 0.672 8.191 1.00 96.06 310 TYR A O 1
ATOM 2389 N N . GLY A 1 311 ? 8.792 2.329 9.445 1.00 95.38 311 GLY A N 1
ATOM 2390 C CA . GLY A 1 311 ? 8.043 1.961 10.633 1.00 95.38 311 GLY A CA 1
ATOM 2391 C C . GLY A 1 311 ? 7.490 3.167 11.375 1.00 95.38 311 GLY A C 1
ATOM 2392 O O . GLY A 1 311 ? 8.127 4.218 11.473 1.00 95.38 311 GLY A O 1
ATOM 2393 N N . MET A 1 312 ? 6.282 3.010 11.898 1.00 95.62 312 MET A N 1
ATOM 2394 C CA . MET A 1 312 ? 5.616 4.008 12.723 1.00 95.62 312 MET A CA 1
ATOM 2395 C C . MET A 1 312 ? 4.653 3.354 13.714 1.00 95.62 312 MET A C 1
ATOM 2397 O O . MET A 1 312 ? 4.130 2.263 13.484 1.00 95.62 312 MET A O 1
ATOM 2401 N N . GLU A 1 313 ? 4.416 4.035 14.823 1.00 95.00 313 GLU A N 1
ATOM 2402 C CA . GLU A 1 313 ? 3.401 3.711 15.821 1.00 95.00 313 GLU A CA 1
ATOM 2403 C C . GLU A 1 313 ? 2.248 4.708 15.683 1.00 95.00 313 GLU A C 1
ATOM 2405 O O . GLU A 1 313 ? 2.474 5.914 15.568 1.00 95.00 313 GLU A O 1
ATOM 2410 N N . ILE A 1 314 ? 1.015 4.204 15.626 1.00 94.88 314 ILE A N 1
ATOM 2411 C CA . ILE A 1 314 ? -0.173 5.033 15.404 1.00 94.88 314 ILE A CA 1
ATOM 2412 C C . ILE A 1 314 ? -0.698 5.498 16.764 1.00 94.88 314 ILE A C 1
ATOM 2414 O O . ILE A 1 314 ? -1.243 4.703 17.529 1.00 94.88 314 ILE A O 1
ATOM 2418 N N . ASP A 1 315 ? -0.556 6.793 17.053 1.00 93.31 315 ASP A N 1
ATOM 2419 C CA . ASP A 1 315 ? -0.926 7.379 18.347 1.00 93.31 315 ASP A CA 1
ATOM 2420 C C . ASP A 1 315 ? -2.418 7.758 18.416 1.00 93.31 315 ASP A C 1
ATOM 2422 O O . ASP A 1 315 ? -3.055 7.660 19.470 1.00 93.31 315 ASP A O 1
ATOM 2426 N N . ALA A 1 316 ? -2.988 8.230 17.303 1.00 90.44 316 ALA A N 1
ATOM 2427 C CA . ALA A 1 316 ? -4.402 8.589 17.195 1.00 90.44 316 ALA A CA 1
ATOM 2428 C C . ALA A 1 316 ? -4.855 8.691 15.734 1.00 90.44 316 ALA A C 1
ATOM 2430 O O . ALA A 1 316 ? -4.076 9.083 14.866 1.00 90.44 316 ALA A O 1
ATOM 2431 N N . THR A 1 317 ? -6.141 8.429 15.492 1.00 87.75 317 THR A N 1
ATOM 2432 C CA . THR A 1 317 ? -6.804 8.642 14.193 1.00 87.75 317 THR A CA 1
ATOM 2433 C C . THR A 1 317 ? -8.167 9.285 14.409 1.00 87.75 317 THR A C 1
ATOM 2435 O O . THR A 1 317 ? -8.948 8.787 15.217 1.00 87.75 317 THR A O 1
ATOM 2438 N N . MET A 1 318 ? -8.489 10.337 13.661 1.00 84.88 318 MET A N 1
ATOM 2439 C CA . MET A 1 318 ? -9.782 11.031 13.685 1.00 84.88 318 MET A CA 1
ATOM 2440 C C . MET A 1 318 ? -10.240 11.389 15.108 1.00 84.88 318 MET A C 1
ATOM 2442 O O .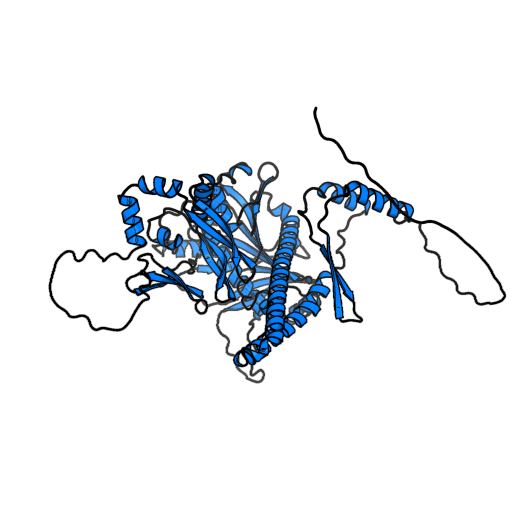 MET A 1 318 ? -9.636 12.242 15.764 1.00 84.88 318 MET A O 1
ATOM 2446 N N . ASP A 1 319 ? -11.333 10.782 15.567 1.00 80.44 319 ASP A N 1
ATOM 2447 C CA . ASP A 1 319 ? -11.973 10.929 16.873 1.00 80.44 319 ASP A CA 1
ATOM 2448 C C . ASP A 1 319 ? -11.547 9.839 17.878 1.00 80.44 319 ASP A C 1
ATOM 2450 O O . ASP A 1 319 ? -12.122 9.744 18.964 1.00 80.44 319 ASP A O 1
ATOM 2454 N N . ARG A 1 320 ? -10.543 9.019 17.542 1.00 83.62 320 ARG A N 1
ATOM 2455 C CA . ARG A 1 320 ? -10.126 7.838 18.309 1.00 83.62 320 ARG A CA 1
ATOM 2456 C C . ARG A 1 320 ? -8.659 7.876 18.741 1.00 83.62 320 ARG A C 1
ATOM 2458 O O . ARG A 1 320 ? -7.796 8.427 18.059 1.00 83.62 320 ARG A O 1
ATOM 2465 N N . SER A 1 321 ? -8.386 7.274 19.897 1.00 88.69 321 SER A N 1
ATOM 2466 C CA . SER A 1 321 ? -7.037 7.072 20.442 1.00 88.69 321 SER A CA 1
ATOM 2467 C C . SER A 1 321 ? -6.404 5.774 19.927 1.00 88.69 321 SER A C 1
ATOM 2469 O O . SER A 1 321 ? -7.097 4.927 19.369 1.00 88.69 321 SER A O 1
ATOM 2471 N N . ALA A 1 322 ? -5.103 5.584 20.177 1.00 89.25 322 ALA A N 1
ATOM 2472 C CA . ALA A 1 322 ? -4.358 4.363 19.840 1.00 89.25 322 ALA A CA 1
ATOM 2473 C C . ALA A 1 322 ? -5.017 3.050 20.309 1.00 89.25 322 ALA A C 1
ATOM 2475 O O . ALA A 1 322 ? -4.860 2.015 19.664 1.00 89.25 322 ALA A O 1
ATOM 2476 N N . ASP A 1 323 ? -5.767 3.075 21.414 1.00 89.75 323 ASP A N 1
ATOM 2477 C CA . ASP A 1 323 ? -6.454 1.896 21.958 1.00 89.75 323 ASP A CA 1
ATOM 2478 C C . ASP A 1 323 ? -7.698 1.483 21.152 1.00 89.75 323 ASP A C 1
ATOM 2480 O O . ASP A 1 323 ? -8.252 0.416 21.389 1.00 89.75 323 ASP A O 1
ATOM 2484 N N . PHE A 1 324 ? -8.179 2.321 20.231 1.00 89.06 324 PHE A N 1
ATOM 2485 C CA . PHE A 1 324 ? -9.364 2.040 19.425 1.00 89.06 324 PHE A CA 1
ATOM 2486 C C . PHE A 1 324 ? -9.121 2.474 17.979 1.00 89.06 324 PHE A C 1
ATOM 2488 O O . PHE A 1 324 ? -9.505 3.568 17.575 1.00 89.06 324 PHE A O 1
ATOM 2495 N N . LEU A 1 325 ? -8.476 1.622 17.188 1.00 90.62 325 LEU A N 1
ATOM 2496 C CA . LEU A 1 325 ? -8.199 1.899 15.781 1.00 90.62 325 LEU A CA 1
ATOM 2497 C C . LEU A 1 325 ? -9.099 1.059 14.877 1.00 90.62 325 LEU A C 1
ATOM 2499 O O . LEU A 1 325 ? -9.062 -0.172 14.912 1.00 90.62 325 LEU A O 1
ATOM 2503 N N . CYS A 1 326 ? -9.900 1.745 14.063 1.00 89.44 326 CYS A N 1
ATOM 2504 C CA . CYS A 1 326 ? -10.737 1.130 13.037 1.00 89.44 326 CYS A CA 1
ATOM 2505 C C . CYS A 1 326 ? -9.899 0.792 11.800 1.00 89.44 326 CYS A C 1
ATOM 2507 O O . CYS A 1 326 ? -9.011 1.562 11.413 1.00 89.44 326 CYS A O 1
ATOM 2509 N N . VAL A 1 327 ? -10.205 -0.332 11.152 1.00 91.31 327 VAL A N 1
ATOM 2510 C CA . VAL A 1 327 ? -9.466 -0.787 9.966 1.00 91.31 327 VAL A CA 1
ATOM 2511 C C . VAL A 1 327 ? -9.692 0.153 8.773 1.00 91.31 327 VAL A C 1
ATOM 2513 O O . VAL A 1 327 ? -8.746 0.422 8.035 1.00 91.31 327 VAL A O 1
ATOM 2516 N N . ASP A 1 328 ? -10.871 0.771 8.659 1.00 88.50 328 ASP A N 1
ATOM 2517 C CA . ASP A 1 328 ? -11.192 1.727 7.583 1.00 88.50 328 ASP A CA 1
ATOM 2518 C C . ASP A 1 328 ? -10.320 2.990 7.610 1.00 88.50 328 ASP A C 1
ATOM 2520 O O . ASP A 1 328 ? -9.936 3.533 6.566 1.00 88.50 328 ASP A O 1
ATOM 2524 N N . HIS A 1 329 ? -10.011 3.486 8.815 1.00 89.19 329 HIS A N 1
ATOM 2525 C CA . HIS A 1 329 ? -9.099 4.617 8.999 1.00 89.19 329 HIS A CA 1
ATOM 2526 C C . HIS A 1 329 ? -7.670 4.205 8.647 1.00 89.19 329 HIS A C 1
ATOM 2528 O O . HIS A 1 329 ? -6.951 4.963 7.997 1.00 89.19 329 HIS A O 1
ATOM 2534 N N . LEU A 1 330 ? -7.275 2.989 9.036 1.00 91.88 330 LEU A N 1
ATOM 2535 C CA . LEU A 1 330 ? -5.957 2.440 8.738 1.00 91.88 330 LEU A CA 1
ATOM 2536 C C . LEU A 1 330 ? -5.746 2.241 7.231 1.00 91.88 330 LEU A C 1
ATOM 2538 O O . LEU A 1 330 ? -4.672 2.560 6.730 1.00 91.88 330 LEU A O 1
ATOM 2542 N N . ALA A 1 331 ? -6.760 1.773 6.499 1.00 91.94 331 ALA A N 1
ATOM 2543 C CA . ALA A 1 331 ? -6.690 1.605 5.048 1.00 91.94 331 ALA A CA 1
ATOM 2544 C C . ALA A 1 331 ? -6.414 2.933 4.323 1.00 91.94 331 ALA A C 1
ATOM 2546 O O . ALA A 1 331 ? -5.617 2.969 3.390 1.00 91.94 331 ALA A O 1
ATOM 2547 N N . ARG A 1 332 ? -7.022 4.036 4.780 1.00 91.06 332 ARG A N 1
ATOM 2548 C CA . ARG A 1 332 ? -6.783 5.386 4.236 1.00 91.06 332 ARG A CA 1
ATOM 2549 C C . ARG A 1 332 ? -5.419 5.939 4.638 1.00 91.06 332 ARG A C 1
ATOM 2551 O O . ARG A 1 332 ? -4.693 6.414 3.774 1.00 91.06 332 ARG A O 1
ATOM 2558 N N . LEU A 1 333 ? -5.031 5.776 5.904 1.00 92.25 333 LEU A N 1
ATOM 2559 C CA . LEU A 1 333 ? -3.700 6.147 6.396 1.00 92.25 333 LEU A CA 1
ATOM 2560 C C . LEU A 1 333 ? -2.586 5.445 5.603 1.00 92.25 333 LEU A C 1
ATOM 2562 O O . LEU A 1 333 ? -1.563 6.049 5.301 1.00 92.25 333 LEU A O 1
ATOM 2566 N N . LEU A 1 334 ? -2.784 4.178 5.221 1.00 92.62 334 LEU A N 1
ATOM 2567 C CA . LEU A 1 334 ? -1.805 3.418 4.438 1.00 92.62 334 LEU A CA 1
ATOM 2568 C C . LEU A 1 334 ? -1.535 3.996 3.045 1.00 92.62 334 LEU A C 1
ATOM 2570 O O . LEU A 1 334 ? -0.455 3.762 2.500 1.00 92.62 334 LEU A O 1
ATOM 2574 N N . VAL A 1 335 ? -2.481 4.746 2.474 1.00 91.94 335 VAL A N 1
ATOM 2575 C CA . VAL A 1 335 ? -2.277 5.446 1.199 1.00 91.94 335 VAL A CA 1
ATOM 2576 C C . VAL A 1 335 ? -1.250 6.557 1.370 1.00 91.94 335 VAL A C 1
ATOM 2578 O O . VAL A 1 335 ? -0.307 6.628 0.580 1.00 91.94 335 VAL A O 1
ATOM 2581 N N . ASP A 1 336 ? -1.404 7.369 2.417 1.00 91.06 336 ASP A N 1
ATOM 2582 C CA . ASP A 1 336 ? -0.471 8.449 2.751 1.00 91.06 336 ASP A CA 1
ATOM 2583 C C . ASP A 1 336 ? 0.914 7.861 3.024 1.00 91.06 336 ASP A C 1
ATOM 2585 O O . ASP A 1 336 ? 1.882 8.220 2.353 1.00 91.06 336 ASP A O 1
ATOM 2589 N N . VAL A 1 337 ? 0.976 6.823 3.867 1.00 92.19 337 VAL A N 1
ATOM 2590 C CA . VAL A 1 337 ? 2.214 6.092 4.165 1.00 92.19 337 VAL A CA 1
ATOM 2591 C C . VAL A 1 337 ? 2.906 5.615 2.893 1.00 92.19 337 VAL A C 1
ATOM 2593 O O . VAL A 1 337 ? 4.126 5.740 2.775 1.00 92.19 337 VAL A O 1
ATOM 2596 N N . ASP A 1 338 ? 2.177 5.060 1.924 1.00 91.75 338 ASP A N 1
ATOM 2597 C CA . ASP A 1 338 ? 2.773 4.582 0.679 1.00 91.75 338 ASP A CA 1
ATOM 2598 C C . ASP A 1 338 ? 3.292 5.727 -0.209 1.00 91.75 338 ASP A C 1
ATOM 2600 O O . ASP A 1 338 ? 4.402 5.646 -0.749 1.00 91.75 338 ASP A O 1
ATOM 2604 N N . LEU A 1 339 ? 2.535 6.812 -0.353 1.00 90.00 339 LEU A N 1
ATOM 2605 C CA . LEU A 1 339 ? 2.923 7.944 -1.196 1.00 90.00 339 LEU A CA 1
ATOM 2606 C C . LEU A 1 339 ? 4.086 8.741 -0.588 1.00 90.00 339 LEU A C 1
ATOM 2608 O O . LEU A 1 339 ? 5.060 9.049 -1.289 1.00 90.00 339 LEU A O 1
ATOM 2612 N N . ASP A 1 340 ? 4.034 9.002 0.713 1.00 91.50 340 ASP A N 1
ATOM 2613 C CA . ASP A 1 340 ? 4.998 9.844 1.413 1.00 91.50 340 ASP A CA 1
ATOM 2614 C C . ASP A 1 340 ? 6.315 9.114 1.676 1.00 91.50 340 ASP A C 1
ATOM 2616 O O . ASP A 1 340 ? 7.387 9.669 1.411 1.00 91.50 340 ASP A O 1
ATOM 2620 N N . SER A 1 341 ? 6.281 7.821 2.015 1.00 92.75 341 SER A N 1
ATOM 2621 C CA . SER A 1 341 ? 7.504 7.001 2.055 1.00 92.75 341 SER A CA 1
ATOM 2622 C C . SER A 1 341 ? 8.200 6.926 0.688 1.00 92.75 341 SER A C 1
ATOM 2624 O O . SER A 1 341 ? 9.430 7.032 0.601 1.00 92.75 341 SER A O 1
ATOM 2626 N N . SER A 1 342 ? 7.431 6.819 -0.407 1.00 92.00 342 SER A N 1
ATOM 2627 C CA . SER A 1 342 ? 7.973 6.844 -1.772 1.00 92.00 342 SER A CA 1
ATOM 2628 C C . SER A 1 342 ? 8.643 8.180 -2.093 1.00 92.00 342 SER A C 1
ATOM 2630 O O . SER A 1 342 ? 9.689 8.186 -2.754 1.00 92.00 342 SER A O 1
ATOM 2632 N N . LYS A 1 343 ? 8.062 9.297 -1.634 1.00 91.31 343 LYS A N 1
ATOM 2633 C CA . LYS A 1 343 ? 8.603 10.650 -1.806 1.00 91.31 343 LYS A CA 1
ATOM 2634 C C . LYS A 1 343 ? 9.904 10.838 -1.023 1.00 91.31 343 LYS A C 1
ATOM 2636 O O . LYS A 1 343 ? 10.900 11.245 -1.620 1.00 91.31 343 LYS A O 1
ATOM 2641 N N . ILE A 1 344 ? 9.919 10.457 0.255 1.00 92.12 344 ILE A N 1
ATOM 2642 C CA . ILE A 1 344 ? 11.095 10.541 1.133 1.00 92.12 344 ILE A CA 1
ATOM 2643 C C . ILE A 1 344 ? 12.273 9.763 0.537 1.00 92.12 344 ILE A C 1
ATOM 2645 O O . ILE A 1 344 ? 13.368 10.307 0.378 1.00 92.12 344 ILE A O 1
ATOM 2649 N N . ILE A 1 345 ? 12.063 8.503 0.135 1.00 92.31 345 ILE A N 1
ATOM 2650 C CA . ILE A 1 345 ? 13.140 7.725 -0.492 1.00 92.31 345 ILE A CA 1
ATOM 2651 C C . ILE A 1 345 ? 13.566 8.324 -1.822 1.00 92.31 345 ILE A C 1
ATOM 2653 O O . ILE A 1 345 ? 14.763 8.372 -2.098 1.00 92.31 345 ILE A O 1
ATOM 2657 N N . ASN A 1 346 ? 12.642 8.820 -2.643 1.00 91.44 346 ASN A N 1
ATOM 2658 C CA . ASN A 1 346 ? 13.000 9.429 -3.921 1.00 91.44 346 ASN A CA 1
ATOM 2659 C C . ASN A 1 346 ? 13.978 10.613 -3.769 1.00 91.44 346 ASN A C 1
ATOM 2661 O O . ASN A 1 346 ? 14.859 10.770 -4.617 1.00 91.44 346 ASN A O 1
ATOM 2665 N N . ASP A 1 347 ? 13.880 11.389 -2.685 1.00 90.56 347 ASP A N 1
ATOM 2666 C CA . ASP A 1 347 ? 14.830 12.466 -2.360 1.00 90.56 347 ASP A CA 1
ATOM 2667 C C . ASP A 1 347 ? 16.218 11.948 -1.948 1.00 90.56 347 ASP A C 1
ATOM 2669 O O . ASP A 1 347 ? 17.230 12.617 -2.163 1.00 90.56 347 ASP A O 1
ATOM 2673 N N . LEU A 1 348 ? 16.292 10.727 -1.416 1.00 89.69 348 LEU A N 1
ATOM 2674 C CA . LEU A 1 348 ? 17.536 10.082 -0.990 1.00 89.69 348 LEU A CA 1
ATOM 2675 C C . LEU A 1 348 ? 18.231 9.283 -2.096 1.00 89.69 348 LEU A C 1
ATOM 2677 O O . LEU A 1 348 ? 19.455 9.082 -2.067 1.00 89.69 348 LEU A O 1
ATOM 2681 N N . LEU A 1 349 ? 17.483 8.835 -3.099 1.00 89.56 349 LEU A N 1
ATOM 2682 C CA . LEU A 1 349 ? 18.017 8.046 -4.201 1.00 89.56 349 LEU A CA 1
ATOM 2683 C C . LEU A 1 349 ? 18.885 8.880 -5.153 1.00 89.56 349 LEU A C 1
ATOM 2685 O O . LEU A 1 349 ? 18.588 10.017 -5.528 1.00 89.56 349 LEU A O 1
ATOM 2689 N N . SER A 1 350 ? 19.974 8.269 -5.616 1.00 86.62 350 SER A N 1
ATOM 2690 C CA . SER A 1 350 ? 20.770 8.820 -6.715 1.00 86.62 350 SER A CA 1
ATOM 2691 C C . SER A 1 350 ? 19.938 8.907 -8.008 1.00 86.62 350 SER A C 1
ATOM 2693 O O . SER A 1 350 ? 19.009 8.116 -8.193 1.00 86.62 350 SER A O 1
ATOM 2695 N N . PRO A 1 351 ? 20.276 9.813 -8.949 1.00 85.62 351 PRO A N 1
ATOM 2696 C CA . PRO A 1 351 ? 19.601 9.890 -10.250 1.00 85.62 351 PRO A CA 1
ATOM 2697 C C . PRO A 1 351 ? 19.545 8.536 -10.967 1.00 85.62 351 PRO A C 1
ATOM 2699 O O . PRO A 1 351 ? 18.497 8.115 -11.434 1.00 85.62 351 PRO A O 1
ATOM 2702 N N . HIS A 1 352 ? 20.643 7.779 -10.920 1.00 83.00 352 HIS A N 1
ATOM 2703 C CA . HIS A 1 352 ? 20.694 6.446 -11.508 1.00 83.00 352 HIS A CA 1
ATOM 2704 C C . HIS A 1 352 ? 19.704 5.462 -10.851 1.00 83.00 352 HIS A C 1
ATOM 2706 O O . HIS A 1 352 ? 19.146 4.599 -11.527 1.00 83.00 352 HIS A O 1
ATOM 2712 N N . GLN A 1 353 ? 19.532 5.496 -9.525 1.00 85.31 353 GLN A N 1
ATOM 2713 C CA . GLN A 1 353 ? 18.564 4.614 -8.857 1.00 85.31 353 GLN A CA 1
ATOM 2714 C C . GLN A 1 353 ? 17.132 4.958 -9.276 1.00 85.31 353 GLN A C 1
ATOM 2716 O O . GLN A 1 353 ? 16.339 4.045 -9.487 1.00 85.31 353 GLN A O 1
ATOM 2721 N N . ARG A 1 354 ? 16.832 6.249 -9.457 1.00 88.69 354 ARG A N 1
ATOM 2722 C CA . ARG A 1 354 ? 15.537 6.713 -9.967 1.00 88.69 354 ARG A CA 1
ATOM 2723 C C . ARG A 1 354 ? 15.277 6.211 -11.388 1.00 88.69 354 ARG A C 1
ATOM 2725 O O . ARG A 1 354 ? 14.248 5.587 -11.605 1.00 88.69 354 ARG A O 1
ATOM 2732 N N . ASP A 1 355 ? 16.253 6.326 -12.291 1.00 85.38 355 ASP A N 1
ATOM 2733 C CA . ASP A 1 355 ? 16.131 5.813 -13.667 1.00 85.38 355 ASP A CA 1
ATOM 2734 C C . ASP A 1 355 ? 15.860 4.297 -13.710 1.00 85.38 355 ASP A C 1
ATOM 2736 O O . ASP A 1 355 ? 15.083 3.807 -14.532 1.00 85.38 355 ASP A O 1
ATOM 2740 N N . LEU A 1 356 ? 16.493 3.531 -12.811 1.00 83.25 356 LEU A N 1
ATOM 2741 C CA . LEU A 1 356 ? 16.263 2.089 -12.703 1.00 83.25 356 LEU A CA 1
ATOM 2742 C C . LEU A 1 356 ? 14.834 1.781 -12.244 1.00 83.25 356 LEU A C 1
ATOM 2744 O O . LEU A 1 356 ? 14.204 0.869 -12.780 1.00 83.25 356 LEU A O 1
ATOM 2748 N N . LEU A 1 357 ? 14.333 2.518 -11.252 1.00 86.69 357 LEU A N 1
ATOM 2749 C CA . LEU A 1 357 ? 12.965 2.358 -10.768 1.00 86.69 357 LEU A CA 1
ATOM 2750 C C . LEU A 1 357 ? 11.952 2.760 -11.841 1.00 86.69 357 LEU A C 1
ATOM 2752 O O . LEU A 1 357 ? 10.997 2.024 -12.065 1.00 86.69 357 LEU A O 1
ATOM 2756 N N . ASP A 1 358 ? 12.180 3.864 -12.550 1.00 86.75 358 ASP A N 1
ATOM 2757 C CA . ASP A 1 358 ? 11.320 4.294 -13.655 1.00 86.75 358 ASP A CA 1
ATOM 2758 C C . ASP A 1 358 ? 11.261 3.239 -14.759 1.00 86.75 358 ASP A C 1
ATOM 2760 O O . ASP A 1 358 ? 10.187 2.945 -15.279 1.00 86.75 358 ASP A O 1
ATOM 2764 N N . MET A 1 359 ? 12.382 2.597 -15.083 1.00 81.94 359 MET A N 1
ATOM 2765 C CA . MET A 1 359 ? 12.395 1.497 -16.044 1.00 81.94 359 MET A CA 1
ATOM 2766 C C . MET A 1 359 ? 11.608 0.277 -15.528 1.00 81.94 359 MET A C 1
ATOM 2768 O O . MET A 1 359 ? 10.753 -0.250 -16.248 1.00 81.94 359 MET A O 1
ATOM 2772 N N . LEU A 1 360 ? 11.840 -0.142 -14.278 1.00 80.62 360 LEU A N 1
ATOM 2773 C CA . LEU A 1 360 ? 11.184 -1.306 -13.671 1.00 80.62 360 LEU A CA 1
ATOM 2774 C C . LEU A 1 360 ? 9.662 -1.119 -13.556 1.00 80.62 360 LEU A C 1
ATOM 2776 O O . LEU A 1 360 ? 8.895 -2.046 -13.826 1.00 80.62 360 LEU A O 1
ATOM 2780 N N . PHE A 1 361 ? 9.232 0.085 -13.178 1.00 81.25 361 PHE A N 1
ATOM 2781 C CA . PHE A 1 361 ? 7.833 0.457 -12.970 1.00 81.25 361 PHE A CA 1
ATOM 2782 C C . PHE A 1 361 ? 7.213 1.187 -14.173 1.00 81.25 361 PHE A C 1
ATOM 2784 O O . PHE A 1 361 ? 6.130 1.748 -14.053 1.00 81.25 361 PHE A O 1
ATOM 2791 N N . MET A 1 362 ? 7.857 1.155 -15.345 1.00 78.88 362 MET A N 1
ATOM 2792 C CA . MET A 1 362 ? 7.331 1.699 -16.608 1.00 78.88 362 MET A CA 1
ATOM 2793 C C . MET A 1 362 ? 6.897 3.177 -16.530 1.00 78.88 362 MET A C 1
ATOM 2795 O O . MET A 1 362 ? 5.873 3.563 -17.090 1.00 78.88 362 MET A O 1
ATOM 2799 N N . GLY A 1 363 ? 7.690 4.004 -15.851 1.00 80.56 363 GLY A N 1
ATOM 2800 C CA . GLY A 1 363 ? 7.442 5.433 -15.644 1.00 80.56 363 GLY A CA 1
ATOM 2801 C C . GLY A 1 363 ? 6.512 5.748 -14.471 1.00 80.56 363 GLY A C 1
ATOM 2802 O O . GLY A 1 363 ? 6.163 6.908 -14.269 1.00 80.56 363 GLY A O 1
ATOM 2803 N N . ASP A 1 364 ? 6.118 4.737 -13.694 1.00 81.88 364 ASP A N 1
ATOM 2804 C CA . ASP A 1 364 ? 5.238 4.877 -12.533 1.00 81.88 364 ASP A CA 1
ATOM 2805 C C . ASP A 1 364 ? 5.965 4.546 -11.220 1.00 81.88 364 ASP A C 1
ATOM 2807 O O . ASP A 1 364 ? 5.435 3.910 -10.309 1.00 81.88 364 ASP A O 1
ATOM 2811 N N . ALA A 1 365 ? 7.224 4.979 -11.104 1.00 83.94 365 ALA A N 1
ATOM 2812 C CA . ALA A 1 365 ? 8.035 4.731 -9.917 1.00 83.94 365 ALA A CA 1
ATOM 2813 C C . ALA A 1 365 ? 7.538 5.467 -8.668 1.00 83.94 365 ALA A C 1
ATOM 2815 O O . ALA A 1 365 ? 8.129 5.291 -7.614 1.00 83.94 365 ALA A O 1
ATOM 2816 N N . ARG A 1 366 ? 6.500 6.305 -8.730 1.00 81.81 366 ARG A N 1
ATOM 2817 C CA . ARG A 1 366 ? 5.924 6.940 -7.531 1.00 81.81 366 ARG A CA 1
ATOM 2818 C C . ARG A 1 366 ? 4.935 6.036 -6.794 1.00 81.81 366 ARG A C 1
ATOM 2820 O O . ARG A 1 366 ? 4.769 6.202 -5.595 1.00 81.81 366 ARG A O 1
ATOM 2827 N N . SER A 1 367 ? 4.321 5.080 -7.486 1.00 80.25 367 SER A N 1
ATOM 2828 C CA . SER A 1 367 ? 3.281 4.179 -6.962 1.00 80.25 367 SER A CA 1
ATOM 2829 C C . SER A 1 367 ? 3.799 2.732 -6.850 1.00 80.25 367 SER A C 1
ATOM 2831 O O . SER A 1 367 ? 3.205 1.749 -7.325 1.00 80.25 367 SER A O 1
ATOM 2833 N N . ARG A 1 368 ? 4.993 2.590 -6.265 1.00 85.19 368 ARG A N 1
ATOM 2834 C CA . ARG A 1 368 ? 5.664 1.290 -6.119 1.00 85.19 368 ARG A CA 1
ATOM 2835 C C . ARG A 1 368 ? 4.950 0.477 -5.056 1.00 85.19 368 ARG A C 1
ATOM 2837 O O . ARG A 1 368 ? 4.592 0.994 -4.012 1.00 85.19 368 ARG A O 1
ATOM 2844 N N . ASN A 1 369 ? 4.765 -0.812 -5.324 1.00 82.06 369 ASN A N 1
ATOM 2845 C CA . ASN A 1 369 ? 4.148 -1.694 -4.343 1.00 82.06 369 ASN A CA 1
ATOM 2846 C C . ASN A 1 369 ? 5.074 -1.906 -3.158 1.00 82.06 369 ASN A C 1
ATOM 2848 O O . ASN A 1 369 ? 6.229 -2.292 -3.343 1.00 82.06 369 ASN A O 1
ATOM 2852 N N . LYS A 1 370 ? 4.497 -1.791 -1.971 1.00 91.19 370 LYS A N 1
ATOM 2853 C CA . LYS A 1 370 ? 5.137 -2.161 -0.722 1.00 91.19 370 LYS A CA 1
ATOM 2854 C C . LYS A 1 370 ? 4.323 -3.234 -0.013 1.00 91.19 370 LYS A C 1
ATOM 2856 O O . LYS A 1 370 ? 3.140 -3.410 -0.300 1.00 91.19 370 LYS A O 1
ATOM 2861 N N . PHE A 1 371 ? 4.979 -3.989 0.859 1.00 92.56 371 PHE A N 1
ATOM 2862 C CA . PHE A 1 371 ? 4.312 -4.990 1.688 1.00 92.56 371 PHE A CA 1
ATOM 2863 C C . PHE A 1 371 ? 4.036 -4.398 3.068 1.00 92.56 371 PHE A C 1
ATOM 2865 O O . PHE A 1 371 ? 4.961 -3.886 3.699 1.00 92.56 371 PHE A O 1
ATOM 2872 N N . ALA A 1 372 ? 2.788 -4.464 3.533 1.00 93.75 372 ALA A N 1
ATOM 2873 C CA . ALA A 1 372 ? 2.393 -3.919 4.830 1.00 93.75 372 ALA A CA 1
ATOM 2874 C C . ALA A 1 372 ? 2.448 -4.994 5.926 1.00 93.75 372 ALA A C 1
ATOM 2876 O O . ALA A 1 372 ? 1.906 -6.087 5.794 1.00 93.75 372 ALA A O 1
ATOM 2877 N N . LEU A 1 373 ? 3.087 -4.684 7.042 1.00 95.06 373 LEU A N 1
ATOM 2878 C CA . LEU A 1 373 ? 3.184 -5.530 8.220 1.00 95.06 373 LEU A CA 1
ATOM 2879 C C . LEU A 1 373 ? 2.641 -4.765 9.420 1.00 95.06 373 LEU A C 1
ATOM 2881 O O . LEU A 1 373 ? 3.177 -3.734 9.812 1.00 95.06 373 LEU A O 1
ATOM 2885 N N . LEU A 1 374 ? 1.601 -5.305 10.032 1.00 95.44 374 LEU A N 1
ATOM 2886 C CA . LEU A 1 374 ? 0.929 -4.713 11.173 1.00 95.44 374 LEU A CA 1
ATOM 2887 C C . LEU A 1 374 ? 1.148 -5.575 12.403 1.00 95.44 374 LEU A C 1
ATOM 2889 O O . LEU A 1 374 ? 0.980 -6.798 12.370 1.00 95.44 374 LEU A O 1
ATOM 2893 N N . THR A 1 375 ? 1.478 -4.930 13.511 1.00 95.12 375 THR A N 1
ATOM 2894 C CA . THR A 1 375 ? 1.390 -5.541 14.831 1.00 95.12 375 THR A CA 1
ATOM 2895 C C . THR A 1 375 ? 0.406 -4.754 15.674 1.00 95.12 375 THR A C 1
ATOM 2897 O O . THR A 1 375 ? 0.364 -3.530 15.622 1.00 95.12 375 THR A O 1
ATOM 2900 N N . ALA A 1 376 ? -0.425 -5.458 16.430 1.00 95.62 376 ALA A N 1
ATOM 2901 C CA . ALA A 1 376 ? -1.384 -4.851 17.342 1.00 95.62 376 ALA A CA 1
ATOM 2902 C C . ALA A 1 376 ? -1.300 -5.563 18.687 1.00 95.62 376 ALA A C 1
ATOM 2904 O O . ALA A 1 376 ? -1.073 -6.772 18.739 1.00 95.62 376 ALA A O 1
ATOM 2905 N N . SER A 1 377 ? -1.505 -4.834 19.779 1.00 94.19 377 SER A N 1
ATOM 2906 C CA . SER A 1 377 ? -1.537 -5.423 21.124 1.00 94.19 377 SER A CA 1
ATOM 2907 C C . SER A 1 377 ? -2.811 -6.241 21.362 1.00 94.19 377 SER A C 1
ATOM 2909 O O . SER A 1 377 ? -2.800 -7.208 22.126 1.00 94.19 377 SER A O 1
ATOM 2911 N N . GLY A 1 378 ? -3.895 -5.889 20.669 1.00 92.31 378 GLY A N 1
ATOM 2912 C CA . GLY A 1 378 ? -5.196 -6.537 20.769 1.00 92.31 378 GLY A CA 1
ATOM 2913 C C . GLY A 1 378 ? -5.992 -6.439 19.470 1.00 92.31 378 GLY A C 1
ATOM 2914 O O . GLY A 1 378 ? -5.756 -5.559 18.644 1.00 92.31 378 GLY A O 1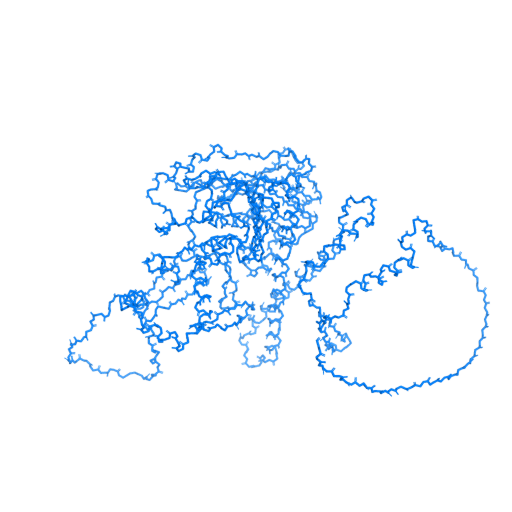
ATOM 2915 N N . ILE A 1 379 ? -6.926 -7.376 19.303 1.00 94.12 379 ILE A N 1
ATOM 2916 C CA . ILE A 1 379 ? -7.949 -7.377 18.254 1.00 94.12 379 ILE A CA 1
ATOM 2917 C C . ILE A 1 379 ? -9.306 -7.663 18.902 1.00 94.12 379 ILE A C 1
ATOM 2919 O O . ILE A 1 379 ? -9.442 -8.607 19.691 1.00 94.12 379 ILE A O 1
ATOM 2923 N N . ALA A 1 380 ? -10.298 -6.838 18.585 1.00 92.25 380 ALA A N 1
ATOM 2924 C CA . ALA A 1 380 ? -11.669 -6.960 19.055 1.00 92.25 380 ALA A CA 1
ATOM 2925 C C . ALA A 1 380 ? -12.628 -7.082 17.855 1.00 92.25 380 ALA A C 1
ATOM 2927 O O . ALA A 1 380 ? -12.461 -6.338 16.893 1.00 92.25 380 ALA A O 1
ATOM 2928 N N . PRO A 1 381 ? -13.635 -7.978 17.898 1.00 92.31 381 PRO A N 1
ATOM 2929 C CA . PRO A 1 381 ? -13.919 -8.944 18.961 1.00 92.31 381 PRO A CA 1
ATOM 2930 C C . PRO A 1 381 ? -12.855 -10.046 19.034 1.00 92.31 381 PRO A C 1
ATOM 2932 O O . PRO A 1 381 ? -12.365 -10.513 18.015 1.00 92.31 381 PRO A O 1
ATOM 2935 N N . LYS A 1 382 ? -12.519 -10.503 20.246 1.00 90.62 382 LYS A N 1
ATOM 2936 C CA . LYS A 1 382 ? -11.516 -11.559 20.432 1.00 90.62 382 LYS A CA 1
ATOM 2937 C C . LYS A 1 382 ? -12.101 -12.921 20.062 1.00 90.62 382 LYS A C 1
ATOM 2939 O O . LYS A 1 382 ? -12.776 -13.552 20.875 1.00 90.62 382 LYS A O 1
ATOM 2944 N N . LEU A 1 383 ? -11.817 -13.365 18.843 1.00 92.25 383 LEU A N 1
ATOM 2945 C CA . LEU A 1 383 ? -12.290 -14.634 18.290 1.00 92.25 383 LEU A CA 1
ATOM 2946 C C . LEU A 1 383 ? -11.123 -15.599 17.993 1.00 92.25 383 LEU A C 1
ATOM 2948 O O . LEU A 1 383 ? -9.974 -15.157 17.851 1.00 92.25 383 LEU A O 1
ATOM 2952 N N . PRO A 1 384 ? -11.385 -16.918 17.896 1.00 91.06 384 PRO A N 1
ATOM 2953 C CA . PRO A 1 384 ? -10.457 -17.869 17.286 1.00 91.06 384 PRO A CA 1
ATOM 2954 C C . PRO A 1 384 ? -10.084 -17.434 15.870 1.00 91.06 384 PRO A C 1
ATOM 2956 O O . PRO A 1 384 ? -10.935 -16.937 15.133 1.00 91.06 384 PRO A O 1
ATOM 2959 N N . ALA A 1 385 ? -8.839 -17.667 15.454 1.00 89.69 385 ALA A N 1
ATOM 2960 C CA . ALA A 1 385 ? -8.318 -17.091 14.216 1.00 89.69 385 ALA A CA 1
ATOM 2961 C C . ALA A 1 385 ? -9.176 -17.470 12.982 1.00 89.69 385 ALA A C 1
ATOM 2963 O O . ALA A 1 385 ? -9.463 -16.644 12.120 1.00 89.69 385 ALA A O 1
ATOM 2964 N N . ARG A 1 386 ? -9.689 -18.704 12.934 1.00 90.81 386 ARG A N 1
ATOM 2965 C CA . ARG A 1 386 ? -10.553 -19.176 11.838 1.00 90.81 386 ARG A CA 1
ATOM 2966 C C . ARG A 1 386 ? -11.879 -18.414 11.707 1.00 90.81 386 ARG A C 1
ATOM 2968 O O . ARG A 1 386 ? -12.430 -18.377 10.614 1.00 90.81 386 ARG A O 1
ATOM 2975 N N . GLU A 1 387 ? -12.398 -17.825 12.781 1.00 92.31 387 GLU A N 1
ATOM 2976 C CA . GLU A 1 387 ? -13.671 -17.090 12.759 1.00 92.31 387 GLU A CA 1
ATOM 2977 C C . GLU A 1 387 ? -13.565 -15.694 12.127 1.00 92.31 387 GLU A C 1
ATOM 2979 O O . GLU A 1 387 ? -14.596 -15.065 11.886 1.00 92.31 387 GLU A O 1
ATOM 2984 N N . TYR A 1 388 ? -12.346 -15.224 11.835 1.00 91.31 388 TYR A N 1
ATOM 2985 C CA . TYR A 1 388 ? -12.120 -14.041 10.999 1.00 91.31 388 TYR A CA 1
ATOM 2986 C C . TYR A 1 388 ? -12.216 -14.346 9.493 1.00 91.31 388 TYR A C 1
ATOM 2988 O O . TYR A 1 388 ? -12.267 -13.418 8.697 1.00 91.31 388 TYR A O 1
ATOM 2996 N N . LEU A 1 389 ? -12.247 -15.625 9.091 1.00 90.44 389 LEU A N 1
ATOM 2997 C CA . LEU A 1 389 ? -12.492 -16.066 7.708 1.00 90.44 389 LEU A CA 1
ATOM 2998 C C . LEU A 1 389 ? -13.965 -16.457 7.535 1.00 90.44 389 LEU A C 1
ATOM 3000 O O . LEU A 1 389 ? -14.297 -17.614 7.255 1.00 90.44 389 LEU A O 1
ATOM 3004 N N . ASP A 1 390 ? -14.855 -15.509 7.809 1.00 88.81 390 ASP A N 1
ATOM 3005 C CA . ASP A 1 390 ? -16.301 -15.719 7.805 1.00 88.81 390 ASP A CA 1
ATOM 3006 C C . ASP A 1 390 ? -16.955 -15.505 6.435 1.00 88.81 390 ASP A C 1
ATOM 3008 O O . ASP A 1 390 ? -18.162 -15.720 6.313 1.00 88.81 390 ASP A O 1
ATOM 3012 N N . ARG A 1 391 ? -16.182 -15.122 5.405 1.00 86.81 391 ARG A N 1
ATOM 3013 C CA . ARG A 1 391 ? -16.677 -14.664 4.095 1.00 86.81 391 ARG A CA 1
ATOM 3014 C C . ARG A 1 391 ? -17.696 -13.524 4.195 1.00 86.81 391 ARG A C 1
ATOM 3016 O O . ARG A 1 391 ? -18.508 -13.349 3.290 1.00 86.81 391 ARG A O 1
ATOM 3023 N N . GLY A 1 392 ? -17.686 -12.794 5.305 1.00 88.44 392 GLY A N 1
ATOM 3024 C CA . GLY A 1 392 ? -18.612 -11.713 5.601 1.00 88.44 392 GLY A CA 1
ATOM 3025 C C . GLY A 1 392 ? -17.865 -10.431 5.938 1.00 88.44 392 GLY A C 1
ATOM 3026 O O . GLY A 1 392 ? -16.756 -10.195 5.460 1.00 88.44 392 GLY A O 1
ATOM 3027 N N . GLU A 1 393 ? -18.487 -9.612 6.781 1.00 88.62 393 GLU A N 1
ATOM 3028 C CA . GLU A 1 393 ? -18.005 -8.276 7.147 1.00 88.62 393 GLU A CA 1
ATOM 3029 C C . GLU A 1 393 ? -16.595 -8.312 7.758 1.00 88.62 393 GLU A C 1
ATOM 3031 O O . GLU A 1 393 ? -15.738 -7.533 7.358 1.00 88.62 393 GLU A O 1
ATOM 3036 N N . LYS A 1 394 ? -16.299 -9.269 8.654 1.00 91.19 394 LYS A N 1
ATOM 3037 C CA . LYS A 1 394 ? -14.985 -9.352 9.322 1.00 91.19 394 LYS A CA 1
ATOM 3038 C C . LYS A 1 394 ? -13.862 -9.668 8.339 1.00 91.19 394 LYS A C 1
ATOM 3040 O O . LYS A 1 394 ? -12.808 -9.034 8.375 1.00 91.19 394 LYS A O 1
ATOM 3045 N N . GLU A 1 395 ? -14.069 -10.660 7.472 1.00 92.38 395 GLU A N 1
ATOM 3046 C CA . GLU A 1 395 ? -13.090 -10.997 6.439 1.00 92.38 395 GLU A CA 1
ATOM 3047 C C . GLU A 1 395 ? -12.899 -9.827 5.461 1.00 92.38 395 GLU A C 1
ATOM 3049 O O . GLU A 1 395 ? -11.765 -9.510 5.095 1.00 92.38 395 GLU A O 1
ATOM 3054 N N . ASN A 1 396 ? -13.990 -9.172 5.052 1.00 91.69 396 ASN A N 1
ATOM 3055 C CA . ASN A 1 396 ? -13.952 -8.066 4.097 1.00 91.69 396 ASN A CA 1
ATOM 3056 C C . ASN A 1 396 ? -13.260 -6.822 4.663 1.00 91.69 396 ASN A C 1
ATOM 3058 O O . ASN A 1 396 ? -12.475 -6.208 3.942 1.00 91.69 396 ASN A O 1
ATOM 3062 N N . GLU A 1 397 ? -13.474 -6.500 5.939 1.00 91.56 397 GLU A N 1
ATOM 3063 C CA . GLU A 1 397 ? -12.805 -5.392 6.622 1.00 91.56 397 GLU A CA 1
ATOM 3064 C C . GLU A 1 397 ? -11.287 -5.635 6.707 1.00 91.56 397 GLU A C 1
ATOM 3066 O O . GLU A 1 397 ? -10.491 -4.789 6.306 1.00 91.56 397 GLU A O 1
ATOM 3071 N N . LEU A 1 398 ? -10.840 -6.840 7.089 1.00 93.12 398 LEU A N 1
ATOM 3072 C CA . LEU A 1 398 ? -9.404 -7.179 7.100 1.00 93.12 398 LEU A CA 1
ATOM 3073 C C . LEU A 1 398 ? -8.762 -7.126 5.710 1.00 93.12 398 LEU A C 1
ATOM 3075 O O . LEU A 1 398 ? -7.592 -6.746 5.578 1.00 93.12 398 LEU A O 1
ATOM 3079 N N . LYS A 1 399 ? -9.509 -7.508 4.667 1.00 93.25 399 LYS A N 1
ATOM 3080 C CA . LYS A 1 399 ? -9.031 -7.468 3.279 1.00 93.25 399 LYS A CA 1
ATOM 3081 C C . LYS A 1 399 ? -8.723 -6.057 2.797 1.00 93.25 399 LYS A C 1
ATOM 3083 O O . LYS A 1 399 ? -7.873 -5.927 1.917 1.00 93.25 399 LYS A O 1
ATOM 3088 N N . GLN A 1 400 ? -9.346 -5.032 3.378 1.00 91.38 400 GLN A N 1
ATOM 3089 C CA . GLN A 1 400 ? -9.067 -3.640 3.027 1.00 91.38 400 GLN A CA 1
ATOM 3090 C C . GLN A 1 400 ? -7.597 -3.265 3.242 1.00 91.38 400 GLN A C 1
ATOM 3092 O O . GLN A 1 400 ? -7.059 -2.443 2.509 1.00 91.38 400 GLN A O 1
ATOM 3097 N N . VAL A 1 401 ? -6.955 -3.878 4.240 1.00 93.00 401 VAL A N 1
ATOM 3098 C CA . VAL A 1 401 ? -5.580 -3.566 4.643 1.00 93.00 401 VAL A CA 1
ATOM 3099 C C . VAL A 1 401 ? -4.595 -4.676 4.265 1.00 93.00 401 VAL A C 1
ATOM 3101 O O . VAL A 1 401 ? -3.471 -4.399 3.855 1.00 93.00 401 VAL A O 1
ATOM 3104 N N . LEU A 1 402 ? -4.995 -5.945 4.385 1.00 93.75 402 LEU A N 1
ATOM 3105 C CA . LEU A 1 402 ? -4.108 -7.095 4.151 1.00 93.75 402 LEU A CA 1
ATOM 3106 C C . LEU A 1 402 ? -4.203 -7.652 2.720 1.00 93.75 402 LEU A C 1
ATOM 3108 O O . LEU A 1 402 ? -3.398 -8.502 2.317 1.00 93.75 402 LEU A O 1
ATOM 3112 N N . GLY A 1 403 ? -5.185 -7.195 1.942 1.00 91.94 403 GLY A N 1
ATOM 3113 C CA . GLY A 1 403 ? -5.586 -7.828 0.692 1.00 91.94 403 GLY A CA 1
ATOM 3114 C C . GLY A 1 403 ? -6.219 -9.203 0.929 1.00 91.94 403 GLY A C 1
ATOM 3115 O O . GLY A 1 403 ? -6.602 -9.557 2.041 1.00 91.94 403 GLY A O 1
ATOM 3116 N N . GLU A 1 404 ? -6.323 -10.015 -0.127 1.00 90.06 404 GLU A N 1
ATOM 3117 C CA . GLU A 1 404 ? -6.914 -11.360 -0.028 1.00 90.06 404 GLU A CA 1
ATOM 3118 C C . GLU A 1 404 ? -6.198 -12.225 1.020 1.00 90.06 404 GLU A C 1
ATOM 3120 O O . GLU A 1 404 ? -4.998 -12.480 0.900 1.00 90.06 404 GLU A O 1
ATOM 3125 N N . LEU A 1 405 ? -6.942 -12.703 2.022 1.00 90.31 405 LEU A N 1
ATOM 3126 C CA . LEU A 1 405 ? -6.413 -13.551 3.087 1.00 90.31 405 LEU A CA 1
ATOM 3127 C C . LEU A 1 405 ? -6.119 -14.964 2.567 1.00 90.31 405 LEU A C 1
ATOM 3129 O O . LEU A 1 405 ? -6.934 -15.586 1.884 1.00 90.31 405 LEU A O 1
ATOM 3133 N N . HIS A 1 406 ? -4.933 -15.480 2.885 1.00 84.81 406 HIS A N 1
ATOM 3134 C CA . HIS A 1 406 ? -4.481 -16.806 2.457 1.00 84.81 406 HIS A CA 1
ATOM 3135 C C . HIS A 1 406 ? -4.395 -17.788 3.617 1.00 84.81 406 HIS A C 1
ATOM 3137 O O . HIS A 1 406 ? -4.771 -18.953 3.467 1.00 84.81 406 HIS A O 1
ATOM 3143 N N . SER A 1 407 ? -3.913 -17.335 4.773 1.00 84.50 407 SER A N 1
ATOM 3144 C CA . SER A 1 407 ? -3.815 -18.180 5.954 1.00 84.50 407 SER A CA 1
ATOM 3145 C C . SER A 1 407 ? -4.033 -17.388 7.232 1.00 84.50 407 SER A C 1
ATOM 3147 O O . SER A 1 407 ? -3.692 -16.212 7.339 1.00 84.50 407 SER A O 1
ATOM 3149 N N . VAL A 1 408 ? -4.640 -18.053 8.208 1.00 88.94 408 VAL A N 1
ATOM 3150 C CA . VAL A 1 408 ? -4.950 -17.471 9.507 1.00 88.94 408 VAL A CA 1
ATOM 3151 C C . VAL A 1 408 ? -4.661 -18.518 10.581 1.00 88.94 408 VAL A C 1
ATOM 3153 O O . VAL A 1 408 ? -5.052 -19.680 10.447 1.00 88.94 408 VAL A O 1
ATOM 3156 N N . HIS A 1 409 ? -3.926 -18.125 11.619 1.00 88.81 409 HIS A N 1
ATOM 3157 C CA . HIS A 1 409 ? -3.374 -19.030 12.622 1.00 88.81 409 HIS A CA 1
ATOM 3158 C C . HIS A 1 409 ? -3.505 -18.460 14.036 1.00 88.81 409 HIS A C 1
ATOM 3160 O O . HIS A 1 409 ? -3.194 -17.298 14.288 1.00 88.81 409 HIS A O 1
ATOM 3166 N N . ASP A 1 410 ? -3.907 -19.309 14.979 1.00 86.56 410 ASP A N 1
ATOM 3167 C CA . ASP A 1 410 ? -3.807 -19.022 16.408 1.00 86.56 410 ASP A CA 1
ATOM 3168 C C . ASP A 1 410 ? -2.375 -19.313 16.880 1.00 86.56 410 ASP A C 1
ATOM 3170 O O . ASP A 1 410 ? -1.901 -20.451 16.795 1.00 86.56 410 ASP A O 1
ATOM 3174 N N . ILE A 1 411 ? -1.674 -18.292 17.380 1.00 86.19 411 ILE A N 1
ATOM 3175 C CA . ILE A 1 411 ? -0.354 -18.448 17.993 1.00 86.19 411 ILE A CA 1
ATOM 3176 C C . ILE A 1 411 ? -0.544 -18.461 19.508 1.00 86.19 411 ILE A C 1
ATOM 3178 O O . ILE A 1 411 ? -0.767 -17.441 20.156 1.00 86.19 411 ILE A O 1
ATOM 3182 N N . GLY A 1 412 ? -0.470 -19.655 20.093 1.00 80.75 412 GLY A N 1
ATOM 3183 C CA . GLY A 1 412 ? -0.763 -19.827 21.513 1.00 80.75 412 GLY A CA 1
ATOM 3184 C C . GLY A 1 412 ? -2.237 -19.550 21.825 1.00 80.75 412 GLY A C 1
ATOM 3185 O O . GLY A 1 412 ? -3.120 -19.928 21.061 1.00 80.75 412 GLY A O 1
ATOM 3186 N N . LEU A 1 413 ? -2.505 -18.945 22.984 1.00 80.69 413 LEU A N 1
ATOM 3187 C CA . LEU A 1 413 ? -3.873 -18.664 23.442 1.00 80.69 413 LEU A CA 1
ATOM 3188 C C . LEU A 1 413 ? -4.363 -17.286 22.981 1.00 80.69 413 LEU A C 1
ATOM 3190 O O . LEU A 1 413 ? -5.509 -17.133 22.554 1.00 80.69 413 LEU A O 1
ATOM 3194 N N . ASP A 1 414 ? -3.488 -16.285 23.046 1.00 85.69 414 ASP A N 1
ATOM 3195 C CA . ASP A 1 414 ? -3.874 -14.889 22.872 1.00 85.69 414 ASP A CA 1
ATOM 3196 C C . ASP A 1 414 ? -3.567 -14.359 21.474 1.00 85.69 414 ASP A C 1
ATOM 3198 O O . ASP A 1 414 ? -4.435 -13.715 20.887 1.00 85.69 414 ASP A O 1
ATOM 3202 N N . ASP A 1 415 ? -2.418 -14.704 20.895 1.00 88.62 415 ASP A N 1
ATOM 3203 C CA . ASP A 1 415 ? -1.945 -14.086 19.659 1.00 88.62 415 ASP A CA 1
ATOM 3204 C C . ASP A 1 415 ? -2.616 -14.702 18.410 1.00 88.62 415 ASP A C 1
ATOM 3206 O O . ASP A 1 415 ? -2.960 -15.891 18.362 1.00 88.62 415 ASP A O 1
ATOM 3210 N N . LYS A 1 416 ? -2.856 -13.867 17.398 1.00 90.31 416 LYS A N 1
ATOM 3211 C CA . LYS A 1 416 ? -3.545 -14.197 16.144 1.00 90.31 416 LYS A CA 1
ATOM 3212 C C . LYS A 1 416 ? -2.702 -13.700 14.979 1.00 90.31 416 LYS A C 1
ATOM 3214 O O . LYS A 1 416 ? -2.368 -12.521 14.923 1.00 90.31 416 LYS A O 1
ATOM 3219 N N . LEU A 1 417 ? -2.363 -14.595 14.059 1.00 92.00 417 LEU A N 1
ATOM 3220 C CA . LEU A 1 417 ? -1.612 -14.282 12.849 1.00 92.00 417 LEU A CA 1
ATOM 3221 C C . LEU A 1 417 ? -2.536 -14.383 11.640 1.00 92.00 417 LEU A C 1
ATOM 3223 O O . LEU A 1 417 ? -3.079 -15.453 11.371 1.00 92.00 417 LEU A O 1
ATOM 3227 N N . LEU A 1 418 ? -2.676 -13.290 10.901 1.00 92.75 418 LEU A N 1
ATOM 3228 C CA . LEU A 1 418 ? -3.443 -13.211 9.667 1.00 92.75 418 LEU A CA 1
ATOM 3229 C C . LEU A 1 418 ? -2.495 -12.834 8.532 1.00 92.75 418 LEU A C 1
ATOM 3231 O O . LEU A 1 418 ? -1.838 -11.796 8.585 1.00 92.75 418 LEU A O 1
ATOM 3235 N N . VAL A 1 419 ? -2.406 -13.688 7.517 1.00 90.81 419 VAL A N 1
ATOM 3236 C CA . VAL A 1 419 ? -1.513 -13.509 6.370 1.00 90.81 419 VAL A CA 1
ATOM 3237 C C . VAL A 1 419 ? -2.357 -13.294 5.122 1.00 90.81 419 VAL A C 1
ATOM 3239 O O . VAL A 1 419 ? -3.107 -14.181 4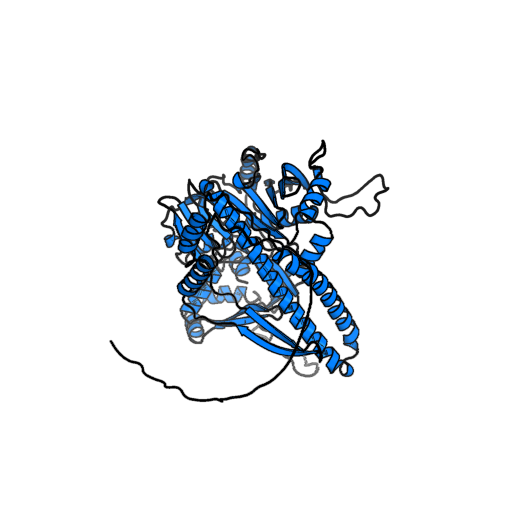.698 1.00 90.81 419 VAL A O 1
ATOM 3242 N N . GLY A 1 420 ? -2.228 -12.106 4.542 1.00 90.38 420 GLY A N 1
ATOM 3243 C CA . GLY A 1 420 ? -2.849 -11.719 3.287 1.00 90.38 420 GLY A CA 1
ATOM 3244 C C . GLY A 1 420 ? -1.850 -11.606 2.141 1.00 90.38 420 GLY A C 1
ATOM 3245 O O . GLY A 1 420 ? -0.651 -11.856 2.278 1.00 90.38 420 GLY A O 1
ATOM 3246 N N . ARG A 1 421 ? -2.374 -11.260 0.966 1.00 88.12 421 ARG A N 1
ATOM 3247 C CA . ARG A 1 421 ? -1.593 -11.096 -0.264 1.00 88.12 421 ARG A CA 1
ATOM 3248 C C . ARG A 1 421 ? -0.690 -9.862 -0.243 1.00 88.12 421 ARG A C 1
ATOM 3250 O O . ARG A 1 421 ? 0.382 -9.890 -0.848 1.00 88.12 421 ARG A O 1
ATOM 3257 N N . GLU A 1 422 ? -1.172 -8.778 0.351 1.00 87.44 422 GLU A N 1
ATOM 3258 C CA . GLU A 1 422 ? -0.542 -7.450 0.311 1.00 87.44 422 GLU A CA 1
ATOM 3259 C C . GLU A 1 422 ? -0.009 -7.030 1.685 1.00 87.44 422 GLU A C 1
ATOM 3261 O O . GLU A 1 422 ? 0.878 -6.179 1.767 1.00 87.44 422 GLU A O 1
ATOM 3266 N N . GLY A 1 423 ? -0.459 -7.704 2.747 1.00 91.44 423 GLY A N 1
ATOM 3267 C CA . GLY A 1 423 ? 0.100 -7.519 4.071 1.00 91.44 423 GLY A CA 1
ATOM 3268 C C . GLY A 1 423 ? -0.136 -8.665 5.046 1.00 91.44 423 GLY A C 1
ATOM 3269 O O . GLY A 1 423 ? -0.784 -9.667 4.743 1.00 91.44 423 GLY A O 1
ATOM 3270 N N . MET A 1 424 ? 0.408 -8.501 6.248 1.00 93.56 424 MET A N 1
ATOM 3271 C CA . MET A 1 424 ? 0.305 -9.446 7.358 1.00 93.56 424 MET A CA 1
ATOM 3272 C C . MET A 1 424 ? -0.024 -8.709 8.660 1.00 93.56 424 MET A C 1
ATOM 3274 O O . MET A 1 424 ? 0.529 -7.646 8.920 1.00 93.56 424 MET A O 1
ATOM 3278 N N . LEU A 1 425 ? -0.882 -9.294 9.498 1.00 94.94 425 LEU A N 1
ATOM 3279 C CA . LEU A 1 425 ? -1.247 -8.781 10.819 1.00 94.94 425 LEU A CA 1
ATOM 3280 C C . LEU A 1 425 ? -0.925 -9.818 11.897 1.00 94.94 425 LEU A C 1
ATOM 3282 O O . LEU A 1 425 ? -1.421 -10.944 11.851 1.00 94.94 425 LEU A O 1
ATOM 3286 N N . LEU A 1 426 ? -0.136 -9.424 12.896 1.00 94.25 426 LEU A N 1
ATOM 3287 C CA . LEU A 1 426 ? 0.022 -10.166 14.145 1.00 94.25 426 LEU A CA 1
ATOM 3288 C C . LEU A 1 426 ? -0.627 -9.382 15.287 1.00 94.25 426 LEU A C 1
ATOM 3290 O O . LEU A 1 426 ? -0.084 -8.379 15.748 1.00 94.25 426 LEU A O 1
ATOM 3294 N N . ALA A 1 427 ? -1.777 -9.855 15.756 1.00 93.75 427 ALA A N 1
ATOM 3295 C CA . ALA A 1 427 ? -2.527 -9.229 16.834 1.00 93.75 427 ALA A CA 1
ATOM 3296 C C . ALA A 1 427 ? -2.410 -10.038 18.130 1.00 93.75 427 ALA A C 1
ATOM 3298 O O . ALA A 1 427 ? -2.812 -11.201 18.183 1.00 93.75 427 ALA A O 1
ATOM 3299 N N . GLY A 1 428 ? -1.887 -9.419 19.182 1.00 91.00 428 GLY A N 1
ATOM 3300 C CA . GLY A 1 428 ? -1.850 -9.970 20.528 1.00 91.00 428 GLY A CA 1
ATOM 3301 C C . GLY A 1 428 ? -0.740 -9.375 21.402 1.00 91.00 428 GLY A C 1
ATOM 3302 O O . GLY A 1 428 ? 0.184 -8.720 20.911 1.00 91.00 428 GLY A O 1
ATOM 3303 N N . PRO A 1 429 ? -0.798 -9.607 22.724 1.00 87.94 429 PRO A N 1
ATOM 3304 C CA . PRO A 1 429 ? 0.082 -8.951 23.688 1.00 87.94 429 PRO A CA 1
ATOM 3305 C C . PRO A 1 429 ? 1.558 -9.334 23.523 1.00 87.94 429 PRO A C 1
ATOM 3307 O O . PRO A 1 429 ? 2.435 -8.612 24.000 1.00 87.94 429 PRO A O 1
ATOM 3310 N N . ASN A 1 430 ? 1.863 -10.464 22.872 1.00 85.31 430 ASN A N 1
ATOM 3311 C CA . ASN A 1 430 ? 3.244 -10.888 22.638 1.00 85.31 430 ASN A CA 1
ATOM 3312 C C . ASN A 1 430 ? 3.744 -10.577 21.225 1.00 85.31 430 ASN A C 1
ATOM 3314 O O . ASN A 1 430 ? 4.849 -11.014 20.895 1.00 85.31 430 ASN A O 1
ATOM 3318 N N . ALA A 1 431 ? 2.995 -9.824 20.410 1.00 82.50 431 ALA A N 1
ATOM 3319 C CA . ALA A 1 431 ? 3.361 -9.545 19.020 1.00 82.50 431 ALA A CA 1
ATOM 3320 C C . ALA A 1 431 ? 4.808 -9.026 18.883 1.00 82.50 431 ALA A C 1
ATOM 3322 O O . ALA A 1 431 ? 5.575 -9.520 18.055 1.00 82.50 431 ALA A O 1
ATOM 3323 N N . ASN A 1 432 ? 5.229 -8.148 19.800 1.00 79.94 432 ASN A N 1
ATOM 3324 C CA . ASN A 1 432 ? 6.572 -7.555 19.824 1.00 79.94 432 ASN A CA 1
ATOM 3325 C C . ASN A 1 432 ? 7.708 -8.587 19.982 1.00 79.94 432 ASN A C 1
ATOM 3327 O O . ASN A 1 432 ? 8.827 -8.377 19.525 1.00 79.94 432 ASN A O 1
ATOM 3331 N N . ARG A 1 433 ? 7.454 -9.748 20.602 1.00 82.81 433 ARG A N 1
ATOM 3332 C CA . ARG A 1 433 ? 8.489 -10.791 20.767 1.00 82.81 433 ARG A CA 1
ATOM 3333 C C . ARG A 1 433 ? 8.861 -11.462 19.449 1.00 82.81 433 ARG A C 1
ATOM 3335 O O . ARG A 1 433 ? 9.931 -12.063 19.352 1.00 82.81 433 ARG A O 1
ATOM 3342 N N . HIS A 1 434 ? 7.974 -11.393 18.462 1.00 83.62 434 HIS A N 1
ATOM 3343 C CA . HIS A 1 434 ? 8.140 -12.035 17.165 1.00 83.62 434 HIS A CA 1
ATOM 3344 C C . HIS A 1 434 ? 8.724 -11.096 16.104 1.00 83.62 434 HIS A C 1
ATOM 3346 O O . HIS A 1 434 ? 9.004 -11.560 15.000 1.00 83.62 434 HIS A O 1
ATOM 3352 N N . GLU A 1 435 ? 8.993 -9.829 16.446 1.00 83.88 435 GLU A N 1
ATOM 3353 C CA . GLU A 1 435 ? 9.549 -8.801 15.553 1.00 83.88 435 GLU A CA 1
ATOM 3354 C C . GLU A 1 435 ? 10.689 -9.297 14.641 1.00 83.88 435 GLU A C 1
ATOM 3356 O O . GLU A 1 435 ? 10.572 -9.098 13.434 1.00 83.88 435 GLU A O 1
ATOM 3361 N N . PRO A 1 436 ? 11.728 -10.026 15.112 1.00 85.31 436 PRO A N 1
ATOM 3362 C CA . PRO A 1 436 ? 12.809 -10.473 14.226 1.00 85.31 436 PRO A CA 1
ATOM 3363 C C . PRO A 1 436 ? 12.343 -11.390 13.087 1.00 85.31 436 PRO A C 1
ATOM 3365 O O . PRO A 1 436 ? 12.873 -11.333 11.980 1.00 85.31 436 PRO A O 1
ATOM 3368 N N . LEU A 1 437 ? 11.353 -12.249 13.350 1.00 84.62 437 LEU A N 1
ATOM 3369 C CA . LEU A 1 437 ? 10.789 -13.141 12.334 1.00 84.62 437 LEU A CA 1
ATOM 3370 C C . LEU A 1 437 ? 9.877 -12.377 11.376 1.00 84.62 437 LEU A C 1
ATOM 3372 O O . LEU A 1 437 ? 9.888 -12.654 10.178 1.00 84.62 437 LEU A O 1
ATOM 3376 N N . LEU A 1 438 ? 9.109 -11.417 11.895 1.00 83.88 438 LEU A N 1
ATOM 3377 C CA . LEU A 1 438 ? 8.225 -10.590 11.079 1.00 83.88 438 LEU A CA 1
ATOM 3378 C C . LEU A 1 438 ? 9.029 -9.698 10.127 1.00 83.88 438 LEU A C 1
ATOM 3380 O O . LEU A 1 438 ? 8.688 -9.611 8.953 1.00 83.88 438 LEU A O 1
ATOM 3384 N N . VAL A 1 439 ? 10.131 -9.112 10.602 1.00 85.69 439 VAL A N 1
ATOM 3385 C CA . VAL A 1 439 ? 11.059 -8.323 9.779 1.00 85.69 439 VAL A CA 1
ATOM 3386 C C . VAL A 1 439 ? 11.691 -9.188 8.690 1.00 85.69 439 VAL A C 1
ATOM 3388 O O . VAL A 1 439 ? 11.672 -8.802 7.527 1.00 85.69 439 VAL A O 1
ATOM 3391 N N . ALA A 1 440 ? 12.166 -10.395 9.017 1.00 83.38 440 ALA A N 1
ATOM 3392 C CA . ALA A 1 440 ? 12.708 -11.310 8.008 1.00 83.38 440 ALA A CA 1
ATOM 3393 C C . ALA A 1 440 ? 11.664 -11.692 6.936 1.00 83.38 440 ALA A C 1
ATOM 3395 O O . ALA A 1 440 ? 11.989 -11.818 5.754 1.00 83.38 440 ALA A O 1
ATOM 3396 N N . HIS A 1 441 ? 10.401 -11.861 7.336 1.00 83.19 441 HIS A N 1
ATOM 3397 C CA . HIS A 1 441 ? 9.296 -12.137 6.420 1.00 83.19 441 HIS A CA 1
ATOM 3398 C C . HIS A 1 441 ? 8.963 -10.931 5.525 1.00 83.19 441 HIS A C 1
ATOM 3400 O O . HIS A 1 441 ? 8.835 -11.088 4.310 1.00 83.19 441 HIS A O 1
ATOM 3406 N N . LEU A 1 442 ? 8.889 -9.733 6.113 1.00 86.75 442 LEU A N 1
ATOM 3407 C CA . LEU A 1 442 ? 8.699 -8.455 5.420 1.00 86.75 442 LEU A CA 1
ATOM 3408 C C . LEU A 1 442 ? 9.756 -8.264 4.328 1.00 86.75 442 LEU A C 1
ATOM 3410 O O . LEU A 1 442 ? 9.446 -7.983 3.171 1.00 86.75 442 LEU A O 1
ATOM 3414 N N . GLU A 1 443 ? 11.013 -8.475 4.694 1.00 83.44 443 GLU A N 1
ATOM 3415 C CA . GLU A 1 443 ? 12.171 -8.392 3.820 1.00 83.44 443 GLU A CA 1
ATOM 3416 C C . GLU A 1 443 ? 12.106 -9.371 2.637 1.00 83.44 443 GLU A C 1
ATOM 3418 O O . GLU A 1 443 ? 12.385 -9.000 1.490 1.00 83.44 443 GLU A O 1
ATOM 3423 N N . LEU A 1 444 ? 11.734 -10.628 2.892 1.00 82.25 444 LEU A N 1
ATOM 3424 C CA . LEU A 1 444 ? 11.634 -11.650 1.852 1.00 82.25 444 LEU A CA 1
ATOM 3425 C C . LEU A 1 444 ? 10.510 -11.333 0.856 1.00 82.25 444 LEU A C 1
ATOM 3427 O O . LEU A 1 444 ? 10.730 -11.394 -0.356 1.00 82.25 444 LEU A O 1
ATOM 3431 N N . HIS A 1 445 ? 9.329 -10.947 1.346 1.00 84.06 445 HIS A N 1
ATOM 3432 C CA . HIS A 1 445 ? 8.215 -10.576 0.471 1.00 84.06 445 HIS A CA 1
ATOM 3433 C C . HIS A 1 445 ? 8.487 -9.297 -0.317 1.00 84.06 445 HIS A C 1
ATOM 3435 O O . HIS A 1 445 ? 8.125 -9.219 -1.490 1.00 84.06 445 HIS A O 1
ATOM 3441 N N . SER A 1 446 ? 9.198 -8.334 0.268 1.00 85.94 446 SER A N 1
ATOM 3442 C CA . SER A 1 446 ? 9.617 -7.119 -0.441 1.00 85.94 446 SER A CA 1
ATOM 3443 C C . SER A 1 446 ? 10.506 -7.445 -1.649 1.00 85.94 446 SER A C 1
ATOM 3445 O O . SER A 1 446 ? 10.299 -6.908 -2.741 1.00 85.94 446 SER A O 1
ATOM 3447 N N . ARG A 1 447 ? 11.443 -8.396 -1.503 1.00 82.62 447 ARG A N 1
ATOM 3448 C CA . ARG A 1 447 ? 12.263 -8.902 -2.621 1.00 82.62 447 ARG A CA 1
ATOM 3449 C C . ARG A 1 447 ? 11.411 -9.634 -3.660 1.00 82.62 447 ARG A C 1
ATOM 3451 O O . ARG A 1 447 ? 11.556 -9.394 -4.860 1.00 82.62 447 ARG A O 1
ATOM 3458 N N . GLU A 1 448 ? 10.497 -10.498 -3.218 1.00 81.56 448 GLU A N 1
ATOM 3459 C CA . GLU A 1 448 ? 9.588 -11.229 -4.109 1.00 81.56 448 GLU A CA 1
ATOM 3460 C C . GLU A 1 448 ? 8.746 -10.280 -4.981 1.00 81.56 448 GLU A C 1
ATOM 3462 O O . GLU A 1 448 ? 8.606 -10.505 -6.189 1.00 81.56 448 GLU A O 1
ATOM 3467 N N . LEU A 1 449 ? 8.216 -9.198 -4.398 1.00 83.12 449 LEU A N 1
ATOM 3468 C CA . LEU A 1 449 ? 7.430 -8.192 -5.116 1.00 83.12 449 LEU A CA 1
ATOM 3469 C C . LEU A 1 449 ? 8.210 -7.613 -6.299 1.00 83.12 449 LEU A C 1
ATOM 3471 O O . LEU A 1 449 ? 7.704 -7.593 -7.422 1.00 83.12 449 LEU A O 1
ATOM 3475 N N . VAL A 1 450 ? 9.455 -7.201 -6.077 1.00 81.69 450 VAL A N 1
ATOM 3476 C CA . VAL A 1 450 ? 10.298 -6.594 -7.116 1.00 81.69 450 VAL A CA 1
ATOM 3477 C C . VAL A 1 450 ? 10.665 -7.600 -8.200 1.00 81.69 450 VAL A C 1
ATOM 3479 O O . VAL A 1 450 ? 10.617 -7.273 -9.386 1.00 81.69 450 VAL A O 1
ATOM 3482 N N . VAL A 1 451 ? 10.951 -8.848 -7.822 1.00 80.38 451 VAL A N 1
ATOM 3483 C CA . VAL A 1 451 ? 11.212 -9.934 -8.778 1.00 80.38 451 VAL A CA 1
ATOM 3484 C C . VAL A 1 451 ? 10.009 -10.157 -9.703 1.00 80.38 451 VAL A C 1
ATOM 3486 O O . VAL A 1 451 ? 10.183 -10.322 -10.912 1.00 80.38 451 VAL A O 1
ATOM 3489 N N . ARG A 1 452 ? 8.776 -10.093 -9.180 1.00 79.12 452 ARG A N 1
ATOM 3490 C CA . ARG A 1 452 ? 7.556 -10.188 -10.003 1.00 79.12 452 ARG A CA 1
ATOM 3491 C C . ARG A 1 452 ? 7.473 -9.053 -11.035 1.00 79.12 452 ARG A C 1
ATOM 3493 O O . ARG A 1 452 ? 7.139 -9.322 -12.191 1.00 79.12 452 ARG A O 1
ATOM 3500 N N . PHE A 1 453 ? 7.807 -7.813 -10.660 1.00 77.69 453 PHE A N 1
ATOM 3501 C CA . PHE A 1 453 ? 7.849 -6.685 -11.607 1.00 77.69 453 PHE A CA 1
ATOM 3502 C C . PHE A 1 453 ? 8.947 -6.837 -12.649 1.00 77.69 453 PHE A C 1
ATOM 3504 O O . PHE A 1 453 ? 8.695 -6.613 -13.831 1.00 77.69 453 PHE A O 1
ATOM 3511 N N . PHE A 1 454 ? 10.127 -7.288 -12.235 1.00 78.12 454 PHE A N 1
ATOM 3512 C CA . PHE A 1 454 ? 11.244 -7.529 -13.138 1.00 78.12 454 PHE A CA 1
ATOM 3513 C C . PHE A 1 454 ? 10.882 -8.555 -14.224 1.00 78.12 454 PHE A C 1
ATOM 3515 O O . PHE A 1 454 ? 11.088 -8.314 -15.417 1.00 78.12 454 PHE A O 1
ATOM 3522 N N . PHE A 1 455 ? 10.254 -9.673 -13.843 1.00 76.12 455 PHE A N 1
ATOM 3523 C CA . PHE A 1 455 ? 9.782 -10.661 -14.817 1.00 76.12 455 PHE A CA 1
ATOM 3524 C C . PHE A 1 455 ? 8.707 -10.093 -15.739 1.00 76.12 455 PHE A C 1
ATOM 3526 O O . PHE A 1 455 ? 8.793 -10.273 -16.954 1.00 76.12 455 PHE A O 1
ATOM 3533 N N . LYS A 1 456 ? 7.724 -9.367 -15.192 1.00 76.19 456 LYS A N 1
ATOM 3534 C CA . LYS A 1 456 ? 6.692 -8.707 -16.002 1.00 76.19 456 LYS A CA 1
ATOM 3535 C C . LYS A 1 456 ? 7.318 -7.764 -17.034 1.00 76.19 456 LYS A C 1
ATOM 3537 O O . LYS A 1 456 ? 6.960 -7.829 -18.208 1.00 76.19 456 LYS A O 1
ATOM 3542 N N . ARG A 1 457 ? 8.292 -6.945 -16.623 1.00 76.50 457 ARG A N 1
ATOM 3543 C CA . ARG A 1 457 ? 9.018 -6.034 -17.515 1.00 76.50 457 ARG A CA 1
ATOM 3544 C C . ARG A 1 457 ? 9.761 -6.793 -18.609 1.00 76.50 457 ARG A C 1
ATOM 3546 O O . ARG A 1 457 ? 9.648 -6.430 -19.777 1.00 76.50 457 ARG A O 1
ATOM 3553 N N . THR A 1 458 ? 10.432 -7.886 -18.254 1.00 76.75 458 THR A N 1
ATOM 3554 C CA . THR A 1 458 ? 11.146 -8.748 -19.208 1.00 76.75 458 THR A CA 1
ATOM 3555 C C . THR A 1 458 ? 10.208 -9.320 -20.278 1.00 76.75 458 THR A C 1
ATOM 3557 O O . THR A 1 458 ? 10.551 -9.312 -21.460 1.00 76.75 458 THR A O 1
ATOM 3560 N N . PHE A 1 459 ? 9.005 -9.773 -19.901 1.00 77.94 459 PHE A N 1
ATOM 3561 C CA . PHE A 1 459 ? 8.012 -10.264 -20.867 1.00 77.94 459 PHE A CA 1
ATOM 3562 C C . PHE A 1 459 ? 7.528 -9.162 -21.816 1.00 77.94 459 PHE A C 1
ATOM 3564 O O . PHE A 1 459 ? 7.464 -9.387 -23.025 1.00 77.94 459 PHE A O 1
ATOM 3571 N N . ILE A 1 460 ? 7.255 -7.962 -21.293 1.00 76.88 460 ILE A N 1
ATOM 3572 C CA . ILE A 1 460 ? 6.841 -6.802 -22.099 1.00 76.88 460 ILE A CA 1
ATOM 3573 C C . ILE A 1 460 ? 7.947 -6.396 -23.083 1.00 76.88 460 ILE A C 1
ATOM 3575 O O . ILE A 1 460 ? 7.674 -6.159 -24.259 1.00 76.88 460 ILE A O 1
ATOM 3579 N N . LEU A 1 461 ? 9.205 -6.362 -22.631 1.00 76.06 461 LEU A N 1
ATOM 3580 C CA . LEU A 1 461 ? 10.359 -6.093 -23.494 1.00 76.06 461 LEU A CA 1
ATOM 3581 C C . LEU A 1 461 ? 10.509 -7.164 -24.584 1.00 76.06 461 LEU A C 1
ATOM 3583 O O . LEU A 1 461 ? 10.764 -6.831 -25.741 1.00 76.06 461 LEU A O 1
ATOM 3587 N N . GLY A 1 462 ? 10.307 -8.437 -24.237 1.00 78.81 462 GLY A N 1
ATOM 3588 C CA . GLY A 1 462 ? 10.322 -9.547 -25.189 1.00 78.81 462 GLY A CA 1
ATOM 3589 C C . GLY A 1 462 ? 9.269 -9.405 -26.292 1.00 78.81 462 GLY A C 1
ATOM 3590 O O . GLY A 1 462 ? 9.598 -9.563 -27.470 1.00 78.81 462 GLY A O 1
ATOM 3591 N N . ASP A 1 463 ? 8.031 -9.054 -25.934 1.00 79.94 463 ASP A N 1
ATOM 3592 C CA . ASP A 1 463 ? 6.957 -8.829 -26.909 1.00 79.94 463 ASP A CA 1
ATOM 3593 C C . ASP A 1 463 ? 7.227 -7.596 -27.786 1.00 79.94 463 ASP A C 1
ATOM 3595 O O . ASP A 1 463 ? 7.088 -7.652 -29.009 1.00 79.94 463 ASP A O 1
ATOM 3599 N N . LEU A 1 464 ? 7.727 -6.501 -27.200 1.00 77.12 464 LEU A N 1
ATOM 3600 C CA . LEU A 1 464 ? 8.090 -5.305 -27.961 1.00 77.12 464 LEU A CA 1
ATOM 3601 C C . LEU A 1 464 ? 9.192 -5.597 -28.990 1.00 77.12 464 LEU A C 1
ATOM 3603 O O . LEU A 1 464 ? 9.078 -5.178 -30.144 1.00 77.12 464 LEU A O 1
ATOM 3607 N N . LEU A 1 465 ? 10.214 -6.375 -28.624 1.00 78.88 465 LEU A N 1
ATOM 3608 C CA . LEU A 1 465 ? 11.249 -6.824 -29.561 1.00 78.88 465 LEU A CA 1
ATOM 3609 C C . LEU A 1 465 ? 10.693 -7.735 -30.664 1.00 78.88 465 LEU A C 1
ATOM 3611 O O . LEU A 1 465 ? 11.112 -7.624 -31.820 1.00 78.88 465 LEU A O 1
ATOM 3615 N N . ALA A 1 466 ? 9.748 -8.621 -30.341 1.00 81.56 466 ALA A N 1
ATOM 3616 C CA . ALA A 1 466 ? 9.094 -9.474 -31.329 1.00 81.56 466 ALA A CA 1
ATOM 3617 C C . ALA A 1 466 ? 8.281 -8.644 -32.337 1.00 81.56 466 ALA A C 1
ATOM 3619 O O . ALA A 1 466 ? 8.421 -8.843 -33.549 1.00 81.56 466 ALA A O 1
ATOM 3620 N N . ARG A 1 467 ? 7.511 -7.656 -31.857 1.00 80.19 467 ARG A N 1
ATOM 3621 C CA . ARG A 1 467 ? 6.783 -6.691 -32.700 1.00 80.19 467 ARG A CA 1
ATOM 3622 C C . ARG A 1 467 ? 7.733 -5.871 -33.569 1.00 80.19 467 ARG A C 1
ATOM 3624 O O . ARG A 1 467 ? 7.497 -5.731 -34.768 1.00 80.19 467 ARG A O 1
ATOM 3631 N N . ALA A 1 468 ? 8.848 -5.411 -33.003 1.00 76.56 468 ALA A N 1
ATOM 3632 C CA . ALA A 1 468 ? 9.872 -4.691 -33.752 1.00 76.56 468 ALA A CA 1
ATOM 3633 C C . ALA A 1 468 ? 10.489 -5.543 -34.868 1.00 76.56 468 ALA A C 1
ATOM 3635 O O . ALA A 1 468 ? 10.657 -5.074 -35.994 1.00 76.56 468 ALA A O 1
ATOM 3636 N N . ARG A 1 469 ? 10.773 -6.821 -34.597 1.00 79.00 469 ARG A N 1
ATOM 3637 C CA . ARG A 1 469 ? 11.277 -7.767 -35.600 1.00 79.00 469 ARG A CA 1
ATOM 3638 C C . ARG A 1 469 ? 10.264 -8.035 -36.714 1.00 79.00 469 ARG A C 1
ATOM 3640 O O . ARG A 1 469 ? 10.652 -8.069 -37.884 1.00 79.00 469 ARG A O 1
ATOM 3647 N N . ALA A 1 470 ? 8.990 -8.217 -36.368 1.00 80.75 470 ALA A N 1
ATOM 3648 C CA . ALA A 1 470 ? 7.923 -8.399 -37.348 1.00 80.75 470 ALA A CA 1
ATOM 3649 C C . ALA A 1 470 ? 7.820 -7.176 -38.269 1.00 80.75 470 ALA A C 1
ATOM 3651 O O . ALA A 1 470 ? 7.854 -7.325 -39.489 1.00 80.75 470 ALA A O 1
ATOM 3652 N N . TYR A 1 471 ? 7.836 -5.973 -37.690 1.00 75.81 471 TYR A N 1
ATOM 3653 C CA . TYR A 1 471 ? 7.827 -4.727 -38.447 1.00 75.81 471 TYR A CA 1
ATOM 3654 C C . TYR A 1 471 ? 9.050 -4.572 -39.361 1.00 75.81 471 TYR A C 1
ATOM 3656 O O . TYR A 1 471 ? 8.894 -4.239 -40.532 1.00 75.81 471 TYR A O 1
ATOM 3664 N N . MET A 1 472 ? 10.264 -4.870 -38.878 1.00 75.25 472 MET A N 1
ATOM 3665 C CA . MET A 1 472 ? 11.474 -4.851 -39.716 1.00 75.25 472 MET A CA 1
ATOM 3666 C C . MET A 1 472 ? 11.379 -5.810 -40.911 1.00 75.25 472 MET A C 1
ATOM 3668 O O . MET A 1 472 ? 12.005 -5.567 -41.937 1.00 75.25 472 MET A O 1
ATOM 3672 N N . THR A 1 473 ? 10.587 -6.878 -40.799 1.00 80.25 473 THR A N 1
ATOM 3673 C CA . THR A 1 473 ? 10.349 -7.830 -41.894 1.00 80.25 473 THR A CA 1
ATOM 3674 C C . THR A 1 473 ? 9.285 -7.320 -42.877 1.00 80.25 473 THR A C 1
ATOM 3676 O O . THR A 1 473 ? 9.341 -7.645 -44.058 1.00 80.25 473 THR A O 1
ATOM 3679 N N . SER A 1 474 ? 8.337 -6.495 -42.418 1.00 76.38 474 SER A N 1
ATOM 3680 C CA . SER A 1 474 ? 7.231 -5.941 -43.213 1.00 76.38 474 SER A CA 1
ATOM 3681 C C . SER A 1 474 ? 7.359 -4.436 -43.504 1.00 76.38 474 SER A C 1
ATOM 3683 O O . SER A 1 474 ? 6.356 -3.787 -43.804 1.00 76.38 474 SER A O 1
ATOM 3685 N N . TYR A 1 475 ? 8.564 -3.865 -43.399 1.00 68.88 475 TYR A N 1
ATOM 3686 C CA . TYR A 1 475 ? 8.797 -2.412 -43.431 1.00 68.88 475 TYR A CA 1
ATOM 3687 C C . TYR A 1 475 ? 8.340 -1.743 -44.738 1.00 68.88 475 TYR A C 1
ATOM 3689 O O . TYR A 1 475 ? 7.957 -0.575 -44.742 1.00 68.88 475 TYR A O 1
ATOM 3697 N N . GLU A 1 476 ? 8.342 -2.492 -45.843 1.00 69.75 476 GLU A N 1
ATOM 3698 C CA . GLU A 1 476 ? 7.938 -2.019 -47.173 1.00 69.75 476 GLU A CA 1
ATOM 3699 C C . GLU A 1 476 ? 6.454 -1.628 -47.236 1.00 69.75 476 GLU A C 1
ATOM 3701 O O . GLU A 1 476 ? 6.068 -0.813 -48.069 1.00 69.75 476 GLU A O 1
ATOM 3706 N N . MET A 1 477 ? 5.627 -2.173 -46.336 1.00 72.38 477 MET A N 1
ATOM 3707 C CA . MET A 1 477 ? 4.181 -1.942 -46.318 1.00 72.38 477 MET A CA 1
ATOM 3708 C C . MET A 1 477 ? 3.765 -0.672 -45.569 1.00 72.38 477 MET A C 1
ATOM 3710 O O . MET A 1 477 ? 2.644 -0.208 -45.765 1.00 72.38 477 MET A O 1
ATOM 3714 N N . ASN A 1 478 ? 4.617 -0.114 -44.701 1.00 68.94 478 ASN A N 1
ATOM 3715 C CA . ASN A 1 478 ? 4.264 1.078 -43.927 1.00 68.94 478 ASN A CA 1
ATOM 3716 C C . ASN A 1 478 ? 5.497 1.914 -43.532 1.00 68.94 478 ASN A C 1
ATOM 3718 O O . ASN A 1 478 ? 5.906 1.881 -42.377 1.00 68.94 478 ASN A O 1
ATOM 3722 N N . PRO A 1 479 ? 6.112 2.668 -44.458 1.00 71.31 479 PRO A N 1
ATOM 3723 C CA . PRO A 1 479 ? 7.347 3.411 -44.191 1.00 71.31 479 PRO A CA 1
ATOM 3724 C C . PRO A 1 479 ? 7.203 4.540 -43.153 1.00 71.31 479 PRO A C 1
ATOM 3726 O O . PRO A 1 479 ? 8.201 4.916 -42.539 1.00 71.31 479 PRO A O 1
ATOM 3729 N N . GLU A 1 480 ? 5.991 5.059 -42.919 1.00 73.88 480 GLU A N 1
ATOM 3730 C CA . GLU A 1 480 ? 5.737 6.163 -41.976 1.00 73.88 480 GLU A CA 1
ATOM 3731 C C . GLU A 1 480 ? 5.953 5.763 -40.505 1.00 73.88 480 GLU A C 1
ATOM 3733 O O . GLU A 1 480 ? 6.328 6.598 -39.686 1.00 73.88 480 GLU A O 1
ATOM 3738 N N . ALA A 1 481 ? 5.820 4.477 -40.166 1.00 70.31 481 ALA A N 1
ATOM 3739 C CA . ALA A 1 481 ? 6.017 3.975 -38.802 1.00 70.31 481 ALA A CA 1
ATOM 3740 C C . ALA A 1 481 ? 7.498 3.686 -38.450 1.00 70.31 481 ALA A C 1
ATOM 3742 O O . ALA A 1 481 ? 7.807 3.173 -37.370 1.00 70.31 481 ALA A O 1
ATOM 3743 N N . MET A 1 482 ? 8.450 3.997 -39.345 1.00 73.44 482 MET A N 1
ATOM 3744 C CA . MET A 1 482 ? 9.867 3.655 -39.148 1.00 73.44 482 MET A CA 1
ATOM 3745 C C . MET A 1 482 ? 10.496 4.421 -37.979 1.00 73.44 482 MET A C 1
ATOM 3747 O O . MET A 1 482 ? 11.274 3.840 -37.217 1.00 73.44 482 MET A O 1
ATOM 3751 N N . ASP A 1 483 ? 10.166 5.702 -37.821 1.00 77.31 483 ASP A N 1
ATOM 3752 C CA . ASP A 1 483 ? 10.735 6.540 -36.761 1.00 77.31 483 ASP A CA 1
ATOM 3753 C C . ASP A 1 483 ? 10.210 6.142 -35.379 1.00 77.31 483 ASP A C 1
ATOM 3755 O O . ASP A 1 483 ? 10.980 6.033 -34.422 1.00 77.31 483 ASP A O 1
ATOM 3759 N N . GLU A 1 484 ? 8.918 5.826 -35.280 1.00 73.31 484 GLU A N 1
ATOM 3760 C CA . GLU A 1 484 ? 8.310 5.297 -34.058 1.00 73.31 484 GLU A CA 1
ATOM 3761 C C . GLU A 1 484 ? 8.954 3.964 -33.654 1.00 73.31 484 GLU A C 1
ATOM 3763 O O . GLU A 1 484 ? 9.299 3.753 -32.485 1.00 73.31 484 GLU A O 1
ATOM 3768 N N . MET A 1 485 ? 9.222 3.092 -34.630 1.00 73.44 485 MET A N 1
ATOM 3769 C CA . MET A 1 485 ? 9.892 1.824 -34.373 1.00 73.44 485 MET A CA 1
ATOM 3770 C C . MET A 1 485 ? 11.350 2.002 -33.935 1.00 73.44 485 MET A C 1
ATOM 3772 O O . MET A 1 485 ? 11.789 1.363 -32.979 1.00 73.44 485 MET A O 1
ATOM 3776 N N . ARG A 1 486 ? 12.112 2.895 -34.581 1.00 76.31 486 ARG A N 1
ATOM 3777 C CA . ARG A 1 486 ? 13.493 3.209 -34.171 1.00 76.31 486 ARG A CA 1
ATOM 3778 C C . ARG A 1 486 ? 13.550 3.739 -32.745 1.00 76.31 486 ARG A C 1
ATOM 3780 O O . ARG A 1 486 ? 14.411 3.310 -31.975 1.00 76.31 486 ARG A O 1
ATOM 3787 N N . ASN A 1 487 ? 12.622 4.620 -32.382 1.00 79.31 487 ASN A N 1
ATOM 3788 C CA . ASN A 1 487 ? 12.497 5.127 -31.020 1.00 79.31 487 ASN A CA 1
ATOM 3789 C C . ASN A 1 487 ? 12.170 3.996 -30.036 1.00 79.31 487 ASN A C 1
ATOM 3791 O O . ASN A 1 487 ? 12.798 3.904 -28.983 1.00 79.31 487 ASN A O 1
ATOM 3795 N N . SER A 1 488 ? 11.255 3.097 -30.401 1.00 71.62 488 SER A N 1
ATOM 3796 C CA . SER A 1 488 ? 10.843 1.960 -29.566 1.00 71.62 488 SER A CA 1
ATOM 3797 C C . SER A 1 488 ? 11.985 0.967 -29.325 1.00 71.62 488 SER A C 1
ATOM 3799 O O . SER A 1 488 ? 12.252 0.598 -28.184 1.00 71.62 488 SER A O 1
ATOM 3801 N N . VAL A 1 489 ? 12.729 0.597 -30.373 1.00 77.81 489 VAL A N 1
ATOM 3802 C CA . VAL A 1 489 ? 13.904 -0.286 -30.269 1.00 77.81 489 VAL A CA 1
ATOM 3803 C C . VAL A 1 489 ? 15.026 0.372 -29.469 1.00 77.81 489 VAL A C 1
ATOM 3805 O O . VAL A 1 489 ? 15.655 -0.291 -28.649 1.00 77.81 489 VAL A O 1
ATOM 3808 N N . SER A 1 490 ? 15.258 1.674 -29.662 1.00 77.56 490 SER A N 1
ATOM 3809 C CA . SER A 1 490 ? 16.285 2.414 -28.917 1.00 77.56 490 SER A CA 1
ATOM 3810 C C . SER A 1 490 ? 15.974 2.457 -27.418 1.00 77.56 490 SER A C 1
ATOM 3812 O O . SER A 1 490 ? 16.871 2.235 -26.607 1.00 77.56 490 SER A O 1
ATOM 3814 N N . ARG A 1 491 ? 14.703 2.669 -27.044 1.00 74.12 491 ARG A N 1
ATOM 3815 C CA . ARG A 1 491 ? 14.246 2.584 -25.646 1.00 74.12 491 ARG A CA 1
ATOM 3816 C C . ARG A 1 491 ? 14.433 1.176 -25.084 1.00 74.12 491 ARG A C 1
ATOM 3818 O O . ARG A 1 491 ? 15.036 1.025 -24.031 1.00 74.12 491 ARG A O 1
ATOM 3825 N N . CYS A 1 492 ? 14.027 0.139 -25.816 1.00 72.75 492 CYS A N 1
ATOM 3826 C CA . CYS A 1 492 ? 14.233 -1.239 -25.364 1.00 72.75 492 CYS A CA 1
ATOM 3827 C C . CYS A 1 492 ? 15.706 -1.606 -25.189 1.00 72.75 492 CYS A C 1
ATOM 3829 O O . CYS A 1 492 ? 16.040 -2.301 -24.236 1.00 72.75 492 CYS A O 1
ATOM 3831 N N . ALA A 1 493 ? 16.589 -1.147 -26.078 1.00 71.12 493 ALA A N 1
ATOM 3832 C CA . ALA A 1 493 ? 18.024 -1.374 -25.946 1.00 71.12 493 ALA A CA 1
ATOM 3833 C C . ALA A 1 493 ? 18.590 -0.701 -24.686 1.00 71.12 493 ALA A C 1
ATOM 3835 O O . ALA A 1 493 ? 19.375 -1.320 -23.970 1.00 71.12 493 ALA A O 1
ATOM 3836 N N . HIS A 1 494 ? 18.168 0.533 -24.395 1.00 74.75 494 HIS A N 1
ATOM 3837 C CA . HIS A 1 494 ? 18.528 1.229 -23.160 1.00 74.75 494 HIS A CA 1
ATOM 3838 C C . HIS A 1 494 ? 18.076 0.444 -21.917 1.00 74.75 494 HIS A C 1
ATOM 3840 O O . HIS A 1 494 ? 18.884 0.180 -21.025 1.00 74.75 494 HIS A O 1
ATOM 3846 N N . ASP A 1 495 ? 16.822 -0.008 -21.899 1.00 71.00 495 ASP A N 1
ATOM 3847 C CA . ASP A 1 495 ? 16.250 -0.751 -20.772 1.00 71.00 495 ASP A CA 1
ATOM 3848 C C . ASP A 1 495 ? 16.941 -2.107 -20.565 1.00 71.00 495 ASP A C 1
ATOM 3850 O O . ASP A 1 495 ? 17.302 -2.455 -19.444 1.00 71.00 495 ASP A O 1
ATOM 3854 N N . LEU A 1 496 ? 17.241 -2.829 -21.650 1.00 68.56 496 LEU A N 1
ATOM 3855 C CA . LEU A 1 496 ? 17.989 -4.093 -21.615 1.00 68.56 496 LEU A CA 1
ATOM 3856 C C . LEU A 1 496 ? 19.403 -3.937 -21.049 1.00 68.56 496 LEU A C 1
ATOM 3858 O O . LEU A 1 496 ? 19.888 -4.822 -20.338 1.00 68.56 496 LEU A O 1
ATOM 3862 N N . VAL A 1 497 ? 20.092 -2.839 -21.366 1.00 66.75 497 VAL A N 1
ATOM 3863 C CA . VAL A 1 497 ? 21.429 -2.557 -20.820 1.00 66.75 497 VAL A CA 1
ATOM 3864 C C . VAL A 1 497 ? 21.346 -2.298 -19.315 1.00 66.75 497 VAL A C 1
ATOM 3866 O O . VAL A 1 497 ? 22.165 -2.827 -18.556 1.00 66.75 497 VAL A O 1
ATOM 3869 N N . MET A 1 498 ? 20.339 -1.543 -18.872 1.00 60.50 498 MET A N 1
ATOM 3870 C CA . MET A 1 498 ? 20.090 -1.302 -17.450 1.00 60.50 498 MET A CA 1
ATOM 3871 C C . MET A 1 498 ? 19.742 -2.600 -16.701 1.00 60.50 498 MET A C 1
ATOM 3873 O O . MET A 1 498 ? 20.316 -2.858 -15.639 1.00 60.50 498 MET A O 1
ATOM 3877 N N . ASP A 1 499 ? 18.893 -3.453 -17.286 1.00 57.00 499 ASP A N 1
ATOM 3878 C CA . ASP A 1 499 ? 18.470 -4.739 -16.715 1.00 57.00 499 ASP A CA 1
ATOM 3879 C C . ASP A 1 499 ? 19.625 -5.746 -16.590 1.00 57.00 499 ASP A C 1
ATOM 3881 O O . ASP A 1 499 ? 19.912 -6.278 -15.509 1.00 57.00 499 ASP A O 1
ATOM 3885 N N . SER A 1 500 ? 20.320 -6.001 -17.703 1.00 48.41 500 SER A N 1
ATOM 3886 C CA . SER A 1 500 ? 21.337 -7.059 -17.817 1.00 48.41 500 SER A CA 1
ATOM 3887 C C . SER A 1 500 ? 22.566 -6.827 -16.938 1.00 48.41 500 SER A C 1
ATOM 3889 O O . SER A 1 500 ? 23.164 -7.781 -16.439 1.00 48.41 500 SER A O 1
ATOM 3891 N N . THR A 1 501 ? 22.937 -5.568 -16.699 1.00 43.16 501 THR A N 1
ATOM 3892 C CA . THR A 1 501 ? 24.167 -5.231 -15.970 1.00 43.16 501 THR A CA 1
ATOM 3893 C C . THR A 1 501 ? 24.010 -5.374 -14.449 1.00 43.16 501 THR A C 1
ATOM 3895 O O . THR A 1 501 ? 25.011 -5.513 -13.740 1.00 43.16 501 THR A O 1
ATOM 3898 N N . ARG A 1 502 ? 22.778 -5.332 -13.914 1.00 46.94 502 ARG A N 1
ATOM 3899 C CA . ARG A 1 502 ? 22.554 -5.151 -12.467 1.00 46.94 502 ARG A CA 1
ATOM 3900 C C . ARG A 1 502 ? 21.705 -6.225 -11.804 1.00 46.94 502 ARG A C 1
ATOM 3902 O O . ARG A 1 502 ? 22.137 -6.712 -10.766 1.00 46.94 502 ARG A O 1
ATOM 3909 N N . PHE A 1 503 ? 20.599 -6.678 -12.392 1.00 44.22 503 PHE A N 1
ATOM 3910 C CA . PHE A 1 503 ? 19.784 -7.721 -11.748 1.00 44.22 503 PHE A CA 1
ATOM 3911 C C . PHE A 1 503 ? 20.526 -9.061 -11.663 1.00 44.22 503 PHE A C 1
ATOM 3913 O O . PHE A 1 503 ? 20.525 -9.703 -10.616 1.00 44.22 503 PHE A O 1
ATOM 3920 N N . VAL A 1 504 ? 21.267 -9.435 -12.715 1.00 34.19 504 VAL A N 1
ATOM 3921 C CA . VAL A 1 504 ? 22.109 -10.647 -12.712 1.00 34.19 504 VAL A CA 1
ATOM 3922 C C . VAL A 1 504 ? 23.232 -10.545 -11.678 1.00 34.19 504 VAL A C 1
ATOM 3924 O O . VAL A 1 504 ? 23.566 -11.540 -11.044 1.00 34.19 504 VAL A O 1
ATOM 3927 N N . LYS A 1 505 ? 23.787 -9.344 -11.468 1.00 27.62 505 LYS A N 1
ATOM 3928 C CA . LYS A 1 505 ? 24.853 -9.104 -10.489 1.00 27.62 505 LYS A CA 1
ATOM 3929 C C . LYS A 1 505 ? 24.327 -9.132 -9.052 1.00 27.62 505 LYS A C 1
ATOM 3931 O O . LYS A 1 505 ? 24.984 -9.730 -8.214 1.00 27.62 505 LYS A O 1
ATOM 3936 N N . VAL A 1 506 ? 23.153 -8.546 -8.798 1.00 31.11 506 VAL A N 1
ATOM 3937 C CA . VAL A 1 506 ? 22.491 -8.520 -7.480 1.00 31.11 506 VAL A CA 1
ATOM 3938 C C . VAL A 1 506 ? 22.022 -9.918 -7.067 1.00 31.11 506 VAL A C 1
ATOM 3940 O O . VAL A 1 506 ? 22.286 -10.328 -5.944 1.00 31.11 506 VAL A O 1
ATOM 3943 N N . MET A 1 507 ? 21.450 -10.705 -7.988 1.00 31.77 507 MET A N 1
ATOM 3944 C CA . MET A 1 507 ? 21.089 -12.105 -7.705 1.00 31.77 507 MET A CA 1
ATOM 3945 C C . MET A 1 507 ? 22.304 -13.017 -7.457 1.00 31.77 507 MET A C 1
ATOM 3947 O O . MET A 1 507 ? 22.155 -14.088 -6.878 1.00 31.77 507 MET A O 1
ATOM 3951 N N . TRP A 1 508 ? 23.499 -12.628 -7.915 1.00 26.28 508 TRP A N 1
ATOM 3952 C CA . TRP A 1 508 ? 24.738 -13.395 -7.731 1.00 26.28 508 TRP A CA 1
ATOM 3953 C C . TRP A 1 508 ? 25.628 -12.888 -6.588 1.00 26.28 508 TRP A C 1
ATOM 3955 O O . TRP A 1 508 ? 26.625 -13.540 -6.279 1.00 26.28 508 TRP A O 1
ATOM 3965 N N . SER A 1 509 ? 25.321 -11.739 -5.978 1.00 28.81 509 SER A N 1
ATOM 3966 C CA . SER A 1 509 ? 26.218 -11.072 -5.028 1.00 28.81 509 SER A CA 1
ATOM 3967 C C . SER A 1 509 ? 25.898 -11.298 -3.551 1.00 28.81 509 SER A C 1
ATOM 3969 O O . SER A 1 509 ? 26.409 -10.543 -2.735 1.00 28.81 509 SER A O 1
ATOM 3971 N N . GLU A 1 510 ? 25.107 -12.301 -3.170 1.00 30.05 510 GLU A N 1
ATOM 3972 C CA . GLU A 1 510 ? 24.945 -12.652 -1.752 1.00 30.05 510 GLU A CA 1
ATOM 3973 C C . GLU A 1 510 ? 26.169 -13.430 -1.225 1.00 30.05 510 GLU A C 1
ATOM 3975 O O . GLU A 1 510 ? 26.362 -14.598 -1.578 1.00 30.05 510 GLU A O 1
ATOM 3980 N N . PRO A 1 511 ? 26.994 -12.872 -0.318 1.00 30.25 511 PRO A N 1
ATOM 3981 C CA . PRO A 1 511 ? 27.627 -13.694 0.693 1.00 30.25 511 PRO A CA 1
ATOM 3982 C C . PRO A 1 511 ? 26.550 -14.055 1.721 1.00 30.25 511 PRO A C 1
ATOM 3984 O O . PRO A 1 511 ? 25.979 -13.179 2.362 1.00 30.25 511 PRO A O 1
ATOM 3987 N N . ALA A 1 512 ? 26.275 -15.347 1.895 1.00 30.19 512 ALA A N 1
ATOM 3988 C CA . ALA A 1 512 ? 25.383 -15.828 2.944 1.00 30.19 512 ALA A CA 1
ATOM 3989 C C . ALA A 1 512 ? 25.797 -15.242 4.311 1.00 30.19 512 ALA A C 1
ATOM 3991 O O . ALA A 1 512 ? 26.846 -15.610 4.856 1.00 30.19 512 ALA A O 1
ATOM 3992 N N . MET A 1 513 ? 24.982 -14.342 4.877 1.00 31.61 513 MET A N 1
ATOM 3993 C CA . MET A 1 513 ? 25.098 -13.957 6.282 1.00 31.61 513 MET A CA 1
ATOM 3994 C C . MET A 1 513 ? 24.887 -15.218 7.117 1.00 31.61 513 MET A C 1
ATOM 3996 O O . MET A 1 513 ? 23.794 -15.774 7.184 1.00 31.61 513 MET A O 1
ATOM 4000 N N . ARG A 1 514 ? 25.968 -15.709 7.727 1.00 29.83 514 ARG A N 1
ATOM 4001 C CA . ARG A 1 514 ? 25.932 -16.847 8.646 1.00 29.83 514 ARG A CA 1
ATOM 4002 C C . ARG A 1 514 ? 25.217 -16.419 9.925 1.00 29.83 514 ARG A C 1
ATOM 4004 O O . ARG A 1 514 ? 25.760 -15.574 10.641 1.00 29.83 514 ARG A O 1
ATOM 4011 N N . PRO A 1 515 ? 24.091 -17.035 10.307 1.00 33.28 515 PRO A N 1
ATOM 4012 C CA . PRO A 1 515 ? 23.629 -16.906 11.673 1.00 33.28 515 PRO A CA 1
ATOM 4013 C C . PRO A 1 515 ? 24.591 -17.713 12.560 1.00 33.28 515 PRO A C 1
ATOM 4015 O O . PRO A 1 515 ? 25.117 -18.756 12.157 1.00 33.28 515 PRO A O 1
ATOM 4018 N N . LYS A 1 516 ? 24.887 -17.207 13.760 1.00 34.12 516 LYS A N 1
ATOM 4019 C CA . LYS A 1 516 ? 25.790 -17.865 14.715 1.00 34.12 516 LYS A CA 1
ATOM 4020 C C . LYS A 1 516 ? 25.133 -19.136 15.270 1.00 34.12 516 LYS A C 1
ATOM 4022 O O . LYS A 1 516 ? 24.536 -19.104 16.340 1.00 34.12 516 LYS A O 1
ATOM 4027 N N . TYR A 1 517 ? 25.259 -20.254 14.562 1.00 42.00 517 TYR A N 1
ATOM 4028 C CA . TYR A 1 517 ? 24.948 -21.587 15.083 1.00 42.00 517 TYR A CA 1
ATOM 4029 C C . TYR A 1 517 ? 26.239 -22.275 15.523 1.00 42.00 517 TYR A C 1
ATOM 4031 O O . TYR A 1 517 ? 27.246 -22.214 14.819 1.00 42.00 517 TYR A O 1
ATOM 4039 N N . GLN A 1 518 ? 26.228 -22.908 16.698 1.00 44.03 518 GLN A N 1
ATOM 4040 C CA . GLN A 1 518 ? 27.436 -23.506 17.275 1.00 44.03 518 GLN A CA 1
ATOM 4041 C C . GLN A 1 518 ? 27.843 -24.814 16.584 1.00 44.03 518 GLN A C 1
ATOM 4043 O O . GLN A 1 518 ? 29.009 -25.188 16.660 1.00 44.03 518 GLN A O 1
ATOM 4048 N N . THR A 1 519 ? 26.941 -25.471 15.845 1.00 44.34 519 THR A N 1
ATOM 4049 C CA . THR A 1 519 ? 27.293 -26.586 14.954 1.00 44.34 519 THR A CA 1
ATOM 4050 C C . THR A 1 519 ? 26.426 -26.606 13.694 1.00 44.34 519 THR A C 1
ATOM 4052 O O . THR A 1 519 ? 25.228 -26.325 13.731 1.00 44.34 519 THR A O 1
ATOM 4055 N N . TRP A 1 520 ? 27.014 -27.008 12.563 1.00 36.59 520 TRP A N 1
ATOM 4056 C CA . TRP A 1 520 ? 26.301 -27.186 11.290 1.00 36.59 520 TRP A CA 1
ATOM 4057 C C . TRP A 1 520 ? 25.141 -28.189 11.394 1.00 36.59 520 TRP A C 1
ATOM 4059 O O . TRP A 1 520 ? 24.134 -28.065 10.702 1.00 36.59 520 TRP A O 1
ATOM 4069 N N . LYS A 1 521 ? 25.236 -29.147 12.318 1.00 36.38 521 LYS A N 1
ATOM 4070 C CA . LYS A 1 521 ? 24.237 -30.196 12.538 1.00 36.38 521 LYS A CA 1
ATOM 4071 C C . LYS A 1 521 ? 22.898 -29.656 13.072 1.00 36.38 521 LYS A C 1
ATOM 4073 O O . LYS A 1 521 ? 21.851 -30.159 12.675 1.00 36.38 521 LYS A O 1
ATOM 4078 N N . GLU A 1 522 ? 22.909 -28.612 13.905 1.00 43.94 522 GLU A N 1
ATOM 4079 C CA . GLU A 1 522 ? 21.688 -27.973 14.434 1.00 43.94 522 GLU A CA 1
ATOM 4080 C C . GLU A 1 522 ? 20.913 -27.186 13.373 1.00 43.94 522 GLU A C 1
ATOM 4082 O O . GLU A 1 522 ? 19.683 -27.256 13.329 1.00 43.94 522 GLU A O 1
ATOM 4087 N N . LEU A 1 523 ? 21.628 -26.481 12.491 1.00 42.03 523 LEU A N 1
ATOM 4088 C CA . LEU A 1 523 ? 21.035 -25.777 11.354 1.00 42.03 523 LEU A CA 1
ATOM 4089 C C . LEU A 1 523 ? 20.284 -26.767 10.450 1.00 42.03 523 LEU A C 1
ATOM 4091 O O . LEU A 1 523 ? 19.109 -26.569 10.145 1.00 42.03 523 LEU A O 1
ATOM 4095 N N . PHE A 1 524 ? 20.934 -27.871 10.068 1.00 43.94 524 PHE A N 1
ATOM 4096 C CA . PHE A 1 524 ? 20.357 -28.830 9.122 1.00 43.94 524 PHE A CA 1
ATOM 4097 C C . PHE A 1 524 ? 19.217 -29.671 9.711 1.00 43.94 524 PHE A C 1
ATOM 4099 O O . PHE A 1 524 ? 18.275 -29.994 8.988 1.00 43.94 524 PHE A O 1
ATOM 4106 N N . LEU A 1 525 ? 19.239 -29.969 11.014 1.00 46.75 525 LEU A N 1
ATOM 4107 C CA . LEU A 1 525 ? 18.127 -30.651 11.686 1.00 46.75 525 LEU A CA 1
ATOM 4108 C C . LEU A 1 525 ? 16.857 -29.785 11.738 1.00 46.75 525 LEU A C 1
ATOM 4110 O O . LEU A 1 525 ? 15.764 -30.321 11.567 1.00 46.75 525 LEU A O 1
ATOM 4114 N N . ARG A 1 526 ? 16.982 -28.461 11.915 1.00 44.16 526 ARG A N 1
ATOM 4115 C CA . ARG A 1 526 ? 15.829 -27.539 11.924 1.00 44.16 526 ARG A CA 1
ATOM 4116 C C . ARG A 1 526 ? 15.322 -27.187 10.528 1.00 44.16 526 ARG A C 1
ATOM 4118 O O . ARG A 1 526 ? 14.113 -27.146 10.327 1.00 44.16 526 ARG A O 1
ATOM 4125 N N . VAL A 1 527 ? 16.214 -27.016 9.554 1.00 42.88 527 VAL A N 1
ATOM 4126 C CA . VAL A 1 527 ? 15.829 -26.813 8.145 1.00 42.88 527 VAL A CA 1
ATOM 4127 C C . VAL A 1 527 ? 15.071 -28.031 7.602 1.00 42.88 527 VAL A C 1
ATOM 4129 O O . VAL A 1 527 ? 14.071 -27.861 6.912 1.00 42.88 527 VAL A O 1
ATOM 4132 N N . ARG A 1 528 ? 15.460 -29.256 7.994 1.00 39.47 528 ARG A N 1
ATOM 4133 C CA . ARG A 1 528 ? 14.747 -30.499 7.647 1.00 39.47 528 ARG A CA 1
ATOM 4134 C C . ARG A 1 528 ? 13.298 -30.533 8.149 1.00 39.47 528 ARG A C 1
ATOM 4136 O O . ARG A 1 528 ? 12.454 -31.108 7.472 1.00 39.47 528 ARG A O 1
ATOM 4143 N N . MET A 1 529 ? 13.004 -29.944 9.312 1.00 41.72 529 MET A N 1
ATOM 4144 C CA . MET A 1 529 ? 11.646 -29.943 9.879 1.00 41.72 529 MET A CA 1
ATOM 4145 C C . MET A 1 529 ? 10.711 -28.914 9.225 1.00 41.72 529 MET A C 1
ATOM 4147 O O . MET A 1 529 ? 9.505 -29.128 9.225 1.00 41.72 529 MET A O 1
ATOM 4151 N N . ASN A 1 530 ? 11.247 -27.848 8.619 1.00 41.56 530 ASN A N 1
ATOM 4152 C CA . ASN A 1 530 ? 10.454 -26.780 7.990 1.00 41.56 530 ASN A CA 1
ATOM 4153 C C . ASN A 1 530 ? 10.339 -26.911 6.457 1.00 41.56 530 ASN A C 1
ATOM 4155 O O . ASN A 1 530 ? 9.733 -26.064 5.805 1.00 41.56 530 ASN A O 1
ATOM 4159 N N . TRP A 1 531 ? 10.915 -27.962 5.867 1.00 39.59 531 TRP A N 1
ATOM 4160 C CA . TRP A 1 531 ? 11.073 -28.083 4.412 1.00 39.59 531 TRP A CA 1
ATOM 4161 C C . TRP A 1 531 ? 9.782 -28.445 3.650 1.00 39.59 531 TRP A C 1
ATOM 4163 O O . TRP A 1 531 ? 9.713 -28.242 2.442 1.00 39.59 531 TRP A O 1
ATOM 4173 N N . GLU A 1 532 ? 8.741 -28.946 4.324 1.00 37.50 532 GLU A N 1
ATOM 4174 C CA . GLU A 1 532 ? 7.470 -29.326 3.676 1.00 37.50 532 GLU A CA 1
ATOM 4175 C C . GLU A 1 532 ? 6.475 -28.162 3.489 1.00 37.50 532 GLU A C 1
ATOM 4177 O O . GLU A 1 532 ? 5.512 -28.312 2.744 1.00 37.50 532 GLU A O 1
ATOM 4182 N N . GLN A 1 533 ? 6.683 -26.993 4.110 1.00 42.94 533 GLN A N 1
ATOM 4183 C CA . GLN A 1 533 ? 5.665 -25.923 4.134 1.00 42.94 533 GLN A CA 1
ATOM 4184 C C . GLN A 1 533 ? 5.917 -24.751 3.173 1.00 42.94 533 GLN A C 1
ATOM 4186 O O . GLN A 1 533 ? 5.073 -23.865 3.076 1.00 42.94 533 GLN A O 1
ATOM 4191 N N . PHE A 1 534 ? 7.051 -24.716 2.465 1.00 36.44 534 PHE A N 1
ATOM 4192 C CA . PHE A 1 534 ? 7.568 -23.434 1.975 1.00 36.44 534 PHE A CA 1
ATOM 4193 C C . PHE A 1 534 ? 7.386 -23.077 0.490 1.00 36.44 534 PHE A C 1
ATOM 4195 O O . PHE A 1 534 ? 7.609 -21.910 0.189 1.00 36.44 534 PHE A O 1
ATOM 4202 N N . ILE A 1 535 ? 7.008 -23.955 -0.460 1.00 34.44 535 ILE A N 1
ATOM 4203 C CA . ILE A 1 535 ? 6.996 -23.555 -1.897 1.00 34.44 535 ILE A CA 1
ATOM 4204 C C . ILE A 1 535 ? 5.993 -24.343 -2.792 1.00 34.44 535 ILE A C 1
ATOM 4206 O O . ILE A 1 535 ? 6.141 -25.559 -2.926 1.00 34.44 535 ILE A O 1
ATOM 4210 N N . PRO A 1 536 ? 5.061 -23.683 -3.526 1.00 31.20 536 PRO A N 1
ATOM 4211 C CA . PRO A 1 536 ? 4.601 -24.104 -4.861 1.00 31.20 536 PRO A CA 1
ATOM 4212 C C . PRO A 1 536 ? 5.610 -23.670 -5.962 1.00 31.20 536 PRO A C 1
ATOM 4214 O O . PRO A 1 536 ? 6.267 -22.644 -5.824 1.00 31.20 536 PRO A O 1
ATOM 4217 N N . PRO A 1 537 ? 5.778 -24.442 -7.054 1.00 35.41 537 PRO A N 1
ATOM 4218 C CA . PRO A 1 537 ? 7.076 -24.826 -7.637 1.00 35.41 537 PRO A CA 1
ATOM 4219 C C . PRO A 1 537 ? 7.771 -23.759 -8.513 1.00 35.41 537 PRO A C 1
ATOM 4221 O O . PRO A 1 537 ? 7.094 -22.930 -9.121 1.00 35.41 537 PRO A O 1
ATOM 4224 N N . PRO A 1 538 ? 9.107 -23.835 -8.708 1.00 37.31 538 PRO A N 1
ATOM 4225 C CA . PRO A 1 538 ? 9.811 -23.022 -9.697 1.00 37.31 538 PRO A CA 1
ATOM 4226 C C . PRO A 1 538 ? 9.751 -23.647 -11.101 1.00 37.31 538 PRO A C 1
ATOM 4228 O O . PRO A 1 538 ? 10.061 -24.822 -11.299 1.00 37.31 538 PRO A O 1
ATOM 4231 N N . VAL A 1 539 ? 9.409 -22.832 -12.099 1.00 35.72 539 VAL A N 1
ATOM 4232 C CA . VAL A 1 539 ? 9.583 -23.147 -13.525 1.00 35.72 539 VAL A CA 1
ATOM 4233 C C . VAL A 1 539 ? 11.019 -22.802 -13.915 1.00 35.72 539 VAL A C 1
ATOM 4235 O O . VAL A 1 539 ? 11.476 -21.692 -13.639 1.00 35.72 539 VAL A O 1
ATOM 4238 N N . ARG A 1 540 ? 11.740 -23.718 -14.575 1.00 35.38 540 ARG A N 1
ATOM 4239 C CA . ARG A 1 540 ? 13.066 -23.420 -15.138 1.00 35.38 540 ARG A CA 1
ATOM 4240 C C . ARG A 1 540 ? 13.077 -23.667 -16.641 1.00 35.38 540 ARG A C 1
ATOM 4242 O O . ARG A 1 540 ? 12.769 -24.764 -17.103 1.00 35.38 540 ARG A O 1
ATOM 4249 N N . THR A 1 541 ? 13.474 -22.643 -17.387 1.00 32.91 541 THR A N 1
ATOM 4250 C CA . THR A 1 541 ? 13.636 -22.701 -18.842 1.00 32.91 541 THR A CA 1
ATOM 4251 C C . THR A 1 541 ? 15.120 -22.793 -19.167 1.00 32.91 541 THR A C 1
ATOM 4253 O O . THR A 1 541 ? 15.893 -21.924 -18.764 1.00 32.91 541 THR A O 1
ATOM 4256 N N . GLN A 1 542 ? 15.525 -23.838 -19.886 1.00 33.91 542 GLN A N 1
ATOM 4257 C CA . GLN A 1 542 ? 16.868 -23.964 -20.441 1.00 33.91 542 GLN A CA 1
ATOM 4258 C C . GLN A 1 542 ? 16.809 -23.698 -21.944 1.00 33.91 542 GLN A C 1
ATOM 4260 O O . GLN A 1 542 ? 16.015 -24.306 -22.655 1.00 33.91 542 GLN A O 1
ATOM 4265 N N . ALA A 1 543 ? 17.652 -22.788 -22.421 1.00 30.77 543 ALA A N 1
ATOM 4266 C CA . ALA A 1 543 ? 17.769 -22.442 -23.831 1.00 30.77 543 ALA A CA 1
ATOM 4267 C C . ALA A 1 543 ? 19.158 -22.846 -24.336 1.00 30.77 543 ALA A C 1
ATOM 4269 O O . ALA A 1 543 ? 20.171 -22.446 -23.760 1.00 30.77 543 ALA A O 1
ATOM 4270 N N . THR A 1 544 ? 19.204 -23.638 -25.405 1.00 40.91 544 THR A N 1
ATOM 4271 C CA . THR A 1 544 ? 20.446 -24.088 -26.042 1.00 40.91 544 THR A CA 1
ATOM 4272 C C . THR A 1 544 ? 20.613 -23.371 -27.375 1.00 40.91 544 THR A C 1
ATOM 4274 O O . THR A 1 544 ? 19.755 -23.448 -28.256 1.00 40.91 544 THR A O 1
ATOM 4277 N N . TYR A 1 545 ? 21.723 -22.650 -27.516 1.00 32.56 545 TYR A N 1
ATOM 4278 C CA . TYR A 1 545 ? 21.964 -21.706 -28.605 1.00 32.56 545 TYR A CA 1
ATOM 4279 C C . TYR A 1 545 ? 23.175 -22.125 -29.451 1.00 32.56 545 TYR A C 1
ATOM 4281 O O . TYR A 1 545 ? 24.253 -22.357 -28.900 1.00 32.56 545 TYR A O 1
ATOM 4289 N N . ASP A 1 546 ? 23.014 -22.204 -30.779 1.00 37.69 546 ASP A N 1
ATOM 4290 C CA . ASP A 1 546 ? 24.133 -22.383 -31.713 1.00 37.69 546 ASP A CA 1
ATOM 4291 C C . ASP A 1 546 ? 24.798 -21.027 -31.962 1.00 37.69 546 ASP A C 1
ATOM 4293 O O . A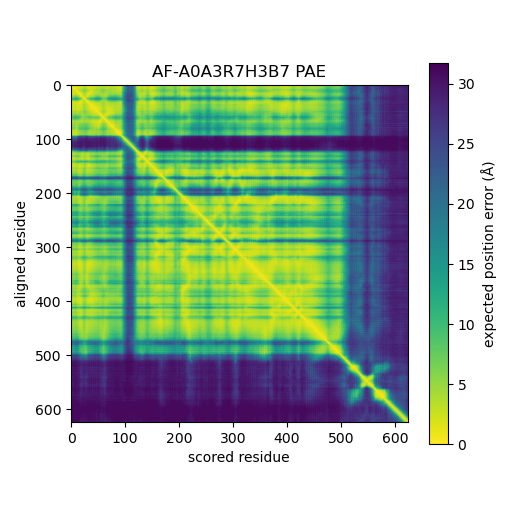SP A 1 546 ? 24.345 -20.223 -32.784 1.00 37.69 546 ASP A O 1
ATOM 4297 N N . ALA A 1 547 ? 25.906 -20.778 -31.269 1.00 33.16 547 ALA A N 1
ATOM 4298 C CA . ALA A 1 547 ? 26.654 -19.537 -31.423 1.00 33.16 547 ALA A CA 1
ATOM 4299 C C . ALA A 1 547 ? 27.313 -19.378 -32.808 1.00 33.16 547 ALA A C 1
ATOM 4301 O O . ALA A 1 547 ? 27.661 -18.261 -33.183 1.00 33.16 547 ALA A O 1
ATOM 4302 N N . THR A 1 548 ? 27.470 -20.454 -33.582 1.00 30.45 548 THR A N 1
ATOM 4303 C CA . THR A 1 548 ? 28.136 -20.425 -34.895 1.00 30.45 548 THR A CA 1
ATOM 4304 C C . THR A 1 548 ? 27.210 -20.027 -36.045 1.00 30.45 548 THR A C 1
ATOM 4306 O O . THR A 1 548 ? 27.671 -19.392 -36.991 1.00 30.45 548 THR A O 1
ATOM 4309 N N . HIS A 1 549 ? 25.914 -20.344 -35.964 1.00 38.06 549 HIS A N 1
ATOM 4310 C CA . HIS A 1 549 ? 24.928 -20.030 -37.014 1.00 38.06 549 HIS A CA 1
ATOM 4311 C C . HIS A 1 549 ? 23.836 -19.047 -36.568 1.00 38.06 549 HIS A C 1
ATOM 4313 O O . HIS A 1 549 ? 22.976 -18.684 -37.369 1.00 38.06 549 HIS A O 1
ATOM 4319 N N . GLY A 1 550 ? 23.856 -18.606 -35.306 1.00 33.47 550 GLY A N 1
ATOM 4320 C CA . GLY A 1 550 ? 22.911 -17.619 -34.779 1.00 33.47 550 GLY A CA 1
ATOM 4321 C C . GLY A 1 550 ? 21.482 -18.145 -34.612 1.00 33.47 550 GLY A C 1
ATOM 4322 O O . GLY A 1 550 ? 20.529 -17.369 -34.668 1.00 33.47 550 GLY A O 1
ATOM 4323 N N . LEU A 1 551 ? 21.318 -19.459 -34.442 1.00 32.94 551 LEU A N 1
ATOM 4324 C CA . LEU A 1 551 ? 20.020 -20.123 -34.325 1.00 32.94 551 LEU A CA 1
ATOM 4325 C C . LEU A 1 551 ? 19.852 -20.728 -32.927 1.00 32.94 551 LEU A C 1
ATOM 4327 O O . LEU A 1 551 ? 20.717 -21.439 -32.418 1.00 32.94 551 LEU A O 1
ATOM 4331 N N . LEU A 1 552 ? 18.703 -20.450 -32.313 1.00 33.72 552 LEU A N 1
ATOM 4332 C CA . LEU A 1 552 ? 18.259 -21.099 -31.084 1.00 33.72 552 LEU A CA 1
ATOM 4333 C C . LEU A 1 552 ? 17.822 -22.527 -31.429 1.00 33.72 552 LEU A C 1
ATOM 4335 O O . LEU A 1 552 ? 16.888 -22.705 -32.208 1.00 33.72 552 LEU A O 1
ATOM 4339 N N . ILE A 1 553 ? 18.531 -23.528 -30.905 1.00 38.88 553 ILE A N 1
ATOM 4340 C CA . ILE A 1 553 ? 18.364 -24.925 -31.330 1.00 38.88 553 ILE A CA 1
ATOM 4341 C C . ILE A 1 553 ? 17.241 -25.604 -30.546 1.00 38.88 553 ILE A C 1
ATOM 4343 O O . ILE A 1 553 ? 16.445 -26.333 -31.130 1.00 38.88 553 ILE A O 1
ATOM 4347 N N . ASP A 1 554 ? 17.186 -25.379 -29.232 1.00 30.98 554 ASP A N 1
ATOM 4348 C CA . ASP A 1 554 ? 16.199 -26.007 -28.353 1.00 30.98 554 ASP A CA 1
ATOM 4349 C C . ASP A 1 554 ? 15.898 -25.126 -27.137 1.00 30.98 554 ASP A C 1
ATOM 4351 O O . ASP A 1 554 ? 16.783 -24.446 -26.606 1.00 30.98 554 ASP A O 1
ATOM 4355 N N . VAL A 1 555 ? 14.643 -25.153 -26.694 1.00 32.78 555 VAL A N 1
ATOM 4356 C CA . VAL A 1 555 ? 14.183 -24.525 -25.454 1.00 32.78 555 VAL A CA 1
ATOM 4357 C C . VAL A 1 555 ? 13.417 -25.576 -24.675 1.00 32.78 555 VAL A C 1
ATOM 4359 O O . VAL A 1 555 ? 12.250 -25.856 -24.947 1.00 32.78 555 VAL A O 1
ATOM 4362 N N . THR A 1 556 ? 14.080 -26.158 -23.687 1.00 31.44 556 THR A N 1
ATOM 4363 C CA . THR A 1 556 ? 13.490 -27.183 -22.838 1.00 31.44 556 THR A CA 1
ATOM 4364 C C . THR A 1 556 ? 12.967 -26.528 -21.564 1.00 31.44 556 THR A C 1
ATOM 4366 O O . THR A 1 556 ? 13.718 -25.937 -20.784 1.00 31.44 556 THR A O 1
ATOM 4369 N N . ILE A 1 557 ? 11.655 -26.619 -21.348 1.00 35.69 557 ILE A N 1
ATOM 4370 C CA . ILE A 1 557 ? 11.010 -26.184 -20.108 1.00 35.69 557 ILE A CA 1
ATOM 4371 C C . ILE A 1 557 ? 10.977 -27.387 -19.173 1.00 35.69 557 ILE A C 1
ATOM 4373 O O . ILE A 1 557 ? 10.245 -28.350 -19.406 1.00 35.69 557 ILE A O 1
ATOM 4377 N N . HIS A 1 558 ? 11.764 -27.334 -18.102 1.00 34.75 558 HIS A N 1
ATOM 4378 C CA . HIS A 1 558 ? 11.653 -28.308 -17.030 1.00 34.75 558 HIS A CA 1
ATOM 4379 C C . HIS A 1 558 ? 10.498 -27.893 -16.118 1.00 34.75 558 HIS A C 1
ATOM 4381 O O . HIS A 1 558 ? 10.653 -27.069 -15.219 1.00 34.75 558 HIS A O 1
ATOM 4387 N N . ALA A 1 559 ? 9.332 -28.486 -16.362 1.00 42.75 559 ALA A N 1
ATOM 4388 C CA . ALA A 1 559 ? 8.275 -28.616 -15.371 1.00 42.75 559 ALA A CA 1
ATOM 4389 C C . ALA A 1 559 ? 8.156 -30.107 -15.047 1.00 42.75 559 ALA A C 1
ATOM 4391 O O . ALA A 1 559 ? 7.694 -30.890 -15.874 1.00 42.75 559 ALA A O 1
ATOM 4392 N N . GLY A 1 560 ? 8.641 -30.525 -13.880 1.00 31.33 560 GLY A N 1
ATOM 4393 C CA . GLY A 1 560 ? 8.625 -31.940 -13.525 1.00 31.33 560 GLY A CA 1
ATOM 4394 C C . GLY A 1 560 ? 8.735 -32.185 -12.030 1.00 31.33 560 GLY A C 1
ATOM 4395 O O . GLY A 1 560 ? 9.818 -32.069 -11.463 1.00 31.33 560 GLY A O 1
ATOM 4396 N N . LEU A 1 561 ? 7.614 -32.589 -11.421 1.00 46.34 561 LEU A N 1
ATOM 4397 C CA . LEU A 1 561 ? 7.630 -33.510 -10.286 1.00 46.34 561 LEU A CA 1
ATOM 4398 C C . LEU A 1 561 ? 8.343 -34.793 -10.731 1.00 46.34 561 LEU A C 1
ATOM 4400 O O . LEU A 1 561 ? 8.019 -35.286 -11.804 1.00 46.34 561 LEU A O 1
ATOM 4404 N N . THR A 1 562 ? 9.247 -35.324 -9.902 1.00 39.50 562 THR A N 1
ATOM 4405 C CA . THR A 1 562 ? 9.374 -36.751 -9.525 1.00 39.50 562 THR A CA 1
ATOM 4406 C C . THR A 1 562 ? 10.801 -37.060 -9.069 1.00 39.50 562 THR A C 1
ATOM 4408 O O . THR A 1 562 ? 11.576 -37.681 -9.787 1.00 39.50 562 THR A O 1
ATOM 4411 N N . THR A 1 563 ? 11.139 -36.692 -7.842 1.00 36.78 563 THR A N 1
ATOM 4412 C CA . THR A 1 563 ? 12.083 -37.446 -7.011 1.00 36.78 563 THR A CA 1
ATOM 4413 C C . THR A 1 563 ? 11.718 -37.129 -5.574 1.00 36.78 563 THR A C 1
ATOM 4415 O O . THR A 1 563 ? 11.529 -35.969 -5.221 1.00 36.78 563 THR A O 1
ATOM 4418 N N . ASN A 1 564 ? 11.533 -38.166 -4.758 1.00 44.06 564 ASN A N 1
ATOM 4419 C CA . ASN A 1 564 ? 11.265 -38.004 -3.337 1.00 44.06 564 ASN A CA 1
ATOM 4420 C C . ASN A 1 564 ? 12.381 -37.123 -2.747 1.00 44.06 564 ASN A C 1
ATOM 4422 O O . ASN A 1 564 ? 13.548 -37.511 -2.786 1.00 44.06 564 ASN A O 1
ATOM 4426 N N . CYS A 1 565 ? 12.031 -35.923 -2.282 1.00 43.19 565 CYS A N 1
ATOM 4427 C CA . CYS A 1 565 ? 12.960 -34.878 -1.845 1.00 43.19 565 CYS A CA 1
ATOM 4428 C C . CYS A 1 565 ? 13.922 -35.403 -0.767 1.00 43.19 565 CYS A C 1
ATOM 4430 O O . CYS A 1 565 ? 15.089 -35.018 -0.720 1.00 43.19 565 CYS A O 1
ATOM 4432 N N . TYR A 1 566 ? 13.437 -36.359 0.031 1.00 43.50 566 TYR A N 1
ATOM 4433 C CA . TYR A 1 566 ? 14.209 -37.091 1.024 1.00 43.50 566 TYR A CA 1
ATOM 4434 C C . TYR A 1 566 ? 15.322 -37.944 0.406 1.00 43.50 566 TYR A C 1
ATOM 4436 O O . TYR A 1 566 ? 16.431 -37.919 0.909 1.00 43.50 566 TYR A O 1
ATOM 4444 N N . ALA A 1 567 ? 15.099 -38.611 -0.728 1.00 43.00 567 ALA A N 1
ATOM 4445 C CA . ALA A 1 567 ? 16.113 -39.455 -1.368 1.00 43.00 567 ALA A CA 1
ATOM 4446 C C . ALA A 1 567 ? 17.247 -38.645 -2.021 1.00 43.00 567 ALA A C 1
ATOM 4448 O O . ALA A 1 567 ? 18.385 -39.105 -2.052 1.00 43.00 567 ALA A O 1
ATOM 4449 N N . VAL A 1 568 ? 16.954 -37.439 -2.524 1.00 41.44 568 VAL A N 1
ATOM 4450 C CA . VAL A 1 568 ? 17.971 -36.514 -3.063 1.00 41.44 568 VAL A CA 1
ATOM 4451 C C . VAL A 1 568 ? 18.774 -35.886 -1.927 1.00 41.44 568 VAL A C 1
ATOM 4453 O O . VAL A 1 568 ? 19.994 -35.792 -2.024 1.00 41.44 568 VAL A O 1
ATOM 4456 N N . TYR A 1 569 ? 18.105 -35.511 -0.834 1.00 45.25 569 TYR A N 1
ATOM 4457 C CA . TYR A 1 569 ? 18.761 -35.060 0.390 1.00 45.25 569 TYR A CA 1
ATOM 4458 C C . TYR A 1 569 ? 19.648 -36.160 0.993 1.00 45.25 569 TYR A C 1
ATOM 4460 O O . TYR A 1 569 ? 20.805 -35.902 1.305 1.00 45.25 569 TYR A O 1
ATOM 4468 N N . ASP A 1 570 ? 19.152 -37.396 1.071 1.00 50.22 570 ASP A N 1
ATOM 4469 C CA . ASP A 1 570 ? 19.890 -38.544 1.601 1.00 50.22 570 ASP A CA 1
ATOM 4470 C C . ASP A 1 570 ? 21.056 -38.943 0.684 1.00 50.22 570 ASP A C 1
ATOM 4472 O O . ASP A 1 570 ? 22.138 -39.246 1.178 1.00 50.22 570 ASP A O 1
ATOM 4476 N N . GLN A 1 571 ? 20.899 -38.886 -0.647 1.00 44.66 571 GLN A N 1
ATOM 4477 C CA . GLN A 1 571 ? 22.009 -39.102 -1.585 1.00 44.66 571 GLN A CA 1
ATOM 4478 C C . GLN A 1 571 ? 23.056 -37.995 -1.507 1.00 44.66 571 GLN A C 1
ATOM 4480 O O . GLN A 1 571 ? 24.243 -38.300 -1.539 1.00 44.66 571 GLN A O 1
ATOM 4485 N N . LEU A 1 572 ? 22.645 -36.729 -1.387 1.00 41.28 572 LEU A N 1
ATOM 4486 C CA . LEU A 1 572 ? 23.555 -35.597 -1.225 1.00 41.28 572 LEU A CA 1
ATOM 4487 C C . LEU A 1 572 ? 24.323 -35.705 0.097 1.00 41.28 572 LEU A C 1
ATOM 4489 O O . LEU A 1 572 ? 25.542 -35.557 0.100 1.00 41.28 572 LEU A O 1
ATOM 4493 N N . MET A 1 573 ? 23.638 -36.028 1.196 1.00 49.75 573 MET A N 1
ATOM 4494 C CA . MET A 1 573 ? 24.265 -36.241 2.501 1.00 49.75 573 MET A CA 1
ATOM 4495 C C . MET A 1 573 ? 25.207 -37.444 2.492 1.00 49.75 573 MET A C 1
ATOM 4497 O O . MET A 1 573 ? 26.349 -37.307 2.919 1.00 49.75 573 MET A O 1
ATOM 4501 N N . ALA A 1 574 ? 24.801 -38.574 1.908 1.00 49.62 574 ALA A N 1
ATOM 4502 C CA . ALA A 1 574 ? 25.668 -39.739 1.743 1.00 49.62 574 ALA A CA 1
ATOM 4503 C C . ALA A 1 574 ? 26.891 -39.429 0.865 1.00 49.62 574 ALA A C 1
ATOM 4505 O O . ALA A 1 574 ? 27.986 -39.927 1.128 1.00 49.62 574 ALA A O 1
ATOM 4506 N N . HIS A 1 575 ? 26.743 -38.576 -0.158 1.00 42.41 575 HIS A N 1
ATOM 4507 C CA . HIS A 1 575 ? 27.871 -38.166 -0.990 1.00 42.41 575 HIS A CA 1
ATOM 4508 C C . HIS A 1 575 ? 28.836 -37.249 -0.234 1.00 42.41 575 HIS A C 1
ATOM 4510 O O . HIS A 1 575 ? 30.044 -37.457 -0.318 1.00 42.41 575 HIS A O 1
ATOM 4516 N N . LEU A 1 576 ? 28.321 -36.294 0.543 1.00 40.88 576 LEU A N 1
ATOM 4517 C CA . LEU A 1 576 ? 29.110 -35.383 1.379 1.00 40.88 576 LEU A CA 1
ATOM 4518 C C . LEU A 1 576 ? 29.819 -36.117 2.530 1.00 40.88 576 LEU A C 1
ATOM 4520 O O . LEU A 1 576 ? 30.975 -35.819 2.825 1.00 40.88 576 LEU A O 1
ATOM 4524 N N . GLU A 1 577 ? 29.180 -37.128 3.120 1.00 49.16 577 GLU A N 1
ATOM 4525 C CA . GLU A 1 577 ? 29.805 -38.047 4.079 1.00 49.16 577 GLU A CA 1
ATOM 4526 C C . GLU A 1 577 ? 30.900 -38.892 3.411 1.00 49.16 577 GLU A C 1
ATOM 4528 O O . GLU A 1 577 ? 32.017 -38.965 3.921 1.00 49.16 577 GLU A O 1
ATOM 4533 N N . SER A 1 578 ? 30.631 -39.462 2.229 1.00 44.03 578 SER A N 1
ATOM 4534 C CA . SER A 1 578 ? 31.616 -40.257 1.475 1.00 44.03 578 SER A CA 1
ATOM 4535 C C . SER A 1 578 ? 32.807 -39.438 0.963 1.00 44.03 578 SER A C 1
ATOM 4537 O O . SER A 1 578 ? 33.894 -39.979 0.773 1.00 44.03 578 SER A O 1
ATOM 4539 N N . ALA A 1 579 ? 32.610 -38.133 0.758 1.00 41.62 579 ALA A N 1
ATOM 4540 C CA . ALA A 1 579 ? 33.633 -37.181 0.337 1.00 41.62 579 ALA A CA 1
ATOM 4541 C C . ALA A 1 579 ? 34.422 -36.585 1.520 1.00 41.62 579 ALA A C 1
ATOM 4543 O O . ALA A 1 579 ? 35.270 -35.719 1.307 1.00 41.62 579 ALA A O 1
ATOM 4544 N N . GLY A 1 580 ? 34.155 -37.032 2.756 1.00 40.00 580 GLY A N 1
ATOM 4545 C CA . GLY A 1 580 ? 34.869 -36.590 3.956 1.00 40.00 580 GLY A CA 1
ATOM 4546 C C . GLY A 1 580 ? 34.565 -35.150 4.375 1.00 40.00 580 GLY A C 1
ATOM 4547 O O . GLY A 1 580 ? 35.296 -34.588 5.185 1.00 40.00 580 GLY A O 1
ATOM 4548 N N . CYS A 1 581 ? 33.491 -34.535 3.865 1.00 38.56 581 CYS A N 1
ATOM 4549 C CA . CYS A 1 581 ? 33.163 -33.127 4.123 1.00 38.56 581 CYS A CA 1
ATOM 4550 C C . CYS A 1 581 ? 32.802 -32.822 5.591 1.00 38.56 581 CYS A C 1
ATOM 4552 O O . CYS A 1 581 ? 32.683 -31.651 5.950 1.00 38.56 581 CYS A O 1
ATOM 4554 N N . PHE A 1 582 ? 32.637 -33.851 6.429 1.00 46.59 582 PHE A N 1
ATOM 4555 C CA . PHE A 1 582 ? 32.319 -33.739 7.857 1.00 46.59 582 PHE A CA 1
ATOM 4556 C C . PHE A 1 582 ? 33.408 -34.314 8.777 1.00 46.59 582 PHE A C 1
ATOM 4558 O O . PHE A 1 582 ? 33.189 -34.410 9.983 1.00 46.59 582 PHE A O 1
ATOM 4565 N N . ASP A 1 583 ? 34.563 -34.709 8.232 1.00 45.34 583 ASP A N 1
ATOM 4566 C CA . ASP A 1 583 ? 35.692 -35.172 9.038 1.00 45.34 583 ASP A CA 1
ATOM 4567 C C . ASP A 1 583 ? 36.543 -33.962 9.453 1.00 45.34 583 ASP A C 1
ATOM 4569 O O . ASP A 1 583 ? 37.271 -33.383 8.644 1.00 45.34 583 ASP A O 1
ATOM 4573 N N . GLU A 1 584 ? 36.433 -33.544 10.719 1.00 42.00 584 GLU A N 1
ATOM 4574 C CA . GLU A 1 584 ? 37.122 -32.360 11.265 1.00 42.00 584 GLU A CA 1
ATOM 4575 C C . GLU A 1 584 ? 38.663 -32.464 11.219 1.00 42.00 584 GLU A C 1
ATOM 4577 O O . GLU A 1 584 ? 39.352 -31.485 11.499 1.00 42.00 584 GLU A O 1
ATOM 4582 N N . ASN A 1 585 ? 39.214 -33.616 10.815 1.00 42.47 585 ASN A N 1
ATOM 4583 C CA . ASN A 1 585 ? 40.653 -33.857 10.689 1.00 42.47 585 ASN A CA 1
ATOM 4584 C C . ASN A 1 585 ? 41.153 -34.045 9.241 1.00 42.47 585 ASN A C 1
ATOM 4586 O O . ASN A 1 585 ? 42.296 -34.470 9.043 1.00 42.47 585 ASN A O 1
ATOM 4590 N N . TYR A 1 586 ? 40.355 -33.734 8.212 1.00 37.22 586 TYR A N 1
ATOM 4591 C CA . TYR A 1 586 ? 40.801 -33.879 6.821 1.00 37.22 586 TYR A CA 1
ATOM 4592 C C . TYR A 1 586 ? 41.827 -32.800 6.418 1.00 37.22 586 TYR A C 1
ATOM 4594 O O . TYR A 1 586 ? 41.494 -31.629 6.224 1.00 37.22 586 TYR A O 1
ATOM 4602 N N . ALA A 1 587 ? 43.092 -33.200 6.247 1.00 34.78 587 ALA A N 1
ATOM 4603 C CA . ALA A 1 587 ? 44.150 -32.357 5.691 1.00 34.78 587 ALA A CA 1
ATOM 4604 C C . ALA A 1 587 ? 44.264 -32.563 4.162 1.00 34.78 587 ALA A C 1
ATOM 4606 O O . ALA A 1 587 ? 44.484 -33.694 3.718 1.00 34.78 587 ALA A O 1
ATOM 4607 N N . PRO A 1 588 ? 44.150 -31.507 3.333 1.00 30.89 588 PRO A N 1
ATOM 4608 C CA . PRO A 1 588 ? 44.241 -31.635 1.880 1.00 30.89 588 PRO A CA 1
ATOM 4609 C C . PRO A 1 588 ? 45.688 -31.923 1.428 1.00 30.89 588 PRO A C 1
ATOM 4611 O O . PRO A 1 588 ? 46.635 -31.426 2.044 1.00 30.89 588 PRO A O 1
ATOM 4614 N N . PRO A 1 589 ? 45.904 -32.684 0.337 1.00 30.83 589 PRO A N 1
ATOM 4615 C CA . PRO A 1 589 ? 47.249 -33.014 -0.118 1.00 30.83 589 PRO A CA 1
ATOM 4616 C C . PRO A 1 589 ? 47.954 -31.791 -0.726 1.00 30.83 589 PRO A C 1
ATOM 4618 O O . PRO A 1 589 ? 47.437 -31.123 -1.623 1.00 30.83 589 PRO A O 1
ATOM 4621 N N . THR A 1 590 ? 49.170 -31.515 -0.254 1.00 29.30 590 THR A N 1
ATOM 4622 C CA . THR A 1 590 ? 50.073 -30.479 -0.769 1.00 29.30 590 THR A CA 1
ATOM 4623 C C . THR A 1 590 ? 50.770 -30.938 -2.052 1.00 29.30 590 THR A C 1
ATOM 4625 O O . THR A 1 590 ? 51.409 -31.987 -2.099 1.00 29.30 590 THR A O 1
ATOM 4628 N N . VAL A 1 591 ? 50.675 -30.128 -3.110 1.00 28.55 591 VAL A N 1
ATOM 4629 C CA . VAL A 1 591 ? 51.348 -30.374 -4.395 1.00 28.55 591 VAL A CA 1
ATOM 4630 C C . VAL A 1 591 ? 52.796 -29.886 -4.318 1.00 28.55 591 VAL A C 1
ATOM 4632 O O . VAL A 1 591 ? 53.051 -28.683 -4.294 1.00 28.55 591 VAL A O 1
ATOM 4635 N N . THR A 1 592 ? 53.759 -30.807 -4.321 1.00 29.00 592 THR A N 1
ATOM 4636 C CA . THR A 1 592 ? 55.177 -30.507 -4.566 1.00 29.00 592 THR A CA 1
ATOM 4637 C C . THR A 1 592 ? 55.512 -30.737 -6.042 1.00 29.00 592 THR A C 1
ATOM 4639 O O . THR A 1 592 ? 55.197 -31.774 -6.621 1.00 29.00 592 THR A O 1
ATOM 4642 N N . LYS A 1 593 ? 56.148 -29.746 -6.680 1.00 33.62 593 LYS A N 1
ATOM 4643 C CA . LYS A 1 593 ? 56.742 -29.891 -8.018 1.00 33.62 593 LYS A CA 1
ATOM 4644 C C . LYS A 1 593 ? 58.031 -30.709 -7.921 1.00 33.62 593 LYS A C 1
ATOM 4646 O O . LYS A 1 593 ? 58.911 -30.349 -7.142 1.00 33.62 593 LYS A O 1
ATOM 4651 N N . SER A 1 594 ? 58.195 -31.706 -8.785 1.00 28.02 594 SER A N 1
ATOM 4652 C CA . SER A 1 594 ? 59.510 -32.243 -9.144 1.00 28.02 594 SER A CA 1
ATOM 4653 C C . SER A 1 594 ? 59.625 -32.440 -10.659 1.00 28.02 594 SER A C 1
ATOM 4655 O O . SER A 1 594 ? 58.721 -32.948 -11.322 1.00 28.02 594 SER A O 1
ATOM 4657 N N . GLU A 1 595 ? 60.743 -31.968 -11.210 1.00 29.75 595 GLU A N 1
ATOM 4658 C CA . GLU A 1 595 ? 61.193 -32.208 -12.580 1.00 29.75 595 GLU A CA 1
ATOM 4659 C C . GLU A 1 595 ? 61.779 -33.622 -12.715 1.00 29.75 595 GLU A C 1
ATOM 4661 O O . GLU A 1 595 ? 62.546 -34.057 -11.858 1.00 29.75 595 GLU A O 1
ATOM 4666 N N . SER A 1 596 ? 61.466 -34.317 -13.814 1.00 26.97 596 SER A N 1
ATOM 4667 C CA . SER A 1 596 ? 62.422 -35.002 -14.714 1.00 26.97 596 SER A CA 1
ATOM 4668 C C . SER A 1 596 ? 61.715 -36.026 -15.621 1.00 26.97 596 SER A C 1
ATOM 4670 O O . SER A 1 596 ? 61.019 -36.935 -15.184 1.00 26.97 596 SER A O 1
ATOM 4672 N N . SER A 1 597 ? 61.900 -35.861 -16.932 1.00 25.97 597 SER A N 1
ATOM 4673 C CA . SER A 1 597 ? 61.670 -36.869 -17.990 1.00 25.97 597 SER A CA 1
ATOM 4674 C C . SER A 1 597 ? 62.739 -37.997 -17.932 1.00 25.97 597 SER A C 1
ATOM 4676 O O . SER A 1 597 ? 63.714 -37.759 -17.217 1.00 25.97 597 SER A O 1
ATOM 4678 N N . PRO A 1 598 ? 62.734 -39.113 -18.726 1.00 40.09 598 PRO A N 1
ATOM 4679 C CA . PRO A 1 598 ? 61.965 -39.389 -19.961 1.00 40.09 598 PRO A CA 1
ATOM 4680 C C . PRO A 1 598 ? 61.581 -40.885 -20.264 1.00 40.09 598 PRO A C 1
ATOM 4682 O O . PRO A 1 598 ? 61.887 -41.814 -19.527 1.00 40.09 598 PRO A O 1
ATOM 4685 N N . THR A 1 599 ? 61.021 -41.097 -21.472 1.00 24.94 599 THR A N 1
ATOM 4686 C CA . THR A 1 599 ? 61.102 -42.267 -22.405 1.00 24.94 599 THR A CA 1
ATOM 4687 C C . THR A 1 599 ? 60.002 -43.357 -22.544 1.00 24.94 599 THR A C 1
ATOM 4689 O O . THR A 1 599 ? 59.837 -44.235 -21.714 1.00 24.94 599 THR A O 1
ATOM 4692 N N . ARG A 1 600 ? 59.459 -43.382 -23.785 1.00 25.19 600 ARG A N 1
ATOM 4693 C CA . ARG A 1 600 ? 59.223 -44.504 -24.745 1.00 25.19 600 ARG A CA 1
ATOM 4694 C C . ARG A 1 600 ? 57.991 -45.448 -24.668 1.00 25.19 600 ARG A C 1
ATOM 4696 O O . ARG A 1 600 ? 57.996 -46.475 -24.015 1.00 25.19 600 ARG A O 1
ATOM 4703 N N . SER A 1 601 ? 57.107 -45.214 -25.653 1.00 23.94 601 SER A N 1
ATOM 4704 C CA . SER A 1 601 ? 56.752 -46.084 -26.808 1.00 23.94 601 SER A CA 1
ATOM 4705 C C . SER A 1 601 ? 55.677 -47.196 -26.740 1.00 23.94 601 SER A C 1
ATOM 4707 O O . SER A 1 601 ? 55.842 -48.197 -26.061 1.00 23.94 601 SER A O 1
ATOM 4709 N N . ARG A 1 602 ? 54.751 -47.073 -27.717 1.00 26.05 602 ARG A N 1
ATOM 4710 C CA . ARG A 1 602 ? 54.136 -48.086 -28.618 1.00 26.05 602 ARG A CA 1
ATOM 4711 C C . ARG A 1 602 ? 52.956 -48.981 -28.157 1.00 26.05 602 ARG A C 1
ATOM 4713 O O . ARG A 1 602 ? 53.135 -50.017 -27.544 1.00 26.05 602 ARG A O 1
ATOM 4720 N N . SER A 1 603 ? 51.811 -48.674 -28.791 1.00 25.39 603 SER A N 1
ATOM 4721 C CA . SER A 1 603 ? 51.021 -49.516 -29.728 1.00 25.39 603 SER A CA 1
ATOM 4722 C C . SER A 1 603 ? 49.927 -50.484 -29.243 1.00 25.39 603 SER A C 1
ATOM 4724 O O . SER A 1 603 ? 50.228 -51.400 -28.495 1.00 25.39 603 SER A O 1
ATOM 4726 N N . ARG A 1 604 ? 48.762 -50.360 -29.929 1.00 25.58 604 ARG A N 1
ATOM 4727 C CA . ARG A 1 604 ? 47.735 -51.372 -30.326 1.00 25.58 604 ARG A CA 1
ATOM 4728 C C . ARG A 1 604 ? 47.016 -52.106 -29.180 1.00 25.58 604 ARG A C 1
ATOM 4730 O O . ARG A 1 604 ? 47.641 -52.500 -28.221 1.00 25.58 604 ARG A O 1
ATOM 4737 N N . GLY A 1 605 ? 45.719 -52.406 -29.204 1.00 23.48 605 GLY A N 1
ATOM 4738 C CA . GLY A 1 605 ? 44.633 -52.394 -30.188 1.00 23.48 605 GLY A CA 1
ATOM 4739 C C . GLY A 1 605 ? 43.375 -52.926 -29.460 1.00 23.48 605 GLY A C 1
ATOM 4740 O O . GLY A 1 605 ? 43.503 -53.546 -28.415 1.00 23.48 605 GLY A O 1
ATOM 4741 N N . PHE A 1 606 ? 42.159 -52.585 -29.888 1.00 22.89 606 PHE A N 1
ATOM 4742 C CA . PHE A 1 606 ? 41.242 -53.436 -30.676 1.00 22.89 606 PHE A CA 1
ATOM 4743 C C . PHE A 1 606 ? 39.970 -53.813 -29.873 1.00 22.89 606 PHE A C 1
ATOM 4745 O O . PHE A 1 606 ? 40.073 -54.585 -28.933 1.00 22.89 606 PHE A O 1
ATOM 4752 N N . LEU A 1 607 ? 38.809 -53.318 -30.358 1.00 25.45 607 LEU A N 1
ATOM 4753 C CA . LEU A 1 607 ? 37.470 -53.964 -30.438 1.00 25.45 607 LEU A CA 1
ATOM 4754 C C . LEU A 1 607 ? 36.753 -54.357 -29.109 1.00 25.45 607 LEU A C 1
ATOM 4756 O O . LEU A 1 607 ? 37.389 -54.747 -28.151 1.00 25.45 607 LEU A O 1
ATOM 4760 N N . THR A 1 608 ? 35.421 -54.334 -28.924 1.00 25.34 608 THR A N 1
ATOM 4761 C CA . THR A 1 608 ? 34.244 -54.318 -29.823 1.00 25.34 608 THR A CA 1
ATOM 4762 C C . THR A 1 608 ? 32.931 -54.207 -29.015 1.00 25.34 608 THR A C 1
ATOM 4764 O O . THR A 1 608 ? 32.880 -54.756 -27.923 1.00 25.34 608 THR A O 1
ATOM 4767 N N . ARG A 1 609 ? 31.856 -53.729 -29.686 1.00 25.55 609 ARG A N 1
ATOM 4768 C CA . ARG A 1 609 ? 30.420 -54.147 -29.583 1.00 25.55 609 ARG A CA 1
ATOM 4769 C C . ARG A 1 609 ? 29.638 -53.775 -28.300 1.00 25.55 609 ARG A C 1
ATOM 4771 O O . ARG A 1 609 ? 30.179 -53.836 -27.218 1.00 25.55 609 ARG A O 1
ATOM 4778 N N . SER A 1 610 ? 28.338 -53.442 -28.314 1.00 25.05 610 SER A N 1
ATOM 4779 C CA . SER A 1 610 ? 27.270 -53.561 -29.323 1.00 25.05 610 SER A CA 1
ATOM 4780 C C . SER A 1 610 ? 26.033 -52.718 -28.934 1.00 25.05 610 SER A C 1
ATOM 4782 O O . SER A 1 610 ? 25.581 -52.773 -27.799 1.00 25.05 610 SER A O 1
ATOM 4784 N N . LEU A 1 611 ? 25.488 -52.012 -29.931 1.00 25.67 611 LEU A N 1
ATOM 4785 C CA . LEU A 1 611 ? 24.075 -51.739 -30.267 1.00 25.67 611 LEU A CA 1
ATOM 4786 C C . LEU A 1 611 ? 22.931 -52.225 -29.334 1.00 25.67 611 LEU A C 1
ATOM 4788 O O . LEU A 1 611 ? 22.749 -53.418 -29.130 1.00 25.67 611 LEU A O 1
ATOM 4792 N N . ALA A 1 612 ? 22.103 -51.246 -28.941 1.00 27.09 612 ALA A N 1
ATOM 4793 C CA . ALA A 1 612 ? 20.681 -51.038 -29.282 1.00 27.09 612 ALA A CA 1
ATOM 4794 C C . ALA A 1 612 ? 19.545 -52.031 -28.904 1.00 27.09 612 ALA A C 1
ATOM 4796 O O . ALA A 1 612 ? 19.524 -53.178 -29.331 1.00 27.09 612 ALA A O 1
ATOM 4797 N N . ARG A 1 613 ? 18.480 -51.397 -28.356 1.00 24.89 613 ARG A N 1
ATOM 4798 C CA . ARG A 1 613 ? 17.015 -51.601 -28.540 1.00 24.89 613 ARG A CA 1
ATOM 4799 C C . ARG A 1 613 ? 16.296 -52.782 -27.840 1.00 24.89 613 ARG A C 1
ATOM 4801 O O . ARG A 1 613 ? 16.484 -53.923 -28.227 1.00 24.89 613 ARG A O 1
ATOM 4808 N N . TRP A 1 614 ? 15.335 -52.461 -26.949 1.00 25.23 614 TRP A N 1
ATOM 4809 C CA . TRP A 1 614 ? 13.854 -52.481 -27.146 1.00 25.23 614 TRP A CA 1
ATOM 4810 C C . TRP A 1 614 ? 12.998 -52.935 -25.932 1.00 25.23 614 TRP A C 1
ATOM 4812 O O . TRP A 1 614 ? 13.306 -53.918 -25.273 1.00 25.23 614 TRP A O 1
ATOM 4822 N N . ASN A 1 615 ? 11.848 -52.247 -25.809 1.00 24.11 615 ASN A N 1
ATOM 4823 C CA . ASN A 1 615 ? 10.505 -52.651 -25.341 1.00 24.11 615 ASN A CA 1
ATOM 4824 C C . ASN A 1 615 ? 10.082 -52.647 -23.852 1.00 24.11 615 ASN A C 1
ATOM 4826 O O . ASN A 1 615 ? 10.769 -53.127 -22.960 1.00 24.11 615 ASN A O 1
ATOM 4830 N N . ALA A 1 616 ? 8.870 -52.097 -23.670 1.00 29.77 616 ALA A N 1
ATOM 4831 C CA . ALA A 1 616 ? 8.058 -51.883 -22.464 1.00 29.77 616 ALA A CA 1
ATOM 4832 C C . ALA A 1 616 ? 7.484 -53.177 -21.836 1.00 29.77 616 ALA A C 1
ATOM 4834 O O . ALA A 1 616 ? 7.634 -54.254 -22.416 1.00 29.77 616 ALA A O 1
ATOM 4835 N N . PRO A 1 617 ? 6.748 -53.077 -20.708 1.00 29.02 617 PRO A N 1
ATOM 4836 C CA . PRO A 1 617 ? 5.286 -53.199 -20.836 1.00 29.02 617 PRO A CA 1
ATOM 4837 C C . PRO A 1 617 ? 4.444 -52.304 -19.897 1.00 29.02 617 PRO A C 1
ATOM 4839 O O . PRO A 1 617 ? 4.937 -51.668 -18.970 1.00 29.02 617 PRO A O 1
ATOM 4842 N N . VAL A 1 618 ? 3.142 -52.285 -20.198 1.00 28.23 618 VAL A N 1
ATOM 4843 C CA . VAL A 1 618 ? 2.032 -51.538 -19.581 1.00 28.23 618 VAL A CA 1
ATOM 4844 C C . VAL A 1 618 ? 1.207 -52.459 -18.649 1.00 28.23 618 VAL A C 1
ATOM 4846 O O . VAL A 1 618 ? 1.175 -53.664 -18.890 1.00 28.23 618 VAL A O 1
ATOM 4849 N N . HIS A 1 619 ? 0.452 -51.834 -17.722 1.00 26.61 619 HIS A N 1
ATOM 4850 C CA . HIS A 1 619 ? -0.823 -52.241 -17.064 1.00 26.61 619 HIS A CA 1
ATOM 4851 C C . HIS A 1 619 ? -0.784 -53.058 -15.750 1.00 26.61 619 HIS A C 1
ATOM 4853 O O . HIS A 1 619 ? 0.204 -53.750 -15.520 1.00 26.61 619 HIS A O 1
ATOM 4859 N N . PRO A 1 620 ? -1.883 -53.092 -14.936 1.00 35.38 620 PRO A N 1
ATOM 4860 C CA . PRO A 1 620 ? -3.141 -52.299 -14.940 1.00 35.38 620 PRO A CA 1
ATOM 4861 C C . PRO A 1 620 ? -3.624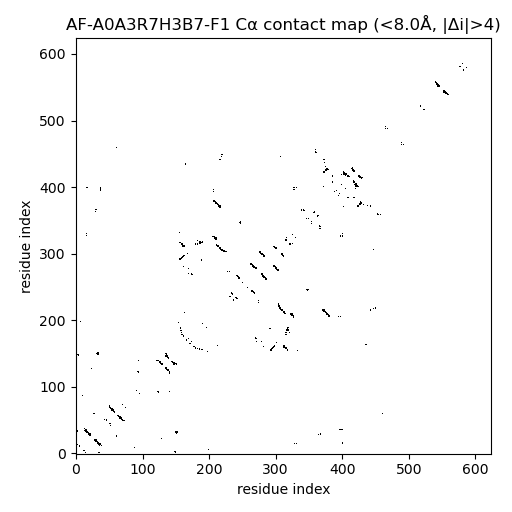 -51.774 -13.549 1.00 35.38 620 PRO A C 1
ATOM 4863 O O . PRO A 1 620 ? -3.053 -52.059 -12.504 1.00 35.38 620 PRO A O 1
ATOM 4866 N N . THR A 1 621 ? -4.730 -51.021 -13.580 1.00 32.69 621 THR A N 1
ATOM 4867 C CA . THR A 1 621 ? -5.658 -50.593 -12.504 1.00 32.69 621 THR A CA 1
ATOM 4868 C C . THR A 1 621 ? -6.494 -51.724 -11.871 1.00 32.69 621 THR A C 1
ATOM 4870 O O . THR A 1 621 ? -6.962 -52.565 -12.631 1.00 32.69 621 THR A O 1
ATOM 4873 N N . GLN A 1 622 ? -6.785 -51.648 -10.555 1.00 27.61 622 GLN A N 1
ATOM 4874 C CA . GLN A 1 622 ? -8.100 -51.783 -9.854 1.00 27.61 622 GLN A CA 1
ATOM 4875 C C . GLN A 1 622 ? -8.005 -52.369 -8.419 1.00 27.61 622 GLN A C 1
ATOM 4877 O O . GLN A 1 622 ? -7.262 -53.311 -8.185 1.00 27.61 622 GLN A O 1
ATOM 4882 N N . GLU A 1 623 ? -8.845 -51.800 -7.536 1.00 30.36 623 GLU A N 1
ATOM 4883 C CA . GLU A 1 623 ? -9.527 -52.358 -6.340 1.00 30.36 623 GLU A CA 1
ATOM 4884 C C . GLU A 1 623 ? -8.726 -52.946 -5.156 1.00 30.36 623 GLU A C 1
ATOM 4886 O O . GLU A 1 623 ? -8.223 -54.065 -5.220 1.00 30.36 623 GLU A O 1
ATOM 4891 N N . ALA A 1 624 ? -8.735 -52.223 -4.024 1.00 32.12 624 ALA A N 1
ATOM 4892 C CA . ALA A 1 624 ? -9.328 -52.609 -2.725 1.00 32.12 624 ALA A CA 1
ATOM 4893 C C . ALA A 1 624 ? -9.113 -51.491 -1.692 1.00 32.12 624 ALA A C 1
ATOM 4895 O O . ALA A 1 624 ? -7.966 -50.993 -1.606 1.00 32.12 624 ALA A O 1
#

InterPro domains:
  IPR059588 MJ1567-like domain [PF27231] (1-148)
  IPR059590 MJ1566-like, N-terminal domain [PF27230] (203-430)

Mean predicted aligned error: 15.46 Å

Foldseek 3Di:
DVVVCQLVVLDVFAWFWDFDWDDDPNDIATATFTDTLVVVLVVVVCVVVVQKDWDWDADPLRHIDIDIDGDPVVVVVVVVDDPVSVVVVCCVQAPPDPPDDDDDDDDDDDDDDDDDDPPVLPQGWDWDADPVVRWIWTAGSVRDIDTDCRRVQQDWFFAWWADDFLVLAPRSDFDGDDPLVCQVVLQVLLVVPPDPSDSRPDDDFPKWFAFKKKKKKAFFQAALVLLLVLCVVQCVVHPDGWAWFALDDDPCVVDPDDDDDAFTKGWDWGHDDNRFKTWIKIDGGHDDDPRGHYHDIWTWIATRLRMIMTIIITQHIRNGGNGTDGLNRVLSVVVVVLQSVLRNVSRSDDPLSVVLLCLLNVNRSSRAAIAMEMEGAAMPPQDAFVVCVVSDDSVSSVCSRQNAWDDWDDDPDFWIWTHHDRYIYIYHNCRSVCSVVSSVVRRVVNVVSSVVSLVSSVVSLVVLVVVLVVCVVVCVVPVPCVVVSVVSVVVSVVSCVSSVVGPVCSVVPDPPPDDDDPDPVVVVVVCVVCVPPDDDDDKDWDWDADPVPGDTDDIDIDDDDDDDPVVVVVVVVVVCVVVCVPVPPDDDDDDDDDDDDDDDDDDDDDDDDDDDDDDDDDDDDDDD

Sequence (624 aa):
MVYEAIVHGLLAFDYSPVCTSIVKDGQSRRLWLNVSHDARAAIDDLREQELVKALKTCSEDFQPSTAYQVTARASTALEALPARDKQRLDDFLTCPGSDSVLLAPHSRQPSITPANLVLAENPLLKITYDAERGQFRLRRSDGSVSVSRVTDIEEVSYVSSPYLPACLMRNGTANFSSNAWQADKCLKSTAAIANSSIHDADLSFAIVLENVRLMVGEWIPFGPNQIVSLNERLGSLERCQGGLFTSELDKAPTSTSLCVDPGLTKIAIVDFEFDAFTNFEADIYAPAEQNVVQIESFGMHLHGDGSIVYGMEIDATMDRSADFLCVDHLARLLVDVDLDSSKIINDLLSPHQRDLLDMLFMGDARSRNKFALLTASGIAPKLPAREYLDRGEKENELKQVLGELHSVHDIGLDDKLLVGREGMLLAGPNANRHEPLLVAHLELHSRELVVRFFFKRTFILGDLLARARAYMTSYEMNPEAMDEMRNSVSRCAHDLVMDSTRFVKVMWSEPAMRPKYQTWKELFLRVRMNWEQFIPPPVRTQATYDATHGLLIDVTIHAGLTTNCYAVYDQLMAHLESAGCFDENYAPPTVTKSESSPTRSRSRGFLTRSLARWNAPVHPTQEA

Organism: NCBI:txid325452

Nearest PDB structures (foldseek):
  6nu3-assembly1_0  TM=1.880E-01  e=2.937E+00  Homo sapiens